Protein AF-0000000085931796 (afdb_homodimer)

Solvent-accessible surface area (backbone atoms only — not comparable to full-atom values): 33065 Å² total; per-residue (Å²): 128,52,74,65,43,51,51,44,51,51,28,40,28,51,52,42,44,51,40,48,48,52,68,66,26,70,36,28,51,48,9,45,51,51,50,52,49,49,51,28,53,72,66,70,36,63,66,49,47,52,50,50,50,48,50,52,50,44,46,50,50,43,43,64,73,45,66,41,57,50,80,78,68,68,61,60,70,70,69,60,70,73,48,66,36,81,63,65,88,82,57,36,38,36,36,35,32,49,49,60,87,80,75,63,76,76,60,75,51,56,35,75,62,86,80,50,45,40,35,32,32,41,83,59,90,69,92,53,98,65,46,38,80,40,79,69,51,67,82,38,57,72,60,77,36,60,70,54,29,48,50,43,55,71,45,38,54,60,75,78,41,70,88,34,45,30,39,33,42,35,42,40,49,46,30,38,46,34,82,60,63,33,56,58,38,26,8,67,71,23,78,38,18,28,19,30,20,32,31,59,58,51,35,27,56,70,60,48,50,51,49,28,46,68,71,65,44,58,34,54,68,32,41,50,52,41,53,51,50,40,47,74,73,59,59,68,79,66,61,38,39,56,30,84,54,43,37,32,36,31,59,78,32,65,59,24,54,51,53,29,50,51,35,49,52,46,36,61,69,41,56,18,77,51,62,66,55,39,43,50,53,49,36,47,76,70,74,42,55,64,83,33,37,6,68,69,46,57,37,65,79,69,33,41,43,42,42,67,54,84,130,128,53,74,64,42,51,51,46,51,51,28,39,27,52,52,41,44,52,40,49,49,51,66,66,28,69,35,29,51,48,9,45,50,53,50,51,49,49,51,28,52,73,63,69,36,64,66,50,48,52,50,51,50,48,50,50,50,45,47,51,49,44,44,63,73,46,65,40,56,50,80,79,66,67,61,58,70,69,67,62,69,75,47,66,37,80,63,66,88,82,58,37,38,38,37,36,33,50,48,58,85,80,75,65,77,76,59,74,52,54,36,75,60,85,82,50,45,41,35,32,31,41,83,58,91,69,90,54,98,64,47,38,79,41,79,69,52,67,82,39,58,72,61,77,38,60,69,55,30,47,50,43,56,72,44,37,54,62,76,79,42,70,88,33,45,31,39,32,44,35,42,41,49,46,29,39,47,34,83,60,63,33,55,56,40,25,8,68,72,23,77,39,19,28,19,30,20,33,32,57,59,52,35,27,57,70,60,48,50,52,50,29,45,67,70,66,45,58,35,53,68,32,40,50,52,42,52,51,50,41,48,73,74,58,60,68,78,65,62,38,39,54,30,83,55,42,35,34,36,32,59,81,32,66,58,24,53,50,53,28,49,50,34,48,52,46,36,60,70,40,55,19,77,50,63,64,57,39,44,50,54,48,36,45,76,69,74,42,54,62,82,32,36,6,68,68,46,57,37,65,78,66,33,42,44,42,42,67,54,83,131

Organism: NCBI:txid2903556

Secondary structure (DSSP, 8-state):
--HHHHHHHHHHHHHHHHHHHHHTSHHHHHHHHHHHHHHHHHTT-HHHHHHHHHHHHHHHHHHHHS----TTTS--GGGGGGG-----TT--EEEEEEE-SS---PPPPSS--TTEEEEEEESS----SSPEEEPPPHHHHTT--HHHHHHHHHH-HHHH-TT-SEEEEE-TTEEE-S--HHHHTHHHHSSSSEEEEEPSS-S-HHHHHHHHHHHT-S-HHHHHHHHHHHHHTTPPTT---EEEEEEEEETT-HHHHHHHHHHHHHHHHH-SS-HHHHHHHHHHHTT--GGGSEEEES-GGG-TTEEE---/--HHHHHHHHHHHHHHHHHHHHHTSHHHHHHHHHHHHHHHHHTT-HHHHHHHHHHHHHHHHHHHH-----TTTS--GGGGGGG-----TT--EEEEEEE-SS---PPPPSS--TTEEEEEEESS----SSPEEEPPPHHHHTT--HHHHHHHHHH-HHHH-TT-SEEEEE-TTEEE-S--HHHHTHHHHSSSSEEEEEPSS-S-HHHHHHHHHHHT-S-HHHHHHHHHHHHHTTPPTT---EEEEEEEEETT-HHHHHHHHHHHHHHHHH-SS-HHHHHHHHHHHTT--GGGSEEEES-GGG-TTEEE---

InterPro domains:
  IPR006852 Alkaline ceramidase TOD1/Probable hexosyltransferase MUCI70 [PTHR12956] (89-286)
  IPR029044 Nucleotide-diphospho-sugar transferases [G3DSA:3.90.550.10] (105-308)
  IPR029044 Nucleotide-diphospho-sugar transferases [SSF53448] (135-291)
  IPR048354 TOD1/MUCI70, glycosyltransferase-like domain [PF04765] (89-287)

Foldseek 3Di:
DDPVVVVVQVVLLVVLLVVLCVCVDPVNVVVVVVVQVVVCVVVVPVVSVVLVVLLVVLVVVLCVVQVFDDLPRFLDPVVVPPLQDADDPPFAEEEEEEDEPPPFDADAAQDDDPRYAYEYEYPDDDDDPRYDYDYQDPVLVVVVDSLLSRLCCLLPVCVVCVPGQKYKYAYRQKHFRGDCRRQQCLLVVFQQQKAFAFEQTDQFLVSVLVSCVSNVHFDNVLSVVLVVVLVVVPPDGSQTWTDSNMMMGRSVDPSSNVLSVQLSVQCVVSNRSDSRSSNSSSCVVVPHGPRRHRYRYHHPCSRSRMHGDDD/DDPVQVVVQVVLLVVLLVVLCVCVDPVNVVVVVVVQVVVCVVVVPVVSVVLVVLLVVLVVVLCVVQVFDPLPRFLDPVVVPPLQDADDPPFAEEEEEEDEPPPFDADAAQDDDPRYAYEYEYPDDDDDPRYDYDYQDPVLVVVVDRLLSRLVCLLPVCVVCVPGQKYKYAYRQKHFRGDCNSNQCLLVVFQQQKAFAFDQGDQFLVSVLVSCVSNVHFDNVLSVVLVVVLVVVPPDGSLTWTDSNMMMGRSVDPSSNVLSVQLSVSCVVSRRSDSRNSNSSSCVVVPHGPRRHRYRYHHPSSRSRMHRDDD

pLDDT: mean 87.12, std 14.77, range [39.59, 98.75]

Structure (mmCIF, N/CA/C/O backbone):
data_AF-0000000085931796-model_v1
#
loop_
_entity.id
_entity.type
_entity.pdbx_description
1 polymer 'TOD1/MUCI70 glycosyltransferase-like domain-containing protein'
#
loop_
_atom_site.group_PDB
_atom_site.id
_atom_site.type_symbol
_atom_site.label_atom_id
_atom_site.label_alt_id
_atom_site.label_comp_id
_atom_site.label_asym_id
_atom_site.label_entity_id
_atom_site.label_seq_id
_atom_site.pdbx_PDB_ins_code
_atom_site.Cartn_x
_atom_site.Cartn_y
_atom_site.Cartn_z
_atom_site.occupancy
_atom_site.B_iso_or_equiv
_atom_site.auth_seq_id
_atom_site.auth_comp_id
_atom_site.auth_asym_id
_atom_site.auth_atom_id
_atom_site.pdbx_PDB_model_num
ATOM 1 N N . MET A 1 1 ? 23.25 -7.242 1.853 1 72.5 1 MET A N 1
ATOM 2 C CA . MET A 1 1 ? 22.281 -6.168 2.057 1 72.5 1 MET A CA 1
ATOM 3 C C . MET A 1 1 ? 22.641 -5.336 3.283 1 72.5 1 MET A C 1
ATOM 5 O O . MET A 1 1 ? 23.031 -5.883 4.316 1 72.5 1 MET A O 1
ATOM 9 N N . THR A 1 2 ? 22.672 -4.004 3.1 1 83.12 2 THR A N 1
ATOM 10 C CA . THR A 1 2 ? 22.922 -3.104 4.219 1 83.12 2 THR A CA 1
ATOM 11 C C . THR A 1 2 ? 21.734 -3.119 5.195 1 83.12 2 THR A C 1
ATOM 13 O O . THR A 1 2 ? 20.672 -3.648 4.879 1 83.12 2 THR A O 1
ATOM 16 N N . GLU A 1 3 ? 22.016 -2.738 6.391 1 82.5 3 GLU A N 1
ATOM 17 C CA . GLU A 1 3 ? 20.953 -2.648 7.387 1 82.5 3 GLU A CA 1
ATOM 18 C C . GLU A 1 3 ? 19.781 -1.815 6.871 1 82.5 3 GLU A C 1
ATOM 20 O O . GLU A 1 3 ? 18.625 -2.178 7.07 1 82.5 3 GLU A O 1
ATOM 25 N N . LEU A 1 4 ? 20.094 -0.804 6.172 1 86.94 4 LEU A N 1
ATOM 26 C CA . LEU A 1 4 ? 19.047 0.066 5.641 1 86.94 4 LEU A CA 1
ATOM 27 C C . LEU A 1 4 ? 18.25 -0.642 4.547 1 86.94 4 LEU A C 1
ATOM 29 O O . LEU A 1 4 ? 17.031 -0.487 4.457 1 86.94 4 LEU A O 1
ATOM 33 N N . GLU A 1 5 ? 18.984 -1.347 3.738 1 86.62 5 GLU A N 1
ATOM 34 C CA . GLU A 1 5 ? 18.297 -2.109 2.695 1 86.62 5 GLU A CA 1
ATOM 35 C C . GLU A 1 5 ? 17.312 -3.111 3.293 1 86.62 5 GLU A C 1
ATOM 37 O O . GLU A 1 5 ? 16.203 -3.266 2.793 1 86.62 5 GLU A O 1
ATOM 42 N N . TYR A 1 6 ? 17.719 -3.709 4.305 1 85.31 6 TYR A N 1
ATOM 43 C CA . TYR A 1 6 ? 16.875 -4.668 4.992 1 85.31 6 TYR A CA 1
ATOM 44 C C . TYR A 1 6 ? 15.641 -3.982 5.578 1 85.31 6 TYR A C 1
ATOM 46 O O . TYR A 1 6 ? 14.516 -4.469 5.422 1 85.31 6 TYR A O 1
ATOM 54 N N . GLU A 1 7 ? 15.82 -2.883 6.172 1 86.88 7 GLU A N 1
ATOM 55 C CA . GLU A 1 7 ? 14.727 -2.129 6.766 1 86.88 7 GLU A CA 1
ATOM 56 C C . GLU A 1 7 ? 13.734 -1.663 5.703 1 86.88 7 GLU A C 1
ATOM 58 O O . GLU A 1 7 ? 12.516 -1.719 5.91 1 86.88 7 GLU A O 1
ATOM 63 N N . LEU A 1 8 ? 14.273 -1.247 4.648 1 90.81 8 LEU A N 1
ATOM 64 C CA . LEU A 1 8 ? 13.43 -0.764 3.561 1 90.81 8 LEU A CA 1
ATOM 65 C C . LEU A 1 8 ? 12.609 -1.9 2.961 1 90.81 8 LEU A C 1
ATOM 67 O O . LEU A 1 8 ? 11.438 -1.718 2.633 1 90.81 8 LEU A O 1
ATOM 71 N N . MET A 1 9 ? 13.211 -3.014 2.854 1 90.19 9 MET A N 1
ATOM 72 C CA . MET A 1 9 ? 12.492 -4.18 2.35 1 90.19 9 MET A CA 1
ATOM 73 C C . MET A 1 9 ? 11.352 -4.566 3.291 1 90.19 9 MET A C 1
ATOM 75 O O . MET A 1 9 ? 10.25 -4.867 2.844 1 90.19 9 MET A O 1
ATOM 79 N N . LYS A 1 10 ? 11.625 -4.555 4.469 1 89.88 10 LYS A N 1
ATOM 80 C CA . LYS A 1 10 ? 10.602 -4.84 5.469 1 89.88 10 LYS A CA 1
ATOM 81 C C . LYS A 1 10 ? 9.469 -3.824 5.398 1 89.88 10 LYS A C 1
ATOM 83 O O . LYS A 1 10 ? 8.297 -4.188 5.492 1 89.88 10 LYS A O 1
ATOM 88 N N . SER A 1 11 ? 9.812 -2.613 5.23 1 92 11 SER A N 1
ATOM 89 C CA . SER A 1 11 ? 8.82 -1.547 5.117 1 92 11 SER A CA 1
ATOM 90 C C . SER A 1 11 ? 7.934 -1.745 3.893 1 92 11 SER A C 1
ATOM 92 O O . SER A 1 11 ? 6.723 -1.53 3.959 1 92 11 SER A O 1
ATOM 94 N N . LEU A 1 12 ? 8.555 -2.113 2.852 1 93.81 12 LEU A N 1
ATOM 95 C CA . LEU A 1 12 ? 7.82 -2.373 1.619 1 93.81 12 LEU A CA 1
ATOM 96 C C . LEU A 1 12 ? 6.801 -3.488 1.82 1 93.81 12 LEU A C 1
ATOM 98 O O . LEU A 1 12 ? 5.641 -3.355 1.425 1 93.81 12 LEU A O 1
ATOM 102 N N . GLU A 1 13 ? 7.207 -4.512 2.457 1 93.44 13 GLU A N 1
ATOM 103 C CA . GLU A 1 13 ? 6.34 -5.66 2.705 1 93.44 13 GLU A CA 1
ATOM 104 C C . GLU A 1 13 ? 5.223 -5.305 3.684 1 93.44 13 GLU A C 1
ATOM 106 O O . GLU A 1 13 ? 4.078 -5.723 3.506 1 93.44 13 GLU A O 1
ATOM 111 N N . GLU A 1 14 ? 5.535 -4.543 4.66 1 92.31 14 GLU A N 1
ATOM 112 C CA . GLU A 1 14 ? 4.527 -4.094 5.613 1 92.31 14 GLU A CA 1
ATOM 113 C C . GLU A 1 14 ? 3.479 -3.217 4.934 1 92.31 14 GLU A C 1
ATOM 115 O O . GLU A 1 14 ? 2.279 -3.375 5.172 1 92.31 14 GLU A O 1
ATOM 120 N N . LEU A 1 15 ? 3.949 -2.33 4.16 1 94.44 15 LEU A N 1
ATOM 121 C CA . LEU A 1 15 ? 3.025 -1.463 3.434 1 94.44 15 LEU A CA 1
ATOM 122 C C . LEU A 1 15 ? 2.148 -2.275 2.488 1 94.44 15 LEU A C 1
ATOM 124 O O . LEU A 1 15 ? 0.96 -1.982 2.332 1 94.44 15 LEU A O 1
ATOM 128 N N . ASN A 1 16 ? 2.705 -3.246 1.832 1 93.94 16 ASN A N 1
ATOM 129 C CA . ASN A 1 16 ? 1.921 -4.102 0.948 1 93.94 16 ASN A CA 1
ATOM 130 C C . ASN A 1 16 ? 0.829 -4.844 1.711 1 93.94 16 ASN A C 1
ATOM 132 O O . ASN A 1 16 ? -0.287 -5 1.212 1 93.94 16 ASN A O 1
ATOM 136 N N . LEU A 1 17 ? 1.176 -5.32 2.859 1 92.38 17 LEU A N 1
ATOM 137 C CA . LEU A 1 17 ? 0.172 -6 3.672 1 92.38 17 LEU A CA 1
ATOM 138 C C . LEU A 1 17 ? -0.97 -5.055 4.027 1 92.38 17 LEU A C 1
ATOM 140 O O . LEU A 1 17 ? -2.137 -5.453 4.016 1 92.38 17 LEU A O 1
ATOM 144 N N . LYS A 1 18 ? -0.642 -3.82 4.32 1 91.44 18 LYS A N 1
ATOM 145 C CA . LYS A 1 18 ? -1.674 -2.816 4.562 1 91.44 18 LYS A CA 1
ATOM 146 C C . LYS A 1 18 ? -2.547 -2.617 3.328 1 91.44 18 LYS A C 1
ATOM 148 O O . LYS A 1 18 ? -3.768 -2.479 3.439 1 91.44 18 LYS A O 1
ATOM 153 N N . TYR A 1 19 ? -1.884 -2.562 2.213 1 93.62 19 TYR A N 1
ATOM 154 C CA . TYR A 1 19 ? -2.596 -2.432 0.947 1 93.62 19 TYR A CA 1
ATOM 155 C C . TYR A 1 19 ? -3.572 -3.588 0.748 1 93.62 19 TYR A C 1
ATOM 157 O O . TYR A 1 19 ? -4.734 -3.373 0.403 1 93.62 19 TYR A O 1
ATOM 165 N N . ILE A 1 20 ? -3.041 -4.766 0.989 1 92 20 ILE A N 1
ATOM 166 C CA . ILE A 1 20 ? -3.842 -5.973 0.813 1 92 20 ILE A CA 1
ATOM 167 C C . ILE A 1 20 ? -5.039 -5.941 1.762 1 92 20 ILE A C 1
ATOM 169 O O . ILE A 1 20 ? -6.16 -6.262 1.366 1 92 20 ILE A O 1
ATOM 173 N N . ASP A 1 21 ? -4.82 -5.531 2.961 1 90 21 ASP A N 1
ATOM 174 C CA . ASP A 1 21 ? -5.902 -5.426 3.938 1 90 21 ASP A CA 1
ATOM 175 C C . ASP A 1 21 ? -6.953 -4.418 3.486 1 90 21 ASP A C 1
ATOM 177 O O . ASP A 1 21 ? -8.156 -4.66 3.629 1 90 21 ASP A O 1
ATOM 181 N N . LEU A 1 22 ? -6.492 -3.354 2.963 1 90.94 22 LEU A N 1
ATOM 182 C CA . LEU A 1 22 ? -7.41 -2.336 2.461 1 90.94 22 LEU A CA 1
ATOM 183 C C . LEU A 1 22 ? -8.234 -2.875 1.295 1 90.94 22 LEU A C 1
ATOM 185 O O . LEU A 1 22 ? -9.445 -2.678 1.244 1 90.94 22 LEU A O 1
ATOM 189 N N . GLN A 1 23 ? -7.598 -3.518 0.408 1 89.75 23 GLN A N 1
ATOM 190 C CA . GLN A 1 23 ? -8.25 -4.094 -0.764 1 89.75 23 GLN A CA 1
ATOM 191 C C . GLN A 1 23 ? -9.344 -5.074 -0.358 1 89.75 23 GLN A C 1
ATOM 193 O O . GLN A 1 23 ? -10.336 -5.23 -1.072 1 89.75 23 GLN A O 1
ATOM 198 N N . ASN A 1 24 ? -9.133 -5.68 0.768 1 87.5 24 ASN A N 1
ATOM 199 C CA . ASN A 1 24 ? -10.07 -6.707 1.212 1 87.5 24 ASN A CA 1
ATOM 200 C C . ASN A 1 24 ? -10.953 -6.203 2.348 1 87.5 24 ASN A C 1
ATOM 202 O O . ASN A 1 24 ? -11.648 -6.988 2.998 1 87.5 24 ASN A O 1
ATOM 206 N N . SER A 1 25 ? -10.922 -4.926 2.611 1 89.31 25 SER A N 1
ATOM 207 C CA . SER A 1 25 ? -11.719 -4.348 3.691 1 89.31 25 SER A CA 1
ATOM 208 C C . SER A 1 25 ? -13.211 -4.469 3.406 1 89.31 25 SER A C 1
ATOM 210 O O . SER A 1 25 ? -13.617 -4.672 2.258 1 89.31 25 SER A O 1
ATOM 212 N N . LYS A 1 26 ? -13.992 -4.363 4.41 1 89.19 26 LYS A N 1
ATOM 213 C CA . LYS A 1 26 ? -15.445 -4.414 4.285 1 89.19 26 LYS A CA 1
ATOM 214 C C . LYS A 1 26 ? -15.953 -3.287 3.391 1 89.19 26 LYS A C 1
ATOM 216 O O . LYS A 1 26 ? -16.828 -3.508 2.543 1 89.19 26 LYS A O 1
ATOM 221 N N . GLU A 1 27 ? -15.438 -2.127 3.508 1 90.06 27 GLU A N 1
ATOM 222 C CA . GLU A 1 27 ? -15.828 -0.974 2.705 1 90.06 27 GLU A CA 1
ATOM 223 C C . GLU A 1 27 ? -15.625 -1.241 1.216 1 90.06 27 GLU A C 1
ATOM 225 O O . GLU A 1 27 ? -16.516 -0.974 0.404 1 90.06 27 GLU A O 1
ATOM 230 N N . MET A 1 28 ? -14.5 -1.767 0.93 1 89.94 28 MET A N 1
ATOM 231 C CA . MET A 1 28 ? -14.164 -2.045 -0.465 1 89.94 28 MET A CA 1
ATOM 232 C C . MET A 1 28 ? -15.117 -3.088 -1.05 1 89.94 28 MET A C 1
ATOM 234 O O . MET A 1 28 ? -15.609 -2.924 -2.164 1 89.94 28 MET A O 1
ATOM 238 N N . ARG A 1 29 ? -15.328 -4.105 -0.309 1 87.31 29 ARG A N 1
ATOM 239 C CA . ARG A 1 29 ? -16.203 -5.18 -0.768 1 87.31 29 ARG A CA 1
ATOM 240 C C . ARG A 1 29 ? -17.609 -4.656 -1.029 1 87.31 29 ARG A C 1
ATOM 242 O O . ARG A 1 29 ? -18.203 -4.949 -2.07 1 87.31 29 ARG A O 1
ATOM 249 N N . VAL A 1 30 ? -18.094 -3.885 -0.11 1 88.75 30 VAL A N 1
ATOM 250 C CA . VAL A 1 30 ? -19.438 -3.311 -0.245 1 88.75 30 VAL A CA 1
ATOM 251 C C . VAL A 1 30 ? -19.469 -2.367 -1.446 1 88.75 30 VAL A C 1
ATOM 253 O O . VAL A 1 30 ? -20.406 -2.418 -2.252 1 88.75 30 VAL A O 1
ATOM 256 N N . GLY A 1 31 ? -18.484 -1.62 -1.531 1 90.12 31 GLY A N 1
ATOM 257 C CA . GLY A 1 31 ? -18.422 -0.697 -2.654 1 90.12 31 GLY A CA 1
ATOM 258 C C . GLY A 1 31 ? -18.406 -1.396 -4 1 90.12 31 GLY A C 1
ATOM 259 O O . GLY A 1 31 ? -19.125 -1.001 -4.918 1 90.12 31 GLY A O 1
ATOM 260 N N . ARG A 1 32 ? -17.625 -2.408 -4.102 1 87.06 32 ARG A N 1
ATOM 261 C CA . ARG A 1 32 ? -17.531 -3.17 -5.34 1 87.06 32 ARG A CA 1
ATOM 262 C C . ARG A 1 32 ? -18.875 -3.811 -5.68 1 87.06 32 ARG A C 1
ATOM 264 O O . ARG A 1 32 ? -19.297 -3.807 -6.836 1 87.06 32 ARG A O 1
ATOM 271 N N . ASN A 1 33 ? -19.484 -4.344 -4.691 1 85.06 33 ASN A N 1
ATOM 272 C CA . ASN A 1 33 ? -20.781 -4.977 -4.883 1 85.06 33 ASN A CA 1
ATOM 273 C C . ASN A 1 33 ? -21.828 -3.982 -5.383 1 85.06 33 ASN A C 1
ATOM 275 O O . ASN A 1 33 ? -22.562 -4.262 -6.336 1 85.06 33 ASN A O 1
ATOM 279 N N . VAL A 1 34 ? -21.891 -2.881 -4.781 1 86.56 34 VAL A N 1
ATOM 280 C CA . VAL A 1 34 ? -22.875 -1.854 -5.137 1 86.56 34 VAL A CA 1
ATOM 281 C C . VAL A 1 34 ? -22.625 -1.375 -6.566 1 86.56 34 VAL A C 1
ATOM 283 O O . VAL A 1 34 ? -23.547 -1.251 -7.359 1 86.56 34 VAL A O 1
ATOM 286 N N . LEU A 1 35 ? -21.422 -1.18 -6.801 1 87.19 35 LEU A N 1
ATOM 287 C CA . LEU A 1 35 ? -21.109 -0.678 -8.133 1 87.19 35 LEU A CA 1
ATOM 288 C C . LEU A 1 35 ? -21.375 -1.739 -9.195 1 87.19 35 LEU A C 1
ATOM 290 O O . LEU A 1 35 ? -21.797 -1.418 -10.305 1 87.19 35 LEU A O 1
ATOM 294 N N . SER A 1 36 ? -21.047 -2.967 -8.883 1 81.12 36 SER A N 1
ATOM 295 C CA . SER A 1 36 ? -21.344 -4.059 -9.805 1 81.12 36 SER A CA 1
ATOM 296 C C . SER A 1 36 ? -22.828 -4.16 -10.094 1 81.12 36 SER A C 1
ATOM 298 O O . SER A 1 36 ? -23.234 -4.355 -11.242 1 81.12 36 SER A O 1
ATOM 300 N N . ILE A 1 37 ? -23.609 -4.008 -9.102 1 78.94 37 ILE A N 1
ATOM 301 C CA . ILE A 1 37 ? -25.062 -4.055 -9.242 1 78.94 37 ILE A CA 1
ATOM 302 C C . ILE A 1 37 ? -25.547 -2.859 -10.062 1 78.94 37 ILE A C 1
ATOM 304 O O . ILE A 1 37 ? -26.375 -3.012 -10.969 1 78.94 37 ILE A O 1
ATOM 308 N N . LYS A 1 38 ? -25.047 -1.716 -9.727 1 80.75 38 LYS A N 1
ATOM 309 C CA . LYS A 1 38 ? -25.406 -0.511 -10.469 1 80.75 38 LYS A CA 1
ATOM 310 C C . LYS A 1 38 ? -25.094 -0.663 -11.953 1 80.75 38 LYS A C 1
ATOM 312 O O . LYS A 1 38 ? -25.891 -0.27 -12.805 1 80.75 38 LYS A O 1
ATOM 317 N N . ASN A 1 39 ? -23.953 -1.187 -12.148 1 78.94 39 ASN A N 1
ATOM 318 C CA . ASN A 1 39 ? -23.547 -1.391 -13.539 1 78.94 39 ASN A CA 1
ATOM 319 C C . ASN A 1 39 ? -24.438 -2.412 -14.234 1 78.94 39 ASN A C 1
ATOM 321 O O . ASN A 1 39 ? -24.75 -2.264 -15.414 1 78.94 39 ASN A O 1
ATOM 325 N N . ALA A 1 40 ? -24.781 -3.432 -13.539 1 72.06 40 ALA A N 1
ATOM 326 C CA . ALA A 1 40 ? -25.672 -4.449 -14.086 1 72.06 40 ALA A CA 1
ATOM 327 C C . ALA A 1 40 ? -27.047 -3.859 -14.391 1 72.06 40 ALA A C 1
ATOM 329 O O . ALA A 1 40 ? -27.656 -4.188 -15.414 1 72.06 40 ALA A O 1
ATOM 330 N N . ILE A 1 41 ? -27.453 -2.959 -13.57 1 73.06 41 ILE A N 1
ATOM 331 C CA . ILE A 1 41 ? -28.75 -2.309 -13.758 1 73.06 41 ILE A CA 1
ATOM 332 C C . ILE A 1 41 ? -28.688 -1.356 -14.945 1 73.06 41 ILE A C 1
ATOM 334 O O . ILE A 1 41 ? -29.578 -1.345 -15.797 1 73.06 41 ILE A O 1
ATOM 338 N N . LYS A 1 42 ? -27.781 -0.512 -14.891 1 70.69 42 LYS A N 1
ATOM 339 C CA . LYS A 1 42 ? -27.609 0.47 -15.953 1 70.69 42 LYS A CA 1
ATOM 340 C C . LYS A 1 42 ? -27.562 -0.206 -17.328 1 70.69 42 LYS A C 1
ATOM 342 O O . LYS A 1 42 ? -28.094 0.325 -18.297 1 70.69 42 LYS A O 1
ATOM 347 N N . LYS A 1 43 ? -26.969 -1.226 -17.375 1 63.41 43 LYS A N 1
ATOM 348 C CA . LYS A 1 43 ? -26.844 -1.912 -18.656 1 63.41 43 LYS A CA 1
ATOM 349 C C . LYS A 1 43 ? -28.078 -2.746 -18.953 1 63.41 43 LYS A C 1
ATOM 351 O O . LYS A 1 43 ? -28.141 -3.457 -19.969 1 63.41 43 LYS A O 1
ATOM 356 N N . ALA A 1 44 ? -29.203 -2.428 -18.312 1 60.06 44 ALA A N 1
ATOM 357 C CA . ALA A 1 44 ? -30.547 -2.93 -18.578 1 60.06 44 ALA A CA 1
ATOM 358 C C . ALA A 1 44 ? -30.578 -4.453 -18.562 1 60.06 44 ALA A C 1
ATOM 360 O O . ALA A 1 44 ? -31.5 -5.07 -19.078 1 60.06 44 ALA A O 1
ATOM 361 N N . HIS A 1 45 ? -29.297 -5.164 -18.203 1 55.81 45 HIS A N 1
ATOM 362 C CA . HIS A 1 45 ? -29.391 -6.605 -18.391 1 55.81 45 HIS A CA 1
ATOM 363 C C . HIS A 1 45 ? -29.734 -7.309 -17.078 1 55.81 45 HIS A C 1
ATOM 365 O O . HIS A 1 45 ? -28.844 -7.656 -16.297 1 55.81 45 HIS A O 1
ATOM 371 N N . LEU A 1 46 ? -30.906 -7.277 -16.766 1 55.34 46 LEU A N 1
ATOM 372 C CA . LEU A 1 46 ? -31.531 -7.926 -15.625 1 55.34 46 LEU A CA 1
ATOM 373 C C . LEU A 1 46 ? -30.922 -9.305 -15.383 1 55.34 46 LEU A C 1
ATOM 375 O O . LEU A 1 46 ? -30.797 -9.742 -14.242 1 55.34 46 LEU A O 1
ATOM 379 N N . SER A 1 47 ? -30.578 -9.859 -16.484 1 57.78 47 SER A N 1
ATOM 380 C CA . SER A 1 47 ? -30.016 -11.203 -16.406 1 57.78 47 SER A CA 1
ATOM 381 C C . SER A 1 47 ? -28.688 -11.195 -15.656 1 57.78 47 SER A C 1
ATOM 383 O O . SER A 1 47 ? -28.375 -12.141 -14.93 1 57.78 47 SER A O 1
ATOM 385 N N . ASP A 1 48 ? -28.031 -10.117 -15.664 1 60.47 48 ASP A N 1
ATOM 386 C CA . ASP A 1 48 ? -26.734 -10.008 -15.016 1 60.47 48 ASP A CA 1
ATOM 387 C C . ASP A 1 48 ? -26.875 -9.914 -13.5 1 60.47 48 ASP A C 1
ATOM 389 O O . ASP A 1 48 ? -26.062 -10.453 -12.75 1 60.47 48 ASP A O 1
ATOM 393 N N . ILE A 1 49 ? -28.031 -9.375 -13.18 1 63.19 49 ILE A N 1
ATOM 394 C CA . ILE A 1 49 ? -28.312 -9.273 -11.75 1 63.19 49 ILE A CA 1
ATOM 395 C C . ILE A 1 49 ? -28.594 -10.656 -11.18 1 63.19 49 ILE A C 1
ATOM 397 O O . ILE A 1 49 ? -28.109 -11 -10.094 1 63.19 49 ILE A O 1
ATOM 401 N N . SER A 1 50 ? -29.312 -11.383 -11.969 1 60.88 50 SER A N 1
ATOM 402 C CA . SER A 1 50 ? -29.625 -12.742 -11.539 1 60.88 50 SER A CA 1
ATOM 403 C C . SER A 1 50 ? -28.359 -13.586 -11.406 1 60.88 50 SER A C 1
ATOM 405 O O . SER A 1 50 ? -28.234 -14.383 -10.469 1 60.88 50 SER A O 1
ATOM 407 N N . LEU A 1 51 ? -27.516 -13.328 -12.266 1 61.75 51 LEU A N 1
ATOM 408 C CA . LEU A 1 51 ? -26.266 -14.078 -12.258 1 61.75 51 LEU A CA 1
ATOM 409 C C . LEU A 1 51 ? -25.406 -13.695 -11.055 1 61.75 51 LEU A C 1
ATOM 411 O O . LEU A 1 51 ? -24.797 -14.555 -10.414 1 61.75 51 LEU A O 1
ATOM 415 N N . ILE A 1 52 ? -25.484 -12.453 -10.758 1 63.72 52 ILE A N 1
ATOM 416 C CA . ILE A 1 52 ? -24.719 -11.969 -9.602 1 63.72 52 ILE A CA 1
ATOM 417 C C . ILE A 1 52 ? -25.312 -12.555 -8.32 1 63.72 52 ILE A C 1
ATOM 419 O O . ILE A 1 52 ? -24.578 -13.031 -7.453 1 63.72 52 ILE A O 1
ATOM 423 N N . LEU A 1 53 ? -26.547 -12.539 -8.352 1 66.19 53 LEU A N 1
ATOM 424 C CA . LEU A 1 53 ? -27.219 -13.055 -7.168 1 66.19 53 LEU A CA 1
ATOM 425 C C . LEU A 1 53 ? -27.016 -14.562 -7.039 1 66.19 53 LEU A C 1
ATOM 427 O O . LEU A 1 53 ? -26.844 -15.078 -5.934 1 66.19 53 LEU A O 1
ATOM 431 N N . LYS A 1 54 ? -27 -15.18 -8.133 1 60.25 54 LYS A N 1
ATOM 432 C CA . LYS A 1 54 ? -26.781 -16.625 -8.133 1 60.25 54 LYS A CA 1
ATOM 433 C C . LYS A 1 54 ? -25.375 -16.953 -7.637 1 60.25 54 LYS A C 1
ATOM 435 O O . LYS A 1 54 ? -25.203 -17.891 -6.855 1 60.25 54 LYS A O 1
ATOM 440 N N . LYS A 1 55 ? -24.5 -16.141 -8.062 1 63.31 55 LYS A N 1
ATOM 441 C CA . LYS A 1 55 ? -23.109 -16.375 -7.629 1 63.31 55 LYS A CA 1
ATOM 442 C C . LYS A 1 55 ? -22.969 -16.125 -6.133 1 63.31 55 LYS A C 1
ATOM 444 O O . LYS A 1 55 ? -22.266 -16.875 -5.441 1 63.31 55 LYS A O 1
ATOM 449 N N . ARG A 1 56 ? -23.656 -15.148 -5.719 1 64 56 ARG A N 1
ATOM 450 C CA . ARG A 1 56 ? -23.578 -14.828 -4.297 1 64 56 ARG A CA 1
ATOM 451 C C . ARG A 1 56 ? -24.219 -15.93 -3.453 1 64 56 ARG A C 1
ATOM 453 O O . ARG A 1 56 ? -23.703 -16.281 -2.393 1 64 56 ARG A O 1
ATOM 460 N N . ARG A 1 57 ? -25.25 -16.469 -3.928 1 60.75 57 ARG A N 1
ATOM 461 C CA . ARG A 1 57 ? -25.906 -17.578 -3.23 1 60.75 57 ARG A CA 1
ATOM 462 C C . ARG A 1 57 ? -25.016 -18.812 -3.23 1 60.75 57 ARG A C 1
ATOM 464 O O . ARG A 1 57 ? -24.922 -19.516 -2.221 1 60.75 57 ARG A O 1
ATOM 471 N N . GLY A 1 58 ? -24.484 -19.031 -4.375 1 58.34 58 GLY A N 1
ATOM 472 C CA . GLY A 1 58 ? -23.547 -20.156 -4.465 1 58.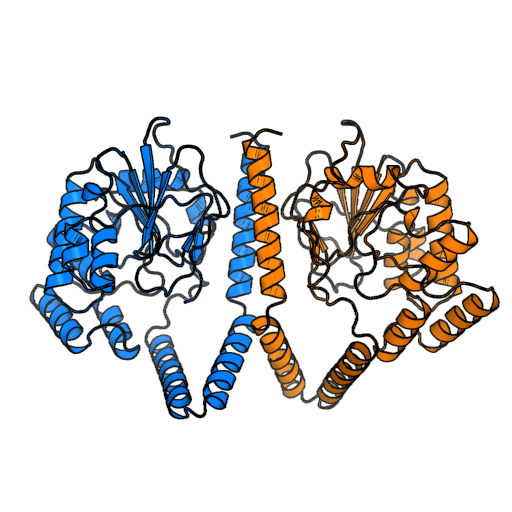34 58 GLY A CA 1
ATOM 473 C C . GLY A 1 58 ? -22.391 -20.031 -3.504 1 58.34 58 GLY A C 1
ATOM 474 O O . GLY A 1 58 ? -22.016 -21.016 -2.857 1 58.34 58 GLY A O 1
ATOM 475 N N . GLN A 1 59 ? -21.922 -18.797 -3.379 1 62.28 59 GLN A N 1
ATOM 476 C CA . GLN A 1 59 ? -20.812 -18.562 -2.461 1 62.28 59 GLN A CA 1
ATOM 477 C C . GLN A 1 59 ? -21.234 -18.812 -1.015 1 62.28 59 GLN A C 1
ATOM 479 O O . GLN A 1 59 ? -20.484 -19.422 -0.243 1 62.28 59 GLN A O 1
ATOM 484 N N . LYS A 1 60 ? -22.359 -18.359 -0.738 1 62.38 60 LYS A N 1
ATOM 485 C CA . LYS A 1 60 ? -22.859 -18.562 0.619 1 62.38 60 LYS A CA 1
ATOM 486 C C . LYS A 1 60 ? -23 -20.062 0.926 1 62.38 60 LYS A C 1
ATOM 488 O O . LYS A 1 60 ? -22.703 -20.5 2.041 1 62.38 60 LYS A O 1
ATOM 493 N N . ILE A 1 61 ? -23.422 -20.797 -0.018 1 57.34 61 ILE A N 1
ATOM 494 C CA . ILE A 1 61 ? -23.609 -22.234 0.149 1 57.34 61 ILE A CA 1
ATOM 495 C C . ILE A 1 61 ? -22.25 -22.906 0.38 1 57.34 61 ILE A C 1
ATOM 497 O O . ILE A 1 61 ? -22.125 -23.766 1.263 1 57.34 61 ILE A O 1
ATOM 501 N N . ILE A 1 62 ? -21.406 -22.469 -0.377 1 59.94 62 ILE A N 1
ATOM 502 C CA . ILE A 1 62 ? -20.078 -23.078 -0.276 1 59.94 62 ILE A CA 1
ATOM 503 C C . ILE A 1 62 ? -19.438 -22.672 1.05 1 59.94 62 ILE A C 1
ATOM 505 O O . ILE A 1 62 ? -18.812 -23.5 1.716 1 59.94 62 ILE A O 1
ATOM 509 N N . ASP A 1 63 ? -19.609 -21.375 1.274 1 62.75 63 ASP A N 1
ATOM 510 C CA . ASP A 1 63 ? -19.031 -20.906 2.535 1 62.75 63 ASP A CA 1
ATOM 511 C C . ASP A 1 63 ? -19.641 -21.656 3.721 1 62.75 63 ASP A C 1
ATOM 513 O O . ASP A 1 63 ? -18.938 -21.938 4.699 1 62.75 63 ASP A O 1
ATOM 517 N N . ALA A 1 64 ? -20.828 -21.938 3.529 1 61.88 64 ALA A N 1
ATOM 518 C CA . ALA A 1 64 ? -21.531 -22.656 4.586 1 61.88 64 ALA A CA 1
ATOM 519 C C . ALA A 1 64 ? -21.078 -24.125 4.633 1 61.88 64 ALA A C 1
ATOM 521 O O . ALA A 1 64 ? -20.922 -24.703 5.711 1 61.88 64 ALA A O 1
ATOM 522 N N . LYS A 1 65 ? -21.047 -24.672 3.52 1 59.56 65 LYS A N 1
ATOM 523 C CA . LYS A 1 65 ? -20.703 -26.078 3.424 1 59.56 65 LYS A CA 1
ATOM 524 C C . LYS A 1 65 ? -19.234 -26.312 3.793 1 59.56 65 LYS A C 1
ATOM 526 O O . LYS A 1 65 ? -18.891 -27.344 4.383 1 59.56 65 LYS A O 1
ATOM 531 N N . TYR A 1 66 ? -18.5 -25.406 3.299 1 55.25 66 TYR A N 1
ATOM 532 C CA . TYR A 1 66 ? -17.078 -25.547 3.557 1 55.25 66 TYR A CA 1
ATOM 533 C C . TYR A 1 66 ? -16.531 -24.328 4.301 1 55.25 66 TYR A C 1
ATOM 535 O O . TYR A 1 66 ? -15.969 -23.422 3.688 1 55.25 66 TYR A O 1
ATOM 543 N N . PRO A 1 67 ? -17.047 -24.188 5.477 1 54.12 67 PRO A N 1
ATOM 544 C CA . PRO A 1 67 ? -16.578 -23 6.199 1 54.12 67 PRO A CA 1
ATOM 545 C C . PRO A 1 67 ? -15.062 -22.844 6.168 1 54.12 67 PRO A C 1
ATOM 547 O O . PRO A 1 67 ? -14.336 -23.719 6.633 1 54.12 67 PRO A O 1
ATOM 550 N N . GLY A 1 68 ? -14.602 -23.094 5.082 1 51 68 GLY A N 1
ATOM 551 C CA . GLY A 1 68 ? -13.164 -23.047 4.855 1 51 68 GLY A CA 1
ATOM 552 C C . GLY A 1 68 ? -12.445 -22.109 5.805 1 51 68 GLY A C 1
ATOM 553 O O . GLY A 1 68 ? -13.078 -21.469 6.652 1 51 68 GLY A O 1
ATOM 554 N N . LYS A 1 69 ? -11.031 -22.266 5.926 1 49.81 69 LYS A N 1
ATOM 555 C CA . LYS A 1 69 ? -10.164 -21.328 6.648 1 49.81 69 LYS A CA 1
ATOM 556 C C . LYS A 1 69 ? -10.312 -19.906 6.117 1 49.81 69 LYS A C 1
ATOM 558 O O . LYS A 1 69 ? -10.328 -19.703 4.902 1 49.81 69 LYS A O 1
ATOM 563 N N . LYS A 1 70 ? -10.992 -19.266 6.797 1 44.16 70 LYS A N 1
ATOM 564 C CA . LYS A 1 70 ? -11.141 -17.891 6.328 1 44.16 70 LYS A CA 1
ATOM 565 C C . LYS A 1 70 ? -9.805 -17.344 5.844 1 44.16 70 LYS A C 1
ATOM 567 O O . LYS A 1 70 ? -8.758 -17.594 6.445 1 44.16 70 LYS A O 1
ATOM 572 N N . PRO A 1 71 ? -9.805 -16.938 4.613 1 41.75 71 PRO A N 1
ATOM 573 C CA . PRO A 1 71 ? -8.555 -16.375 4.105 1 41.75 71 PRO A CA 1
ATOM 574 C C . PRO A 1 71 ? -7.742 -15.664 5.188 1 41.75 71 PRO A C 1
ATOM 576 O O . PRO A 1 71 ? -6.512 -15.68 5.152 1 41.75 71 PRO A O 1
ATOM 579 N N . GLY A 1 72 ? -8.336 -14.961 6.004 1 41.56 72 GLY A N 1
ATOM 580 C CA . GLY A 1 72 ? -7.699 -14.133 7.02 1 41.56 72 GLY A CA 1
ATOM 581 C C . GLY A 1 72 ? -6.992 -14.945 8.086 1 41.56 72 GLY A C 1
ATOM 582 O O . GLY A 1 72 ? -6.262 -14.391 8.914 1 41.56 72 GLY A O 1
ATOM 583 N N . ASP A 1 73 ? -7.441 -16.125 8.32 1 44.5 73 ASP A N 1
ATOM 584 C CA . ASP A 1 73 ? -7.004 -16.875 9.492 1 44.5 73 ASP A CA 1
ATOM 585 C C . ASP A 1 73 ? -5.555 -17.328 9.344 1 44.5 73 ASP A C 1
ATOM 587 O O . ASP A 1 73 ? -4.832 -17.453 10.336 1 44.5 73 ASP A O 1
ATOM 591 N N . ASN A 1 74 ? -5.227 -17.875 8.367 1 43.81 74 ASN A N 1
ATOM 592 C CA . ASN A 1 74 ? -3.939 -18.562 8.281 1 43.81 74 ASN A CA 1
ATOM 593 C C . ASN A 1 74 ? -2.797 -17.578 8.039 1 43.81 74 ASN A C 1
ATOM 595 O O . ASN A 1 74 ? -1.682 -17.984 7.711 1 43.81 74 ASN A O 1
ATOM 599 N N . LEU A 1 75 ? -2.996 -16.469 7.918 1 42.47 75 LEU A N 1
ATOM 600 C CA . LEU A 1 75 ? -1.957 -15.539 7.488 1 42.47 75 LEU A CA 1
ATOM 601 C C . LEU A 1 75 ? -0.889 -15.383 8.562 1 42.47 75 LEU A C 1
ATOM 603 O O . LEU A 1 75 ? -0.935 -14.445 9.359 1 42.47 75 LEU A O 1
ATOM 607 N N . ARG A 1 76 ? -0.573 -16.406 9.328 1 39.59 76 ARG A N 1
ATOM 608 C CA . ARG A 1 76 ? 0.428 -15.945 10.289 1 39.59 76 ARG A CA 1
ATOM 609 C C . ARG A 1 76 ? 1.721 -15.547 9.586 1 39.59 76 ARG A C 1
ATOM 611 O O . ARG A 1 76 ? 2.139 -16.203 8.633 1 39.59 76 ARG A O 1
ATOM 618 N N . ILE A 1 77 ? 2.236 -14.414 9.742 1 44.88 77 ILE A N 1
ATOM 619 C CA . ILE A 1 77 ? 3.51 -13.773 9.43 1 44.88 77 ILE A CA 1
ATOM 620 C C . ILE A 1 77 ? 4.648 -14.766 9.633 1 44.88 77 ILE A C 1
ATOM 622 O O . ILE A 1 77 ? 5.727 -14.609 9.055 1 44.88 77 ILE A O 1
ATOM 626 N N . GLU A 1 78 ? 4.508 -15.672 10.508 1 42.44 78 GLU A N 1
ATOM 627 C CA . GLU A 1 78 ? 5.574 -16.531 11.016 1 42.44 78 GLU A CA 1
ATOM 628 C C . GLU A 1 78 ? 6.297 -17.25 9.875 1 42.44 78 GLU A C 1
ATOM 630 O O . GLU A 1 78 ? 7.48 -17.562 9.992 1 42.44 78 GLU A O 1
ATOM 635 N N . ASP A 1 79 ? 5.645 -17.75 8.898 1 46.84 79 ASP A N 1
ATOM 636 C CA . ASP A 1 79 ? 6.328 -18.609 7.934 1 46.84 79 ASP A CA 1
ATOM 637 C C . ASP A 1 79 ? 7.32 -17.797 7.094 1 46.84 79 ASP A C 1
ATOM 639 O O . ASP A 1 79 ? 7.98 -18.344 6.207 1 46.84 79 ASP A O 1
ATOM 643 N N . ARG A 1 80 ? 7.316 -16.516 7.246 1 47.91 80 ARG A N 1
ATOM 644 C CA . ARG A 1 80 ? 8.203 -15.586 6.547 1 47.91 80 ARG A CA 1
ATOM 645 C C . ARG A 1 80 ? 9.664 -15.953 6.777 1 47.91 80 ARG A C 1
ATOM 647 O O . ARG A 1 80 ? 10.484 -15.859 5.859 1 47.91 80 ARG A O 1
ATOM 654 N N . GLU A 1 81 ? 10.047 -16.047 8.008 1 50.41 81 GLU A N 1
ATOM 655 C CA . GLU A 1 81 ? 11.477 -16.109 8.312 1 50.41 81 GLU A CA 1
ATOM 656 C C . GLU A 1 81 ? 12.062 -17.469 7.922 1 50.41 81 GLU A C 1
ATOM 658 O O . GLU A 1 81 ? 13.266 -17.578 7.68 1 50.41 81 GLU A O 1
ATOM 663 N N . ASN A 1 82 ? 11.227 -18.359 7.84 1 49.16 82 ASN A N 1
ATOM 664 C CA . ASN A 1 82 ? 11.812 -19.688 7.73 1 49.16 82 ASN A CA 1
ATOM 665 C C . ASN A 1 82 ? 12.289 -19.969 6.309 1 49.16 82 ASN A C 1
ATOM 667 O O . ASN A 1 82 ? 13 -20.953 6.07 1 49.16 82 ASN A O 1
ATOM 671 N N . ASN A 1 83 ? 11.867 -19.172 5.426 1 53.88 83 ASN A N 1
ATOM 672 C CA . ASN A 1 83 ? 12.188 -19.625 4.074 1 53.88 83 ASN A CA 1
ATOM 673 C C . ASN A 1 83 ? 13.305 -18.781 3.457 1 53.88 83 ASN A C 1
ATOM 675 O O . ASN A 1 83 ? 13.422 -18.703 2.234 1 53.88 83 ASN A O 1
ATOM 679 N N . ILE A 1 84 ? 14.039 -18.141 4.367 1 60.66 84 ILE A N 1
ATOM 680 C CA . ILE A 1 84 ? 15.094 -17.312 3.785 1 60.66 84 ILE A CA 1
ATOM 681 C C . ILE A 1 84 ? 16.281 -18.188 3.396 1 60.66 84 ILE A C 1
ATOM 683 O O . ILE A 1 84 ? 16.781 -18.969 4.215 1 60.66 84 ILE A O 1
ATOM 687 N N . CYS A 1 85 ? 16.312 -18.562 2.104 1 66.38 85 CYS A N 1
ATOM 688 C CA . CYS A 1 85 ? 17.469 -19.297 1.591 1 66.38 85 CYS A CA 1
ATOM 689 C C . CYS A 1 85 ? 18.188 -18.484 0.512 1 66.38 85 CYS A C 1
ATOM 691 O O . CYS A 1 85 ? 17.672 -17.469 0.044 1 66.38 85 CYS A O 1
ATOM 693 N N . HIS A 1 86 ? 19.484 -18.719 0.46 1 73.81 86 HIS A N 1
ATOM 694 C CA . HIS A 1 86 ? 20.281 -18.016 -0.541 1 73.81 86 HIS A CA 1
ATOM 695 C C . HIS A 1 86 ? 20.719 -18.969 -1.655 1 73.81 86 HIS A C 1
ATOM 697 O O . HIS A 1 86 ? 21.109 -20.109 -1.391 1 73.81 86 HIS A O 1
ATOM 703 N N . ILE A 1 87 ? 20.359 -18.516 -2.881 1 74.56 87 ILE A N 1
ATOM 704 C CA . ILE A 1 87 ? 20.875 -19.25 -4.031 1 74.56 87 ILE A CA 1
ATOM 705 C C . ILE A 1 87 ? 22.266 -18.703 -4.402 1 74.56 87 ILE A C 1
ATOM 707 O O . ILE A 1 87 ? 22.688 -17.672 -3.877 1 74.56 87 ILE A O 1
ATOM 711 N N . ARG A 1 88 ? 22.844 -19.484 -5.32 1 77.69 88 ARG A N 1
ATOM 712 C CA . ARG A 1 88 ? 24.141 -19.031 -5.801 1 77.69 88 ARG A CA 1
ATOM 713 C C . ARG A 1 88 ? 24.047 -17.641 -6.41 1 77.69 88 ARG A C 1
ATOM 715 O O . ARG A 1 88 ? 23.062 -17.312 -7.086 1 77.69 88 ARG A O 1
ATOM 722 N N . SER A 1 89 ? 25.031 -16.922 -6.207 1 79.88 89 SER A N 1
ATOM 723 C CA . SER A 1 89 ? 25.047 -15.539 -6.676 1 79.88 89 SER A CA 1
ATOM 724 C C . SER A 1 89 ? 25.078 -15.477 -8.195 1 79.88 89 SER A C 1
ATOM 726 O O . SER A 1 89 ? 24.625 -14.492 -8.789 1 79.88 89 SER A O 1
ATOM 728 N N . ASP A 1 90 ? 25.547 -16.562 -8.828 1 87.88 90 ASP A N 1
ATOM 729 C CA . ASP A 1 90 ? 25.688 -16.531 -10.281 1 87.88 90 ASP A CA 1
ATOM 730 C C . ASP A 1 90 ? 24.5 -17.25 -10.953 1 87.88 90 ASP A C 1
ATOM 732 O O . ASP A 1 90 ? 24.5 -17.438 -12.172 1 87.88 90 ASP A O 1
ATOM 736 N N . ALA A 1 91 ? 23.562 -17.625 -10.133 1 93.62 91 ALA A N 1
ATOM 737 C CA . ALA A 1 91 ? 22.391 -18.312 -10.703 1 93.62 91 ALA A CA 1
ATOM 738 C C . ALA A 1 91 ? 21.578 -17.359 -11.578 1 93.62 91 ALA A C 1
ATOM 740 O O . ALA A 1 91 ? 21.359 -16.203 -11.219 1 93.62 91 ALA A O 1
ATOM 741 N N . ARG A 1 92 ? 21.234 -17.844 -12.758 1 96.56 92 ARG A N 1
ATOM 742 C CA . ARG A 1 92 ? 20.391 -17.062 -13.656 1 96.56 92 ARG A CA 1
ATOM 743 C C . ARG A 1 92 ? 18.906 -17.344 -13.391 1 96.56 92 ARG A C 1
ATOM 745 O O . ARG A 1 92 ? 18.469 -18.5 -13.406 1 96.56 92 ARG A O 1
ATOM 752 N N . VAL A 1 93 ? 18.172 -16.266 -13.133 1 97.75 93 VAL A N 1
ATOM 753 C CA . VAL A 1 93 ? 16.766 -16.406 -12.75 1 97.75 93 VAL A CA 1
ATOM 754 C C . VAL A 1 93 ? 15.883 -15.672 -13.758 1 97.75 93 VAL A C 1
ATOM 756 O O . VAL A 1 93 ? 16.125 -14.5 -14.062 1 97.75 93 VAL A O 1
ATOM 759 N N . ALA A 1 94 ? 14.891 -16.344 -14.328 1 98.5 94 ALA A N 1
ATOM 760 C CA . ALA A 1 94 ? 13.883 -15.75 -15.195 1 98.5 94 ALA A CA 1
ATOM 761 C C . ALA A 1 94 ? 12.531 -15.648 -14.492 1 98.5 94 ALA A C 1
ATOM 763 O O . ALA A 1 94 ? 12.023 -16.641 -13.969 1 98.5 94 ALA A O 1
ATOM 764 N N . VAL A 1 95 ? 12 -14.469 -14.391 1 98.62 95 VAL A N 1
ATOM 765 C CA . VAL A 1 95 ? 10.633 -14.258 -13.945 1 98.62 95 VAL A CA 1
ATOM 766 C C . VAL A 1 95 ? 9.727 -14.023 -15.156 1 98.62 95 VAL A C 1
ATOM 768 O O . VAL A 1 95 ? 10.062 -13.242 -16.047 1 98.62 95 VAL A O 1
ATOM 771 N N . TYR A 1 96 ? 8.578 -14.727 -15.195 1 98.38 96 TYR A N 1
ATOM 772 C CA . TYR A 1 96 ? 7.812 -14.555 -16.422 1 98.38 96 TYR A CA 1
ATOM 773 C C . TYR A 1 96 ? 6.316 -14.688 -16.156 1 98.38 96 TYR A C 1
ATOM 775 O O . TYR A 1 96 ? 5.91 -15.242 -15.141 1 98.38 96 TYR A O 1
ATOM 783 N N . THR A 1 97 ? 5.582 -14.086 -17.016 1 96.94 97 THR A N 1
ATOM 784 C CA . THR A 1 97 ? 4.125 -14.133 -17 1 96.94 97 THR A CA 1
ATOM 785 C C . THR A 1 97 ? 3.58 -14.258 -18.422 1 96.94 97 THR A C 1
ATOM 787 O O . THR A 1 97 ? 4.34 -14.219 -19.391 1 96.94 97 THR A O 1
ATOM 790 N N . CYS A 1 98 ? 2.332 -14.594 -18.453 1 94.88 98 CYS A N 1
ATOM 791 C CA . CYS A 1 98 ? 1.651 -14.742 -19.734 1 94.88 98 CYS A CA 1
ATOM 792 C C . CYS A 1 98 ? 0.336 -13.969 -19.75 1 94.88 98 CYS A C 1
ATOM 794 O O . CYS A 1 98 ? -0.515 -14.18 -18.875 1 94.88 98 CYS A O 1
ATOM 796 N N . ILE A 1 99 ? 0.255 -13.07 -20.672 1 90.94 99 ILE A N 1
ATOM 797 C CA . ILE A 1 99 ? -0.97 -12.289 -20.828 1 90.94 99 ILE A CA 1
ATOM 798 C C . ILE A 1 99 ? -1.489 -12.43 -22.266 1 90.94 99 ILE A C 1
ATOM 800 O O . ILE A 1 99 ? -1.012 -11.75 -23.172 1 90.94 99 ILE A O 1
ATOM 804 N N . VAL A 1 100 ? -2.402 -13.25 -22.438 1 87.19 100 VAL A N 1
ATOM 805 C CA . VAL A 1 100 ? -2.984 -13.477 -23.766 1 87.19 100 VAL A CA 1
ATOM 806 C C . VAL A 1 100 ? -4.484 -13.188 -23.719 1 87.19 100 VAL A C 1
ATOM 808 O O . VAL A 1 100 ? -5.156 -13.492 -22.734 1 87.19 100 VAL A O 1
ATOM 811 N N . GLY A 1 101 ? -5.129 -12.492 -24.75 1 76.56 101 GLY A N 1
ATOM 812 C CA . GLY A 1 101 ? -6.559 -12.234 -24.844 1 76.56 101 GLY A CA 1
ATOM 813 C C . GLY A 1 101 ? -6.957 -10.867 -24.328 1 76.56 101 GLY A C 1
ATOM 814 O O . GLY A 1 101 ? -8.125 -10.484 -24.406 1 76.56 101 GLY A O 1
ATOM 815 N N . GLY A 1 102 ? -6.023 -9.945 -24.016 1 66.19 102 GLY A N 1
ATOM 816 C CA . GLY A 1 102 ? -6.27 -8.555 -23.672 1 66.19 102 GLY A CA 1
ATOM 817 C C . GLY A 1 102 ? -6.902 -8.383 -22.297 1 66.19 102 GLY A C 1
ATOM 818 O O . GLY A 1 102 ? -7.426 -7.312 -21.984 1 66.19 102 GLY A O 1
ATOM 819 N N . TYR A 1 103 ? -7.082 -9.406 -21.547 1 56.66 103 TYR A N 1
ATOM 820 C CA . TYR A 1 103 ? -7.867 -9.281 -20.328 1 56.66 103 TYR A CA 1
ATOM 821 C C . TYR A 1 103 ? -7.078 -8.57 -19.234 1 56.66 103 TYR A C 1
ATOM 823 O O . TYR A 1 103 ? -7.625 -7.727 -18.516 1 56.66 103 TYR A O 1
ATOM 831 N N . ASP A 1 104 ? -5.762 -8.852 -19.047 1 62.19 104 ASP A N 1
ATOM 832 C CA . ASP A 1 104 ? -5.07 -8.336 -17.859 1 62.19 104 ASP A CA 1
ATOM 833 C C . ASP A 1 104 ? -4.191 -7.141 -18.219 1 62.19 104 ASP A C 1
ATOM 835 O O . ASP A 1 104 ? -3.609 -7.094 -19.312 1 62.19 104 ASP A O 1
ATOM 839 N N . LYS A 1 105 ? -4.406 -6.125 -17.375 1 73.5 105 LYS A N 1
ATOM 840 C CA . LYS A 1 105 ? -3.4 -5.07 -17.422 1 73.5 105 LYS A CA 1
ATOM 841 C C . LYS A 1 105 ? -2.162 -5.449 -16.609 1 73.5 105 LYS A C 1
ATOM 843 O O . LYS A 1 105 ? -2.256 -5.715 -15.414 1 73.5 105 LYS A O 1
ATOM 848 N N . LEU A 1 106 ? -1.068 -5.711 -17.406 1 84.5 106 LEU A N 1
ATOM 849 C CA . LEU A 1 106 ? 0.186 -6.086 -16.766 1 84.5 106 LEU A CA 1
ATOM 850 C C . LEU A 1 106 ? 0.799 -4.898 -16.031 1 84.5 106 LEU A C 1
ATOM 852 O O . LEU A 1 106 ? 0.947 -3.818 -16.609 1 84.5 106 LEU A O 1
ATOM 856 N N . SER A 1 107 ? 0.964 -5.102 -14.789 1 87.06 107 SER A N 1
ATOM 857 C CA . SER A 1 107 ? 1.627 -4.074 -13.992 1 87.06 107 SER A CA 1
ATOM 858 C C . SER A 1 107 ? 3.119 -4.363 -13.852 1 87.06 107 SER A C 1
ATOM 860 O O . SER A 1 107 ? 3.521 -5.516 -13.68 1 87.06 107 SER A O 1
ATOM 862 N N . ASP A 1 108 ? 3.869 -3.342 -13.945 1 93.06 108 ASP A N 1
ATOM 863 C CA . ASP A 1 108 ? 5.281 -3.506 -13.625 1 93.06 108 ASP A CA 1
ATOM 864 C C . ASP A 1 108 ? 5.473 -3.855 -12.148 1 93.06 108 ASP A C 1
ATOM 866 O O . ASP A 1 108 ? 4.715 -3.393 -11.297 1 93.06 108 ASP A O 1
ATOM 870 N N . PRO A 1 109 ? 6.473 -4.707 -11.906 1 95.06 109 PRO A N 1
ATOM 871 C CA . PRO A 1 109 ? 6.812 -4.918 -10.5 1 95.06 109 PRO A CA 1
ATOM 872 C C . PRO A 1 109 ? 7.156 -3.617 -9.773 1 95.06 109 PRO A C 1
ATOM 874 O O . PRO A 1 109 ? 7.719 -2.701 -10.383 1 95.06 109 PRO A O 1
ATOM 877 N N . ILE A 1 110 ? 6.793 -3.553 -8.547 1 93.88 110 ILE A N 1
ATOM 878 C CA . ILE A 1 110 ? 7.16 -2.4 -7.73 1 93.88 110 ILE A CA 1
ATOM 879 C C . ILE A 1 110 ? 8.648 -2.449 -7.406 1 93.88 110 ILE A C 1
ATOM 881 O O . ILE A 1 110 ? 9.328 -1.419 -7.414 1 93.88 110 ILE A O 1
ATOM 885 N N . PHE A 1 111 ? 9.133 -3.691 -7.145 1 93.38 111 PHE A N 1
ATOM 886 C CA . PHE A 1 111 ? 10.555 -3.973 -6.961 1 93.38 111 PHE A CA 1
ATOM 887 C C . PHE A 1 111 ? 11 -5.109 -7.871 1 93.38 111 PHE A C 1
ATOM 889 O O . PHE A 1 111 ? 10.398 -6.184 -7.875 1 93.38 111 PHE A O 1
ATOM 896 N N . ALA A 1 112 ? 12.016 -4.832 -8.672 1 93.56 112 ALA A N 1
ATOM 897 C CA . ALA A 1 112 ? 12.625 -5.852 -9.531 1 93.56 112 ALA A CA 1
ATOM 898 C C . ALA A 1 112 ? 14.031 -6.203 -9.055 1 93.56 112 ALA A C 1
ATOM 900 O O . ALA A 1 112 ? 14.898 -5.336 -8.977 1 93.56 112 ALA A O 1
ATOM 901 N N . ASN A 1 113 ? 14.188 -7.484 -8.742 1 91.12 113 ASN A N 1
ATOM 902 C CA . ASN A 1 113 ? 15.5 -7.922 -8.289 1 91.12 113 ASN A CA 1
ATOM 903 C C . ASN A 1 113 ? 16.562 -7.68 -9.344 1 91.12 113 ASN A C 1
ATOM 905 O O . ASN A 1 113 ? 16.375 -8.023 -10.516 1 91.12 113 ASN A O 1
ATOM 909 N N . ASP A 1 114 ? 17.688 -7.148 -8.828 1 88.31 114 ASP A N 1
ATOM 910 C CA . ASP A 1 114 ? 18.828 -6.969 -9.734 1 88.31 114 ASP A CA 1
ATOM 911 C C . ASP A 1 114 ? 19.359 -8.312 -10.227 1 88.31 114 ASP A C 1
ATOM 913 O O . ASP A 1 114 ? 19.484 -9.266 -9.453 1 88.31 114 ASP A O 1
ATOM 917 N N . GLY A 1 115 ? 19.562 -8.406 -11.523 1 90.81 115 GLY A N 1
ATOM 918 C CA . GLY A 1 115 ? 20.125 -9.625 -12.094 1 90.81 115 GLY A CA 1
ATOM 919 C C . GLY A 1 115 ? 19.062 -10.594 -12.57 1 90.81 115 GLY A C 1
ATOM 920 O O . GLY A 1 115 ? 19.391 -11.617 -13.188 1 90.81 115 GLY A O 1
ATOM 921 N N . TYR A 1 116 ? 17.844 -10.367 -12.219 1 95.88 116 TYR A N 1
ATOM 922 C CA . TYR A 1 116 ? 16.766 -11.219 -12.719 1 95.88 116 TYR A CA 1
ATOM 923 C C . TYR A 1 116 ? 16.219 -10.688 -14.031 1 95.88 116 TYR A C 1
ATOM 925 O O . TYR A 1 116 ? 16.172 -9.469 -14.25 1 95.88 116 TYR A O 1
ATOM 933 N N . ASP A 1 117 ? 15.891 -11.531 -14.914 1 97.62 117 ASP A N 1
ATOM 934 C CA . ASP A 1 117 ? 15.258 -11.141 -16.172 1 97.62 117 ASP A CA 1
ATOM 935 C C . ASP A 1 117 ? 13.742 -11.359 -16.109 1 97.62 117 ASP A C 1
ATOM 937 O O . ASP A 1 117 ? 13.281 -12.453 -15.797 1 97.62 117 ASP A O 1
ATOM 941 N N . PHE A 1 118 ? 13.031 -10.312 -16.406 1 98.31 118 PHE A N 1
ATOM 942 C CA . PHE A 1 118 ? 11.578 -10.359 -16.406 1 98.31 118 PHE A CA 1
ATOM 943 C C . PHE A 1 118 ? 11.039 -10.453 -17.828 1 98.31 118 PHE A C 1
ATOM 945 O O . PHE A 1 118 ? 11.344 -9.602 -18.672 1 98.31 118 PHE A O 1
ATOM 952 N N . PHE A 1 119 ? 10.164 -11.469 -18.078 1 98.12 119 PHE A N 1
ATOM 953 C CA . PHE A 1 119 ? 9.641 -11.688 -19.422 1 98.12 119 PHE A CA 1
ATOM 954 C C . PHE A 1 119 ? 8.117 -11.727 -19.422 1 98.12 119 PHE A C 1
ATOM 956 O O . PHE A 1 119 ? 7.508 -12.203 -18.469 1 98.12 119 PHE A O 1
ATOM 963 N N . VAL A 1 120 ? 7.551 -11.211 -20.484 1 97 120 VAL A N 1
ATOM 964 C CA . VAL A 1 120 ? 6.113 -11.352 -20.688 1 97 120 VAL A CA 1
ATOM 965 C C . VAL A 1 120 ? 5.848 -12 -22.047 1 97 120 VAL A C 1
ATOM 967 O O . VAL A 1 120 ? 6.434 -11.602 -23.062 1 97 120 VAL A O 1
ATOM 970 N N . PHE A 1 121 ? 5.098 -13.039 -22.016 1 96.62 121 PHE A N 1
ATOM 971 C CA . PHE A 1 121 ? 4.539 -13.633 -23.219 1 96.62 121 PHE A CA 1
ATOM 972 C C . PHE A 1 121 ? 3.141 -13.094 -23.5 1 96.62 121 PHE A C 1
ATOM 974 O O . PHE A 1 121 ? 2.242 -13.234 -22.672 1 96.62 121 PHE A O 1
ATOM 981 N N . SER A 1 122 ? 3 -12.43 -24.578 1 93.31 122 SER A N 1
ATOM 982 C CA . SER A 1 122 ? 1.72 -11.797 -24.875 1 93.31 122 SER A CA 1
ATOM 983 C C . SER A 1 122 ? 1.441 -11.789 -26.375 1 93.31 122 SER A C 1
ATOM 985 O O . SER A 1 122 ? 2.357 -11.969 -27.172 1 93.31 122 SER A O 1
ATOM 987 N N . ASP A 1 123 ? 0.141 -11.695 -26.734 1 88.94 123 ASP A N 1
ATOM 988 C CA . ASP A 1 123 ? -0.253 -11.594 -28.141 1 88.94 123 ASP A CA 1
ATOM 989 C C . ASP A 1 123 ? -0.014 -10.188 -28.672 1 88.94 123 ASP A C 1
ATOM 991 O O . ASP A 1 123 ? 0.065 -9.984 -29.891 1 88.94 123 ASP A O 1
ATOM 995 N N . LYS A 1 124 ? 0.052 -9.234 -27.797 1 88 124 LYS A N 1
ATOM 996 C CA . LYS A 1 124 ? 0.347 -7.848 -28.141 1 88 124 LYS A CA 1
ATOM 997 C C . LYS A 1 124 ? 1.572 -7.34 -27.391 1 88 124 LYS A C 1
ATOM 999 O O . LYS A 1 124 ? 1.87 -7.809 -26.297 1 88 124 LYS A O 1
ATOM 1004 N N . LYS A 1 125 ? 2.188 -6.434 -28 1 88.69 125 LYS A N 1
ATOM 1005 C CA . LYS A 1 125 ? 3.355 -5.855 -27.344 1 88.69 125 LYS A CA 1
ATOM 1006 C C . LYS A 1 125 ? 2.957 -5.098 -26.078 1 88.69 125 LYS A C 1
ATOM 1008 O O . LYS A 1 125 ? 2.021 -4.297 -26.109 1 88.69 125 LYS A O 1
ATOM 1013 N N . VAL A 1 126 ? 3.668 -5.438 -25.062 1 89.19 126 VAL A N 1
ATOM 1014 C CA . VAL A 1 126 ? 3.424 -4.773 -23.781 1 89.19 126 VAL A CA 1
ATOM 1015 C C . VAL A 1 126 ? 4.449 -3.664 -23.578 1 89.19 126 VAL A C 1
ATOM 1017 O O . VAL A 1 126 ? 5.648 -3.869 -23.781 1 89.19 126 VAL A O 1
ATOM 1020 N N . LYS A 1 127 ? 3.982 -2.475 -23.188 1 89.88 127 LYS A N 1
ATOM 1021 C CA . LYS A 1 127 ? 4.879 -1.376 -22.844 1 89.88 127 LYS A CA 1
ATOM 1022 C C . LYS A 1 127 ? 5.285 -1.443 -21.375 1 89.88 127 LYS A C 1
ATOM 1024 O O . LYS A 1 127 ? 4.441 -1.324 -20.484 1 89.88 127 LYS A O 1
ATOM 1029 N N . SER A 1 128 ? 6.512 -1.731 -21.234 1 92.62 128 SER A N 1
ATOM 1030 C CA . SER A 1 128 ? 7.047 -1.846 -19.875 1 92.62 128 SER A CA 1
ATOM 1031 C C . SER A 1 128 ? 8.539 -1.53 -19.844 1 92.62 128 SER A C 1
ATOM 1033 O O . SER A 1 128 ? 9.266 -1.827 -20.797 1 92.62 128 SER A O 1
ATOM 1035 N N . ASP A 1 129 ? 8.961 -0.938 -18.719 1 90.31 129 ASP A N 1
ATOM 1036 C CA . ASP A 1 129 ? 10.391 -0.678 -18.516 1 90.31 129 ASP A CA 1
ATOM 1037 C C . ASP A 1 129 ? 11.086 -1.892 -17.922 1 90.31 129 ASP A C 1
ATOM 1039 O O . ASP A 1 129 ? 12.32 -1.965 -17.906 1 90.31 129 ASP A O 1
ATOM 1043 N N . ILE A 1 130 ? 10.297 -2.863 -17.469 1 94.75 130 ILE A N 1
ATOM 1044 C CA . ILE A 1 130 ? 10.867 -3.988 -16.734 1 94.75 130 ILE A CA 1
ATOM 1045 C C . ILE A 1 130 ? 10.609 -5.285 -17.5 1 94.75 130 ILE A C 1
ATOM 1047 O O . ILE A 1 130 ? 11.531 -6.059 -17.75 1 94.75 130 ILE A O 1
ATOM 1051 N N . TRP A 1 131 ? 9.438 -5.461 -18 1 96.56 131 TRP A N 1
ATOM 1052 C CA . TRP A 1 131 ? 9.07 -6.68 -18.719 1 96.56 131 TRP A CA 1
ATOM 1053 C C . TRP A 1 131 ? 9.625 -6.668 -20.141 1 96.56 131 TRP A C 1
ATOM 1055 O O . TRP A 1 131 ? 9.414 -5.711 -20.875 1 96.56 131 TRP A O 1
ATOM 1065 N N . LYS A 1 132 ? 10.336 -7.645 -20.469 1 97.06 132 LYS A N 1
ATOM 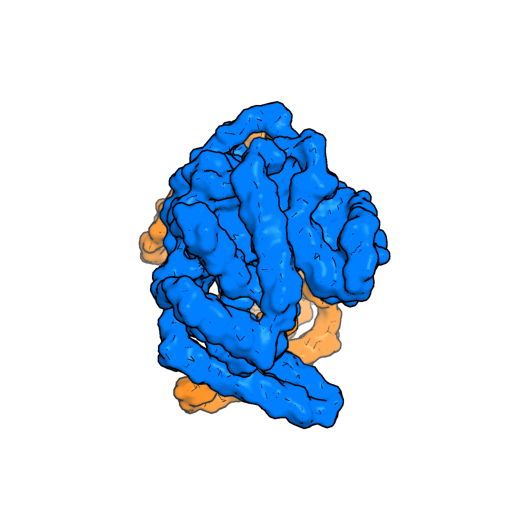1066 C CA . LYS A 1 132 ? 10.797 -7.844 -21.828 1 97.06 132 LYS A CA 1
ATOM 1067 C C . LYS A 1 132 ? 9.836 -8.734 -22.609 1 97.06 132 LYS A C 1
ATOM 1069 O O . LYS A 1 132 ? 9.508 -9.836 -22.172 1 97.06 132 LYS A O 1
ATOM 1074 N N . ASN A 1 133 ? 9.438 -8.234 -23.719 1 96 133 ASN A N 1
ATOM 1075 C CA . ASN A 1 133 ? 8.562 -9.039 -24.578 1 96 133 ASN A CA 1
ATOM 1076 C C . ASN A 1 133 ? 9.297 -10.242 -25.156 1 96 133 ASN A C 1
ATOM 1078 O O . ASN A 1 133 ? 10.406 -10.102 -25.688 1 96 133 ASN A O 1
ATOM 1082 N N . ARG A 1 134 ? 8.688 -11.312 -24.969 1 96.12 134 ARG A N 1
ATOM 1083 C CA . ARG A 1 134 ? 9.195 -12.547 -25.578 1 96.12 134 ARG A CA 1
ATOM 1084 C C . ARG A 1 134 ? 8.125 -13.227 -26.422 1 96.12 134 ARG A C 1
ATOM 1086 O O . ARG A 1 134 ? 6.953 -13.25 -26.031 1 96.12 134 ARG A O 1
ATOM 1093 N N . GLU A 1 135 ? 8.508 -13.789 -27.453 1 94.69 135 GLU A N 1
ATOM 1094 C CA . GLU A 1 135 ? 7.555 -14.43 -28.359 1 94.69 135 GLU A CA 1
ATOM 1095 C C . GLU A 1 135 ? 7.055 -15.75 -27.781 1 94.69 135 GLU A C 1
ATOM 1097 O O . GLU A 1 135 ? 7.828 -16.516 -27.203 1 94.69 135 GLU A O 1
ATOM 1102 N N . ILE A 1 136 ? 5.812 -16 -27.984 1 95.44 136 ILE A N 1
ATOM 1103 C CA . ILE A 1 136 ? 5.23 -17.281 -27.625 1 95.44 136 ILE A CA 1
ATOM 1104 C C . ILE A 1 136 ? 5.816 -18.375 -28.516 1 95.44 136 ILE A C 1
ATOM 1106 O O . ILE A 1 136 ? 5.844 -18.25 -29.734 1 95.44 136 ILE A O 1
ATOM 1110 N N . PRO A 1 137 ? 6.312 -19.422 -27.938 1 95.38 137 PRO A N 1
ATOM 1111 C CA . PRO A 1 137 ? 6.906 -20.484 -28.75 1 95.38 137 PRO A CA 1
ATOM 1112 C C . PRO A 1 137 ? 5.898 -21.141 -29.688 1 95.38 137 PRO A C 1
ATOM 1114 O O . PRO A 1 137 ? 4.703 -21.156 -29.391 1 95.38 137 PRO A O 1
ATOM 1117 N N . GLN A 1 138 ? 6.395 -21.75 -30.688 1 93.75 138 GLN A N 1
ATOM 1118 C CA . GLN A 1 138 ? 5.555 -22.359 -31.703 1 93.75 138 GLN A CA 1
ATOM 1119 C C . GLN A 1 138 ? 4.695 -23.484 -31.125 1 93.75 138 GLN A C 1
ATOM 1121 O O . GLN A 1 138 ? 3.543 -23.656 -31.516 1 93.75 138 GLN A O 1
ATOM 1126 N N . SER A 1 139 ? 5.23 -24.203 -30.25 1 93.38 139 SER A N 1
ATOM 1127 C CA . SER A 1 139 ? 4.52 -25.297 -29.609 1 93.38 139 SER A CA 1
ATOM 1128 C C . SER A 1 139 ? 3.254 -24.812 -28.906 1 93.38 139 SER A C 1
ATOM 1130 O O . SER A 1 139 ? 2.238 -25.516 -28.906 1 93.38 139 SER A O 1
ATOM 1132 N N . ALA A 1 140 ? 3.328 -23.641 -28.375 1 93.19 140 ALA A N 1
ATOM 1133 C CA . ALA A 1 140 ? 2.17 -23.047 -27.719 1 93.19 140 ALA A CA 1
ATOM 1134 C C . ALA A 1 140 ? 1.241 -22.375 -28.719 1 93.19 140 ALA A C 1
ATOM 1136 O O . ALA A 1 140 ? 0.017 -22.469 -28.609 1 93.19 140 ALA A O 1
ATOM 1137 N N . GLN A 1 141 ? 1.804 -21.75 -29.703 1 91.62 141 GLN A N 1
ATOM 1138 C CA . GLN A 1 141 ? 1.022 -21.031 -30.703 1 91.62 141 GLN A CA 1
ATOM 1139 C C . GLN A 1 141 ? 0.074 -21.969 -31.453 1 91.62 141 GLN A C 1
ATOM 1141 O O . GLN A 1 141 ? -1.039 -21.578 -31.812 1 91.62 141 GLN A O 1
ATOM 1146 N N . LYS A 1 142 ? 0.463 -23.156 -31.641 1 91.75 142 LYS A N 1
ATOM 1147 C CA . LYS A 1 142 ? -0.294 -24.141 -32.406 1 91.75 142 LYS A CA 1
ATOM 1148 C C . LYS A 1 142 ? -1.596 -24.5 -31.703 1 91.75 142 LYS A C 1
ATOM 1150 O O . LYS A 1 142 ? -2.533 -25 -32.344 1 91.75 142 LYS A O 1
ATOM 1155 N N . LEU A 1 143 ? -1.673 -24.328 -30.422 1 91.38 143 LEU A N 1
ATOM 1156 C CA . LEU A 1 143 ? -2.844 -24.688 -29.641 1 91.38 143 LEU A CA 1
ATOM 1157 C C . LEU A 1 143 ? -4.027 -23.781 -29.953 1 91.38 143 LEU A C 1
ATOM 1159 O O . LEU A 1 143 ? -5.18 -24.172 -29.781 1 91.38 143 LEU A O 1
ATOM 1163 N N . LYS A 1 144 ? -3.861 -22.531 -30.453 1 85.5 144 LYS A N 1
ATOM 1164 C CA . LYS A 1 144 ? -4.82 -21.547 -30.938 1 85.5 144 LYS A CA 1
ATOM 1165 C C . LYS A 1 144 ? -5.797 -21.141 -29.844 1 85.5 144 LYS A C 1
ATOM 1167 O O . LYS A 1 144 ? -6.613 -20.234 -30.031 1 85.5 144 LYS A O 1
ATOM 1172 N N . ASP A 1 145 ? -5.855 -21.859 -28.734 1 89.75 145 ASP A N 1
ATOM 1173 C CA . ASP A 1 145 ? -6.668 -21.516 -27.562 1 89.75 145 ASP A CA 1
ATOM 1174 C C . ASP A 1 145 ? -5.852 -20.734 -26.531 1 89.75 145 ASP A C 1
ATOM 1176 O O . ASP A 1 145 ? -4.828 -21.234 -26.047 1 89.75 145 ASP A O 1
ATOM 1180 N N . LYS A 1 146 ? -6.359 -19.578 -26.203 1 89.94 146 LYS A N 1
ATOM 1181 C CA . LYS A 1 146 ? -5.617 -18.672 -25.328 1 89.94 146 LYS A CA 1
ATOM 1182 C C . LYS A 1 146 ? -5.418 -19.297 -23.938 1 89.94 146 LYS A C 1
ATOM 1184 O O . LYS A 1 146 ? -4.371 -19.109 -23.312 1 89.94 146 LYS A O 1
ATOM 1189 N N . THR A 1 147 ? -6.41 -20 -23.469 1 89.44 147 THR A N 1
ATOM 1190 C CA . THR A 1 147 ? -6.305 -20.672 -22.188 1 89.44 147 THR A CA 1
ATOM 1191 C C . THR A 1 147 ? -5.227 -21.75 -22.234 1 89.44 147 THR A C 1
ATOM 1193 O O . THR A 1 147 ? -4.426 -21.875 -21.297 1 89.44 147 THR A O 1
ATOM 1196 N N . LEU A 1 148 ? -5.199 -22.469 -23.344 1 94 148 LEU A N 1
ATOM 1197 C CA . LEU A 1 148 ? -4.215 -23.531 -23.5 1 94 148 LEU A CA 1
ATOM 1198 C C . LEU A 1 148 ? -2.809 -22.969 -23.625 1 94 148 LEU A C 1
ATOM 1200 O O . LEU A 1 148 ? -1.855 -23.516 -23.078 1 94 148 LEU A O 1
ATOM 1204 N N . ILE A 1 149 ? -2.732 -21.875 -24.312 1 94.75 149 ILE A N 1
ATOM 1205 C CA . ILE A 1 149 ? -1.439 -21.219 -24.469 1 94.75 149 ILE A CA 1
ATOM 1206 C C . ILE A 1 149 ? -0.911 -20.797 -23.109 1 94.75 149 ILE A C 1
ATOM 1208 O O . ILE A 1 149 ? 0.25 -21.047 -22.766 1 94.75 149 ILE A O 1
ATOM 1212 N N . ASN A 1 150 ? -1.729 -20.156 -22.359 1 94.38 150 ASN A N 1
ATOM 1213 C CA . ASN A 1 150 ? -1.357 -19.719 -21.016 1 94.38 150 ASN A CA 1
ATOM 1214 C C . ASN A 1 150 ? -0.889 -20.891 -20.156 1 94.38 150 ASN A C 1
ATOM 1216 O O . ASN A 1 150 ? 0.173 -20.828 -19.531 1 94.38 150 ASN A O 1
ATOM 1220 N N . ARG A 1 151 ? -1.666 -22 -20.156 1 95.88 151 ARG A N 1
ATOM 1221 C CA . ARG A 1 151 ? -1.32 -23.172 -19.344 1 95.88 151 ARG A CA 1
ATOM 1222 C C . ARG A 1 151 ? -0.051 -23.844 -19.859 1 95.88 151 ARG A C 1
ATOM 1224 O O . ARG A 1 151 ? 0.751 -24.344 -19.078 1 95.88 151 ARG A O 1
ATOM 1231 N N . TYR A 1 152 ? 0.099 -23.828 -21.156 1 97.19 152 TYR A N 1
ATOM 1232 C CA . TYR A 1 152 ? 1.304 -24.406 -21.734 1 97.19 152 TYR A CA 1
ATOM 1233 C C . TYR A 1 152 ? 2.553 -23.703 -21.219 1 97.19 152 TYR A C 1
ATOM 1235 O O . TYR A 1 152 ? 3.504 -24.344 -20.781 1 97.19 152 TYR A O 1
ATOM 1243 N N . LEU A 1 153 ? 2.516 -22.438 -21.266 1 97.31 153 LEU A N 1
ATOM 1244 C CA . LEU A 1 153 ? 3.664 -21.641 -20.812 1 97.31 153 LEU A CA 1
ATOM 1245 C C . LEU A 1 153 ? 3.908 -21.828 -19.328 1 97.31 153 LEU A C 1
ATOM 1247 O O . LEU A 1 153 ? 5.059 -21.891 -18.891 1 97.31 153 LEU A O 1
ATOM 1251 N N . LYS A 1 154 ? 2.881 -21.922 -18.578 1 97.81 154 LYS A N 1
ATOM 1252 C CA . LYS A 1 154 ? 2.967 -22.156 -17.141 1 97.81 154 LYS A CA 1
ATOM 1253 C C . LYS A 1 154 ? 3.648 -23.484 -16.844 1 97.81 154 LYS A C 1
ATOM 1255 O O . LYS A 1 154 ? 4.426 -23.594 -15.891 1 97.81 154 LYS A O 1
ATOM 1260 N N . MET A 1 155 ? 3.436 -24.516 -17.672 1 98.31 155 MET A N 1
ATOM 1261 C CA . MET A 1 155 ? 3.848 -25.875 -17.344 1 98.31 155 MET A CA 1
ATOM 1262 C C . MET A 1 155 ? 5.102 -26.266 -18.109 1 98.31 155 MET A C 1
ATOM 1264 O O . MET A 1 155 ? 5.609 -27.375 -17.953 1 98.31 155 MET A O 1
ATOM 1268 N N . HIS A 1 156 ? 5.656 -25.312 -18.969 1 98 156 HIS A N 1
ATOM 1269 C CA . HIS A 1 156 ? 6.824 -25.672 -19.766 1 98 156 HIS A CA 1
ATOM 1270 C C . HIS A 1 156 ? 7.926 -24.625 -19.641 1 98 156 HIS A C 1
ATOM 1272 O O . HIS A 1 156 ? 8.461 -24.156 -20.641 1 98 156 HIS A O 1
ATOM 1278 N N . PRO A 1 157 ? 8.312 -24.328 -18.453 1 98.12 157 PRO A N 1
ATOM 1279 C CA . PRO A 1 157 ? 9.398 -23.359 -18.281 1 98.12 157 PRO A CA 1
ATOM 1280 C C . PRO A 1 157 ? 10.719 -23.844 -18.859 1 98.12 157 PRO A C 1
ATOM 1282 O O . PRO A 1 157 ? 11.547 -23.031 -19.281 1 98.12 157 PRO A O 1
ATOM 1285 N N . PHE A 1 158 ? 10.93 -25.203 -18.969 1 97.56 158 PHE A N 1
ATOM 1286 C CA . PHE A 1 158 ? 12.172 -25.812 -19.453 1 97.56 158 PHE A CA 1
ATOM 1287 C C . PHE A 1 158 ? 12.367 -25.516 -20.938 1 97.56 158 PHE A C 1
ATOM 1289 O O . PHE A 1 158 ? 13.5 -25.422 -21.422 1 97.56 158 PHE A O 1
ATOM 1296 N N . GLU A 1 159 ? 11.297 -25.391 -21.594 1 96.25 159 GLU A N 1
ATOM 1297 C CA . GLU A 1 159 ? 11.359 -25.109 -23.031 1 96.25 159 GLU A CA 1
ATOM 1298 C C . GLU A 1 159 ? 11.68 -23.641 -23.297 1 96.25 159 GLU A C 1
ATOM 1300 O O . GLU A 1 159 ? 12.469 -23.328 -24.188 1 96.25 159 GLU A O 1
ATOM 1305 N N . VAL A 1 160 ? 11.195 -22.766 -22.516 1 95.19 160 VAL A N 1
ATOM 1306 C CA . VAL A 1 160 ? 11.258 -21.359 -22.844 1 95.19 160 VAL A CA 1
ATOM 1307 C C . VAL A 1 160 ? 12.492 -20.734 -22.219 1 95.19 160 VAL A C 1
ATOM 1309 O O . VAL A 1 160 ? 12.977 -19.688 -22.672 1 95.19 160 VAL A O 1
ATOM 1312 N N . PHE A 1 161 ? 13.07 -21.422 -21.188 1 97.5 161 PHE A N 1
ATOM 1313 C CA . PHE A 1 161 ? 14.227 -20.844 -20.5 1 97.5 161 PHE A CA 1
ATOM 1314 C C . PHE A 1 161 ? 15.32 -21.875 -20.312 1 97.5 161 PHE A C 1
ATOM 1316 O O . PHE A 1 161 ? 15.828 -22.078 -19.203 1 97.5 161 PHE A O 1
ATOM 1323 N N . PRO A 1 162 ? 15.82 -22.453 -21.375 1 94.94 162 PRO A N 1
ATOM 1324 C CA . PRO A 1 162 ? 16.828 -23.5 -21.25 1 94.94 162 PRO A CA 1
ATOM 1325 C C . PRO A 1 162 ? 18.156 -22.969 -20.672 1 94.94 162 PRO A C 1
ATOM 1327 O O . PRO A 1 162 ? 18.922 -23.734 -20.109 1 94.94 162 PRO A O 1
ATOM 1330 N N . GLU A 1 163 ? 18.438 -21.672 -20.719 1 96.06 163 GLU A N 1
ATOM 1331 C CA . GLU A 1 163 ? 19.719 -21.094 -20.328 1 96.06 163 GLU A CA 1
ATOM 1332 C C . GLU A 1 163 ? 19.688 -20.625 -18.875 1 96.06 163 GLU A C 1
ATOM 1334 O O . GLU A 1 163 ? 20.688 -20.109 -18.359 1 96.06 163 GLU A O 1
ATOM 1339 N N . TYR A 1 164 ? 18.609 -20.734 -18.25 1 97.88 164 TYR A N 1
ATOM 1340 C CA . TYR A 1 164 ? 18.469 -20.234 -16.891 1 97.88 164 TYR A CA 1
ATOM 1341 C C . TYR A 1 164 ? 18.547 -21.359 -15.883 1 97.88 164 TYR A C 1
ATOM 1343 O O . TYR A 1 164 ? 18.406 -22.531 -16.234 1 97.88 164 TYR A O 1
ATOM 1351 N N . ASP A 1 165 ? 18.844 -21.047 -14.672 1 97.81 165 ASP A N 1
ATOM 1352 C CA . ASP A 1 165 ? 18.906 -22.016 -13.586 1 97.81 165 ASP A CA 1
ATOM 1353 C C . ASP A 1 165 ? 17.562 -22.156 -12.891 1 97.81 165 ASP A C 1
ATOM 1355 O O . ASP A 1 165 ? 17.156 -23.25 -12.508 1 97.81 165 ASP A O 1
ATOM 1359 N N . TYR A 1 166 ? 16.844 -21.047 -12.734 1 98.19 166 TYR A N 1
ATOM 1360 C CA . TYR A 1 166 ? 15.531 -21.016 -12.102 1 98.19 166 TYR A CA 1
ATOM 1361 C C . TYR A 1 166 ? 14.555 -20.188 -12.93 1 98.19 166 TYR A C 1
ATOM 1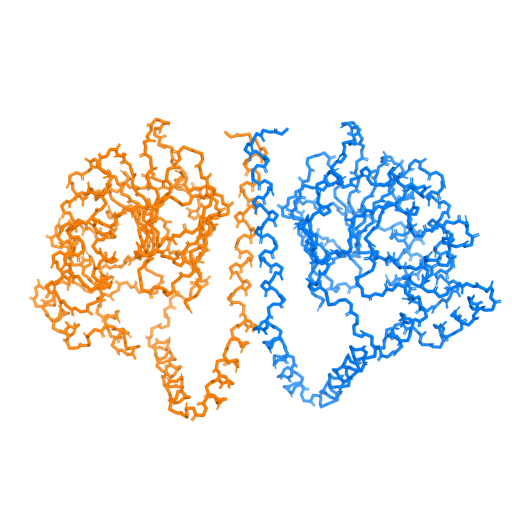363 O O . TYR A 1 166 ? 14.961 -19.266 -13.648 1 98.19 166 TYR A O 1
ATOM 1371 N N . ALA A 1 167 ? 13.32 -20.547 -12.883 1 98.69 167 ALA A N 1
ATOM 1372 C CA . ALA A 1 167 ? 12.234 -19.75 -13.453 1 98.69 167 ALA A CA 1
ATOM 1373 C C . ALA A 1 167 ? 11.133 -19.531 -12.422 1 98.69 167 ALA A C 1
ATOM 1375 O O . ALA A 1 167 ? 10.844 -20.406 -11.602 1 98.69 167 ALA A O 1
ATOM 1376 N N . ILE A 1 168 ? 10.586 -18.375 -12.398 1 98.56 168 ILE A N 1
ATOM 1377 C CA . ILE A 1 168 ? 9.453 -18.016 -11.547 1 98.56 168 ILE A CA 1
ATOM 1378 C C . ILE A 1 168 ? 8.273 -17.609 -12.414 1 98.56 168 ILE A C 1
ATOM 1380 O O . ILE A 1 168 ? 8.312 -16.547 -13.062 1 98.56 168 ILE A O 1
ATOM 1384 N N . TYR A 1 169 ? 7.27 -18.406 -12.406 1 98.62 169 TYR A N 1
ATOM 1385 C CA . TYR A 1 169 ? 6.023 -18.047 -13.07 1 98.62 169 TYR A CA 1
ATOM 1386 C C . TYR A 1 169 ? 5.113 -17.266 -12.141 1 98.62 169 TYR A C 1
ATOM 1388 O O . TYR A 1 169 ? 4.941 -17.625 -10.977 1 98.62 169 TYR A O 1
ATOM 1396 N N . ILE A 1 170 ? 4.574 -16.188 -12.648 1 97.31 170 ILE A N 1
ATOM 1397 C CA . ILE A 1 170 ? 3.545 -15.453 -11.914 1 97.31 170 ILE A CA 1
ATOM 1398 C C . ILE A 1 170 ? 2.346 -15.195 -12.82 1 97.31 170 ILE A C 1
ATOM 1400 O O . ILE A 1 170 ? 2.51 -14.828 -13.984 1 97.31 170 ILE A O 1
ATOM 1404 N N . ASP A 1 171 ? 1.123 -15.391 -12.328 1 94.88 171 ASP A N 1
ATOM 1405 C CA . ASP A 1 171 ? -0.08 -15.078 -13.094 1 94.88 171 ASP A CA 1
ATOM 1406 C C . ASP A 1 171 ? -0.092 -13.617 -13.523 1 94.88 171 ASP A C 1
ATOM 1408 O O . ASP A 1 171 ? 0.552 -12.773 -12.898 1 94.88 171 ASP A O 1
ATOM 1412 N N . GLY A 1 172 ? -0.839 -13.367 -14.555 1 92.31 172 GLY A N 1
ATOM 1413 C CA . GLY A 1 172 ? -0.88 -12.023 -15.109 1 92.31 172 GLY A CA 1
ATOM 1414 C C . GLY A 1 172 ? -1.434 -10.992 -14.148 1 92.31 172 GLY A C 1
ATOM 1415 O O . GLY A 1 172 ? -1.131 -9.805 -14.258 1 92.31 172 GLY A O 1
ATOM 1416 N N . ASN A 1 173 ? -2.164 -11.414 -13.18 1 91.69 173 ASN A N 1
ATOM 1417 C CA . ASN A 1 173 ? -2.781 -10.492 -12.242 1 91.69 173 ASN A CA 1
ATOM 1418 C C . ASN A 1 173 ? -1.963 -10.359 -10.961 1 91.69 173 ASN A C 1
ATOM 1420 O O . ASN A 1 173 ? -2.461 -9.867 -9.945 1 91.69 173 ASN A O 1
ATOM 1424 N N . VAL A 1 174 ? -0.764 -10.875 -10.977 1 94.56 174 VAL A N 1
ATOM 1425 C CA . VAL A 1 174 ? 0.11 -10.805 -9.805 1 94.56 174 VAL A CA 1
ATOM 1426 C C . VAL A 1 174 ? 1.187 -9.742 -10.031 1 94.56 174 VAL A C 1
ATOM 1428 O O . VAL A 1 174 ? 1.778 -9.672 -11.109 1 94.56 174 VAL A O 1
ATOM 1431 N N . CYS A 1 175 ? 1.426 -8.938 -9.062 1 95.38 175 CYS A N 1
ATOM 1432 C CA . CYS A 1 175 ? 2.488 -7.938 -9.078 1 95.38 175 CYS A CA 1
ATOM 1433 C C . CYS A 1 175 ? 3.551 -8.25 -8.031 1 95.38 175 CYS A C 1
ATOM 1435 O O . CYS A 1 175 ? 3.229 -8.492 -6.871 1 95.38 175 CYS A O 1
ATOM 1437 N N . VAL A 1 176 ? 4.789 -8.266 -8.453 1 96.19 176 VAL A N 1
ATOM 1438 C CA . VAL A 1 176 ? 5.887 -8.438 -7.508 1 96.19 176 VAL A CA 1
ATOM 1439 C C . VAL A 1 176 ? 6.129 -7.125 -6.758 1 96.19 176 VAL A C 1
ATOM 1441 O O . VAL A 1 176 ? 6.305 -6.074 -7.375 1 96.19 176 VAL A O 1
ATOM 1444 N N . ILE A 1 177 ? 6.207 -7.238 -5.48 1 95.62 177 ILE A N 1
ATOM 1445 C CA . ILE A 1 177 ? 6.25 -6.031 -4.664 1 95.62 177 ILE A CA 1
ATOM 1446 C C . ILE A 1 177 ? 7.629 -5.895 -4.016 1 95.62 177 ILE A C 1
ATOM 1448 O O . ILE A 1 177 ? 8.125 -4.781 -3.838 1 95.62 177 ILE A O 1
ATOM 1452 N N . SER A 1 178 ? 8.203 -7.012 -3.584 1 93.38 178 SER A N 1
ATOM 1453 C CA . SER A 1 178 ? 9.445 -6.973 -2.818 1 93.38 178 SER A CA 1
ATOM 1454 C C . SER A 1 178 ? 10.422 -8.047 -3.295 1 93.38 178 SER A C 1
ATOM 1456 O O . SER A 1 178 ? 10.211 -8.656 -4.344 1 93.38 178 SER A O 1
ATOM 1458 N N . ASP A 1 179 ? 11.531 -8.172 -2.576 1 91.5 179 ASP A N 1
ATOM 1459 C CA . ASP A 1 179 ? 12.609 -9.094 -2.916 1 91.5 179 ASP A CA 1
ATOM 1460 C C . ASP A 1 179 ? 12.125 -10.539 -2.879 1 91.5 179 ASP A C 1
ATOM 1462 O O . ASP A 1 179 ? 11.766 -11.055 -1.817 1 91.5 179 ASP A O 1
ATOM 1466 N N . ILE A 1 180 ? 12.188 -11.188 -4.066 1 93.25 180 ILE A N 1
ATOM 1467 C CA . ILE A 1 180 ? 11.688 -12.562 -4.125 1 93.25 180 ILE A CA 1
ATOM 1468 C C . ILE A 1 180 ? 12.852 -13.539 -4.098 1 93.25 180 ILE A C 1
ATOM 1470 O O . ILE A 1 180 ? 12.656 -14.758 -4.109 1 93.25 180 ILE A O 1
ATOM 1474 N N . SER A 1 181 ? 14.102 -13.07 -3.961 1 91.81 181 SER A N 1
ATOM 1475 C CA . SER A 1 181 ? 15.289 -13.914 -3.994 1 91.81 181 SER A CA 1
ATOM 1476 C C . SER A 1 181 ? 15.266 -14.953 -2.877 1 91.81 181 SER A C 1
ATOM 1478 O O . SER A 1 181 ? 15.664 -16.094 -3.078 1 91.81 181 SER A O 1
ATOM 1480 N N . PRO A 1 182 ? 14.727 -14.578 -1.716 1 89.62 182 PRO A N 1
ATOM 1481 C CA . PRO A 1 182 ? 14.75 -15.562 -0.634 1 89.62 182 PRO A CA 1
ATOM 1482 C C . PRO A 1 182 ? 13.812 -16.75 -0.885 1 89.62 182 PRO A C 1
ATOM 1484 O O . PRO A 1 182 ? 13.891 -17.766 -0.191 1 89.62 182 PRO A O 1
ATOM 1487 N N . LEU A 1 183 ? 12.93 -16.672 -1.846 1 92.62 183 LEU A N 1
ATOM 1488 C CA . LEU A 1 183 ? 11.938 -17.719 -2.09 1 92.62 183 LEU A CA 1
ATOM 1489 C C . LEU A 1 183 ? 12.492 -18.781 -3.025 1 92.62 183 LEU A C 1
ATOM 1491 O O . LEU A 1 183 ? 11.977 -19.906 -3.082 1 92.62 183 LEU A O 1
ATOM 1495 N N . ILE A 1 184 ? 13.508 -18.484 -3.764 1 94.25 184 ILE A N 1
ATOM 1496 C CA . ILE A 1 184 ? 13.906 -19.266 -4.926 1 94.25 184 ILE A CA 1
ATOM 1497 C C . ILE A 1 184 ? 14.398 -20.641 -4.473 1 94.25 184 ILE A C 1
ATOM 1499 O O . ILE A 1 184 ? 14.078 -21.656 -5.09 1 94.25 184 ILE A O 1
ATOM 1503 N N . CYS A 1 185 ? 15.055 -20.703 -3.385 1 91.62 185 CYS A N 1
ATOM 1504 C CA . CYS A 1 185 ? 15.672 -21.938 -2.938 1 91.62 185 CYS A CA 1
ATOM 1505 C C . CYS A 1 185 ? 14.609 -22.938 -2.477 1 91.62 185 CYS A C 1
ATOM 1507 O O . CYS A 1 185 ? 14.906 -24.125 -2.293 1 91.62 185 CYS A O 1
ATOM 1509 N N . ALA A 1 186 ? 13.406 -22.484 -2.281 1 93.69 186 ALA A N 1
ATOM 1510 C CA . ALA A 1 186 ? 12.32 -23.391 -1.909 1 93.69 186 ALA A CA 1
ATOM 1511 C C . ALA A 1 186 ? 12.164 -24.5 -2.93 1 93.69 186 ALA A C 1
ATOM 1513 O O . ALA A 1 186 ? 11.781 -25.625 -2.578 1 93.69 186 ALA A O 1
ATOM 1514 N N . ALA A 1 187 ? 12.477 -24.234 -4.176 1 95.75 187 ALA A N 1
ATOM 1515 C CA . ALA A 1 187 ? 12.375 -25.234 -5.23 1 95.75 187 ALA A CA 1
ATOM 1516 C C . ALA A 1 187 ? 13.375 -26.375 -5 1 95.75 187 ALA A C 1
ATOM 1518 O O . ALA A 1 187 ? 13.172 -27.5 -5.477 1 95.75 187 ALA A O 1
ATOM 1519 N N . ASP A 1 188 ? 14.398 -26.062 -4.234 1 94.12 188 ASP A N 1
ATOM 1520 C CA . ASP A 1 188 ? 15.445 -27.047 -3.979 1 94.12 188 ASP A CA 1
ATOM 1521 C C . ASP A 1 188 ? 15.203 -27.781 -2.666 1 94.12 188 ASP A C 1
ATOM 1523 O O . ASP A 1 188 ? 15.82 -28.812 -2.404 1 94.12 188 ASP A O 1
ATOM 1527 N N . LYS A 1 189 ? 14.398 -27.234 -1.871 1 92.12 189 LYS A N 1
ATOM 1528 C CA . LYS A 1 189 ? 14.188 -27.797 -0.545 1 92.12 189 LYS A CA 1
ATOM 1529 C C . LYS A 1 189 ? 13.203 -28.969 -0.6 1 92.12 189 LYS A C 1
ATOM 1531 O O . LYS A 1 189 ? 13.242 -29.859 0.247 1 92.12 189 LYS A O 1
ATOM 1536 N N . GLY A 1 190 ? 12.359 -28.938 -1.6 1 92.75 190 GLY A N 1
ATOM 1537 C CA . GLY A 1 190 ? 11.477 -30.078 -1.809 1 92.75 190 GLY A CA 1
ATOM 1538 C C . GLY A 1 190 ? 12.117 -31.203 -2.611 1 92.75 190 GLY A C 1
ATOM 1539 O O . GLY A 1 190 ? 13.312 -31.141 -2.92 1 92.75 190 GLY A O 1
ATOM 1540 N N . LYS A 1 191 ? 11.297 -32.188 -2.908 1 97.12 191 LYS A N 1
ATOM 1541 C CA . LYS A 1 191 ? 11.773 -33.344 -3.658 1 97.12 191 LYS A CA 1
ATOM 1542 C C . LYS A 1 191 ? 11.398 -33.219 -5.133 1 97.12 191 LYS A C 1
ATOM 1544 O O . LYS A 1 191 ? 11.922 -33.969 -5.965 1 97.12 191 LYS A O 1
ATOM 1549 N N . THR A 1 192 ? 10.586 -32.281 -5.426 1 98.38 192 THR A N 1
ATOM 1550 C CA . THR A 1 192 ? 9.953 -32.281 -6.742 1 98.38 192 THR A CA 1
ATOM 1551 C C . THR A 1 192 ? 10.664 -31.297 -7.684 1 98.38 192 THR A C 1
ATOM 1553 O O . THR A 1 192 ? 10.461 -31.344 -8.898 1 98.38 192 THR A O 1
ATOM 1556 N N . GLY A 1 193 ? 11.422 -30.406 -7.121 1 98.25 193 GLY A N 1
ATOM 1557 C CA . GLY A 1 193 ? 12.148 -29.453 -7.949 1 98.25 193 GLY A CA 1
ATOM 1558 C C . GLY A 1 193 ? 11.344 -28.203 -8.266 1 98.25 193 GLY A C 1
ATOM 1559 O O . GLY A 1 193 ? 11.742 -27.406 -9.109 1 98.25 193 GLY A O 1
ATOM 1560 N N . PHE A 1 194 ? 10.164 -28.031 -7.715 1 98.5 194 PHE A N 1
ATOM 1561 C CA . PHE A 1 194 ? 9.383 -26.812 -7.832 1 98.5 194 PHE A CA 1
ATOM 1562 C C . PHE A 1 194 ? 8.719 -26.469 -6.504 1 98.5 194 PHE A C 1
ATOM 1564 O O . PHE A 1 194 ? 8.711 -27.281 -5.578 1 98.5 194 PHE A O 1
ATOM 1571 N N . ALA A 1 195 ? 8.336 -25.219 -6.383 1 97.56 195 ALA A N 1
ATOM 1572 C CA . ALA A 1 195 ? 7.707 -24.734 -5.164 1 97.56 195 ALA A CA 1
ATOM 1573 C C . ALA A 1 195 ? 6.426 -23.969 -5.48 1 97.56 195 ALA A C 1
ATOM 1575 O O . ALA A 1 195 ? 6.344 -23.281 -6.508 1 97.56 195 ALA A O 1
ATOM 1576 N N . MET A 1 196 ? 5.445 -24.109 -4.617 1 97.25 196 MET A N 1
ATOM 1577 C CA . MET A 1 196 ? 4.145 -23.469 -4.762 1 97.25 196 MET A CA 1
ATOM 1578 C C . MET A 1 196 ? 3.562 -23.109 -3.396 1 97.25 196 MET A C 1
ATOM 1580 O O . MET A 1 196 ? 4.02 -23.609 -2.369 1 97.25 196 MET A O 1
ATOM 1584 N N . HIS A 1 197 ? 2.623 -22.203 -3.428 1 94.56 197 HIS A N 1
ATOM 1585 C CA . HIS A 1 197 ? 1.791 -22 -2.25 1 94.56 197 HIS A CA 1
ATOM 1586 C C . HIS A 1 197 ? 0.772 -23.125 -2.088 1 94.56 197 HIS A C 1
ATOM 1588 O O . HIS A 1 197 ? 0.369 -23.75 -3.07 1 94.56 197 HIS A O 1
ATOM 1594 N N . GLN A 1 198 ? 0.397 -23.359 -0.88 1 92.44 198 GLN A N 1
ATOM 1595 C CA . GLN A 1 198 ? -0.749 -24.234 -0.635 1 92.44 198 GLN A CA 1
ATOM 1596 C C . GLN A 1 198 ? -2.059 -23.531 -0.98 1 92.44 198 GLN A C 1
ATOM 1598 O O . GLN A 1 198 ? -2.139 -22.297 -0.938 1 92.44 198 GLN A O 1
ATOM 1603 N N . HIS A 1 199 ? -2.994 -24.328 -1.396 1 91.69 199 HIS A N 1
ATOM 1604 C CA . HIS A 1 199 ? -4.312 -23.75 -1.631 1 91.69 199 HIS A CA 1
ATOM 1605 C C . HIS A 1 199 ? -4.891 -23.172 -0.35 1 91.69 199 HIS A C 1
ATOM 1607 O O . HIS A 1 199 ? -4.828 -23.797 0.711 1 91.69 199 HIS A O 1
ATOM 1613 N N . VAL A 1 200 ? -5.469 -22.078 -0.448 1 84.62 200 VAL A N 1
ATOM 1614 C CA . VAL A 1 200 ? -5.836 -21.281 0.721 1 84.62 200 VAL A CA 1
ATOM 1615 C C . VAL A 1 200 ? -7.086 -21.875 1.369 1 84.62 200 VAL A C 1
ATOM 1617 O O . VAL A 1 200 ? -7.215 -21.875 2.596 1 84.62 200 VAL A O 1
ATOM 1620 N N . LEU A 1 201 ? -7.941 -22.469 0.594 1 82.06 201 LEU A N 1
ATOM 1621 C CA . LEU A 1 201 ? -9.273 -22.766 1.111 1 82.06 201 LEU A CA 1
ATOM 1622 C C . LEU A 1 201 ? -9.469 -24.281 1.256 1 82.06 201 LEU A C 1
ATOM 1624 O O . LEU A 1 201 ? -10.125 -24.734 2.195 1 82.06 201 LEU A O 1
ATOM 1628 N N . ARG A 1 202 ? -8.891 -25 0.308 1 86.75 202 ARG A N 1
ATOM 1629 C CA . ARG A 1 202 ? -9.242 -26.422 0.247 1 86.75 202 ARG A CA 1
ATOM 1630 C C . ARG A 1 202 ? -7.988 -27.297 0.188 1 86.75 202 ARG A C 1
ATOM 1632 O O . ARG A 1 202 ? -6.934 -26.844 -0.264 1 86.75 202 ARG A O 1
ATOM 1639 N N . ASP A 1 203 ? -8.25 -28.547 0.631 1 92.19 203 ASP A N 1
ATOM 1640 C CA . ASP A 1 203 ? -7.164 -29.516 0.569 1 92.19 203 ASP A CA 1
ATOM 1641 C C . ASP A 1 203 ? -7.625 -30.812 -0.083 1 92.19 203 ASP A C 1
ATOM 1643 O O . ASP A 1 203 ? -6.984 -31.859 0.076 1 92.19 203 ASP A O 1
ATOM 1647 N N . CYS A 1 204 ? -8.758 -30.703 -0.795 1 94.38 204 CYS A N 1
ATOM 1648 C CA . CYS A 1 204 ? -9.359 -31.875 -1.411 1 94.38 204 CYS A CA 1
ATOM 1649 C C . CYS A 1 204 ? -9.859 -31.562 -2.816 1 94.38 204 CYS A C 1
ATOM 1651 O O . CYS A 1 204 ? -10.711 -30.688 -2.998 1 94.38 204 CYS A O 1
ATOM 1653 N N . ILE A 1 205 ? -9.391 -32.344 -3.775 1 95.94 205 ILE A N 1
ATOM 1654 C CA . ILE A 1 205 ? -9.734 -32.031 -5.164 1 95.94 205 ILE A CA 1
ATOM 1655 C C . ILE A 1 205 ? -11.219 -32.312 -5.395 1 95.94 205 ILE A C 1
ATOM 1657 O O . ILE A 1 205 ? -11.836 -31.703 -6.273 1 95.94 205 ILE A O 1
ATOM 1661 N N . TYR A 1 206 ? -11.805 -33.25 -4.672 1 94.81 206 TYR A N 1
ATOM 1662 C CA . TYR A 1 206 ? -13.219 -33.562 -4.836 1 94.81 206 TYR A CA 1
ATOM 1663 C C . TYR A 1 206 ? -14.086 -32.375 -4.391 1 94.81 206 TYR A C 1
ATOM 1665 O O . TYR A 1 206 ? -15.047 -32.031 -5.078 1 94.81 206 TYR A O 1
ATOM 1673 N N . GLU A 1 207 ? -13.711 -31.812 -3.303 1 90.69 207 GLU A N 1
ATOM 1674 C CA . GLU A 1 207 ? -14.391 -30.609 -2.846 1 90.69 207 GLU A CA 1
ATOM 1675 C C . GLU A 1 207 ? -14.18 -29.438 -3.814 1 90.69 207 GLU A C 1
ATOM 1677 O O . GLU A 1 207 ? -15.102 -28.672 -4.082 1 90.69 207 GLU A O 1
ATOM 1682 N N . GLU A 1 208 ? -12.977 -29.359 -4.293 1 92.12 208 GLU A N 1
ATOM 1683 C CA . GLU A 1 208 ? -12.648 -28.297 -5.246 1 92.12 208 GLU A CA 1
ATOM 1684 C C . GLU A 1 208 ? -13.477 -28.438 -6.523 1 92.12 208 GLU A C 1
ATOM 1686 O O . GLU A 1 208 ? -13.961 -27.453 -7.062 1 92.12 208 GLU A O 1
ATOM 1691 N N . ALA A 1 209 ? -13.586 -29.609 -6.969 1 93.12 209 ALA A N 1
ATOM 1692 C CA . ALA A 1 209 ? -14.375 -29.844 -8.172 1 93.12 209 ALA A CA 1
ATOM 1693 C C . ALA A 1 209 ? -15.828 -29.422 -7.973 1 93.12 209 ALA A C 1
ATOM 1695 O O . ALA A 1 209 ? -16.422 -28.781 -8.844 1 93.12 209 ALA A O 1
ATOM 1696 N N . GLU A 1 210 ? -16.359 -29.75 -6.863 1 88.44 210 GLU A N 1
ATOM 1697 C CA . GLU A 1 210 ? -17.719 -29.344 -6.543 1 88.44 210 GLU A CA 1
ATOM 1698 C C . GLU A 1 210 ? -17.859 -27.828 -6.531 1 88.44 210 GLU A C 1
ATOM 1700 O O . GLU A 1 210 ? -18.828 -27.281 -7.074 1 88.44 210 GLU A O 1
ATOM 1705 N N . ALA A 1 211 ? -16.938 -27.25 -5.926 1 85.19 211 ALA A N 1
ATOM 1706 C CA . ALA A 1 211 ? -16.938 -25.797 -5.867 1 85.19 211 ALA A CA 1
ATOM 1707 C C . ALA A 1 211 ? -16.859 -25.188 -7.266 1 85.19 211 ALA A C 1
ATOM 1709 O O . ALA A 1 211 ? -17.578 -24.234 -7.582 1 85.19 211 ALA A O 1
ATOM 1710 N N . CYS A 1 212 ? -15.961 -25.734 -8.078 1 88.56 212 CYS A N 1
ATOM 1711 C CA . CYS A 1 212 ? -15.797 -25.234 -9.438 1 88.56 212 CYS A CA 1
ATOM 1712 C C . CYS A 1 212 ? -17.109 -25.359 -10.219 1 88.56 212 CYS A C 1
ATOM 1714 O O . CYS A 1 212 ? -17.5 -24.422 -10.914 1 88.56 212 CYS A O 1
ATOM 1716 N N . ILE A 1 213 ? -17.703 -26.453 -10.094 1 85.75 213 ILE A N 1
ATOM 1717 C CA . ILE A 1 213 ? -18.969 -26.688 -10.781 1 85.75 213 ILE A CA 1
ATOM 1718 C C . ILE A 1 213 ? -20.016 -25.688 -10.297 1 85.75 213 ILE A C 1
ATOM 1720 O O . ILE A 1 213 ? -20.719 -25.078 -11.102 1 85.75 213 ILE A O 1
ATOM 1724 N N . LEU A 1 214 ? -20.047 -25.484 -9.062 1 80.06 214 LEU A N 1
ATOM 1725 C CA . LEU A 1 214 ? -21.016 -24.578 -8.461 1 80.06 214 LEU A CA 1
ATOM 1726 C C . LEU A 1 214 ? -20.766 -23.141 -8.914 1 80.06 214 LEU A C 1
ATOM 1728 O O . LEU A 1 214 ? -21.703 -22.375 -9.125 1 80.06 214 LEU A O 1
ATOM 1732 N N . TYR A 1 215 ? -19.469 -22.781 -9.094 1 79.5 215 TYR A N 1
ATOM 1733 C CA . TYR A 1 215 ? -19.109 -21.422 -9.469 1 79.5 215 TYR A CA 1
ATOM 1734 C C . TYR A 1 215 ? -19.094 -21.25 -10.984 1 79.5 215 TYR A C 1
ATOM 1736 O O . TYR A 1 215 ? -18.859 -20.156 -11.5 1 79.5 215 TYR A O 1
ATOM 1744 N N . GLY A 1 216 ? -19.297 -22.281 -11.641 1 82.94 216 GLY A N 1
ATOM 1745 C CA . GLY A 1 216 ? -19.328 -22.234 -13.094 1 82.94 216 GLY A CA 1
ATOM 1746 C C . GLY A 1 216 ? -17.953 -22.109 -13.719 1 82.94 216 GLY A C 1
ATOM 1747 O O . GLY A 1 216 ? -17.781 -21.438 -14.734 1 82.94 216 GLY A O 1
ATOM 1748 N N . LYS A 1 217 ? -17.047 -22.703 -13 1 86.38 217 LYS A N 1
ATOM 1749 C CA . LYS A 1 217 ? -15.68 -22.672 -13.5 1 86.38 217 LYS A CA 1
ATOM 1750 C C . LYS A 1 217 ? -15.297 -23.984 -14.172 1 86.38 217 LYS A C 1
ATOM 1752 O O . LYS A 1 217 ? -15.531 -25.062 -13.617 1 86.38 217 LYS A O 1
ATOM 1757 N N . GLY A 1 218 ? -14.75 -23.844 -15.336 1 90 218 GLY A N 1
ATOM 1758 C CA . GLY A 1 218 ? -14.344 -25.016 -16.078 1 90 218 GLY A CA 1
ATOM 1759 C C . GLY A 1 218 ? -15.508 -25.719 -16.766 1 90 218 GLY A C 1
ATOM 1760 O O . GLY A 1 218 ? -16.547 -25.109 -17.016 1 90 218 GLY A O 1
ATOM 1761 N N . ASN A 1 219 ? -15.172 -26.969 -17.219 1 93.44 219 ASN A N 1
ATOM 1762 C CA . ASN A 1 219 ? -16.172 -27.812 -17.844 1 93.44 219 ASN A CA 1
ATOM 1763 C C . ASN A 1 219 ? -16.766 -28.812 -16.859 1 93.44 219 ASN A C 1
ATOM 1765 O O . ASN A 1 219 ? -16.094 -29.797 -16.484 1 93.44 219 ASN A O 1
ATOM 1769 N N . PRO A 1 220 ? -18 -28.578 -16.469 1 93.81 220 PRO A N 1
ATOM 1770 C CA . PRO A 1 220 ? -18.562 -29.406 -15.398 1 93.81 220 PRO A CA 1
ATOM 1771 C C . PRO A 1 220 ? -18.609 -30.875 -15.75 1 93.81 220 PRO A C 1
ATOM 1773 O O . PRO A 1 220 ? -18.359 -31.734 -14.898 1 93.81 220 PRO A O 1
ATOM 1776 N N . LYS A 1 221 ? -18.984 -31.188 -16.938 1 96.38 221 LYS A N 1
ATOM 1777 C CA . LYS A 1 221 ? -19.062 -32.562 -17.359 1 96.38 221 LYS A CA 1
ATOM 1778 C C . LYS A 1 221 ? -17.688 -33.25 -17.312 1 96.38 221 LYS A C 1
ATOM 1780 O O . LYS A 1 221 ? -17.531 -34.344 -16.75 1 96.38 221 LYS A O 1
ATOM 1785 N N . LYS A 1 222 ? -16.766 -32.562 -17.859 1 97.06 222 LYS A N 1
ATOM 1786 C CA . LYS A 1 222 ? -15.406 -33.094 -17.906 1 97.06 222 LYS A CA 1
ATOM 1787 C C . LYS A 1 222 ? -14.789 -33.156 -16.516 1 97.06 222 LYS A C 1
ATOM 1789 O O . LYS A 1 222 ? -14 -34.062 -16.219 1 97.06 222 LYS A O 1
ATOM 1794 N N . LEU A 1 223 ? -15.156 -32.188 -15.727 1 96.81 223 LEU A N 1
ATOM 1795 C CA . LEU A 1 223 ? -14.711 -32.219 -14.344 1 96.81 223 LEU A CA 1
ATOM 1796 C C . LEU A 1 223 ? -15.258 -33.469 -13.625 1 96.81 223 LEU A C 1
ATOM 1798 O O . LEU A 1 223 ? -14.531 -34.125 -12.875 1 96.81 223 LEU A O 1
ATOM 1802 N N . GLY A 1 224 ? -16.453 -33.719 -13.867 1 96.62 224 GLY A N 1
ATOM 1803 C CA . GLY A 1 224 ? -17.062 -34.938 -13.297 1 96.62 224 GLY A CA 1
ATOM 1804 C C . GLY A 1 224 ? -16.375 -36.219 -13.742 1 96.62 224 GLY A C 1
ATOM 1805 O O . GLY A 1 224 ? -16.078 -37.062 -12.914 1 96.62 224 GLY A O 1
ATOM 1806 N N . GLU A 1 225 ? -16.125 -36.281 -14.953 1 97.75 225 GLU A N 1
ATOM 1807 C CA . GLU A 1 225 ? -15.43 -37.438 -15.5 1 97.75 225 GLU A CA 1
ATOM 1808 C C . GLU A 1 225 ? -14.031 -37.594 -14.906 1 97.75 225 GLU A C 1
ATOM 1810 O O . GLU A 1 225 ? -13.594 -38.688 -14.578 1 97.75 225 GLU A O 1
ATOM 1815 N N . GLN A 1 226 ? -13.391 -36.469 -14.781 1 97.88 226 GLN A N 1
ATOM 1816 C CA . GLN A 1 226 ? -12.031 -36.438 -14.242 1 97.88 226 GLN A CA 1
ATOM 1817 C C . GLN A 1 226 ? -11.992 -36.938 -12.805 1 97.88 226 GLN A C 1
ATOM 1819 O O . GLN A 1 226 ? -11.211 -37.844 -12.492 1 97.88 226 GLN A O 1
ATOM 1824 N N . ILE A 1 227 ? -12.828 -36.469 -11.992 1 97.5 227 ILE A N 1
ATOM 1825 C CA . ILE A 1 227 ? -12.797 -36.812 -10.578 1 97.5 227 ILE A CA 1
ATOM 1826 C C . ILE A 1 227 ? -13.25 -38.25 -10.406 1 97.5 227 ILE A C 1
ATOM 1828 O O . ILE A 1 227 ? -12.758 -38.969 -9.523 1 97.5 227 ILE A O 1
ATOM 1832 N N . ASN A 1 228 ? -14.203 -38.688 -11.219 1 97.69 228 ASN A N 1
ATOM 1833 C CA . ASN A 1 228 ? -14.633 -40.094 -11.164 1 97.69 228 ASN A CA 1
ATOM 1834 C C . ASN A 1 228 ? -13.5 -41.031 -11.523 1 97.69 228 ASN A C 1
ATOM 1836 O O . ASN A 1 228 ? -13.32 -42.062 -10.867 1 97.69 228 ASN A O 1
ATOM 1840 N N . ARG A 1 229 ? -12.836 -40.656 -12.5 1 98.31 229 ARG A N 1
ATOM 1841 C CA . ARG A 1 229 ? -11.68 -41.469 -12.891 1 98.31 229 ARG A CA 1
ATOM 1842 C C . ARG A 1 229 ? -10.664 -41.531 -11.758 1 98.31 229 ARG A C 1
ATOM 1844 O O . ARG A 1 229 ? -10.164 -42.625 -11.438 1 98.31 229 ARG A O 1
ATOM 1851 N N . TYR A 1 230 ? -10.359 -40.375 -11.195 1 98.5 230 TYR A N 1
ATOM 1852 C CA . TYR A 1 230 ? -9.398 -40.344 -10.102 1 98.5 230 TYR A CA 1
ATOM 1853 C C . TYR A 1 230 ? -9.859 -41.188 -8.938 1 98.5 230 TYR A C 1
ATOM 1855 O O . TYR A 1 230 ? -9.062 -41.938 -8.344 1 98.5 230 TYR A O 1
ATOM 1863 N N . LYS A 1 231 ? -11.062 -41.156 -8.656 1 97.81 231 LYS A N 1
ATOM 1864 C CA . LYS A 1 231 ? -11.633 -41.938 -7.578 1 97.81 231 LYS A CA 1
ATOM 1865 C C . LYS A 1 231 ? -11.508 -43.438 -7.875 1 97.81 231 LYS A C 1
ATOM 1867 O O . LYS A 1 231 ? -11.125 -44.219 -6.996 1 97.81 231 LYS A O 1
ATOM 1872 N N . GLN A 1 232 ? -11.812 -43.812 -9.031 1 98.12 232 GLN A N 1
ATOM 1873 C CA . GLN A 1 232 ? -11.742 -45.188 -9.445 1 98.12 232 GLN A CA 1
ATOM 1874 C C . GLN A 1 232 ? -10.312 -45.719 -9.352 1 98.12 232 GLN A C 1
ATOM 1876 O O . GLN A 1 232 ? -10.102 -46.906 -9.031 1 98.12 232 GLN A O 1
ATOM 1881 N N . GLU A 1 233 ? -9.406 -44.812 -9.555 1 98.12 233 GLU A N 1
ATOM 1882 C CA . GLU A 1 233 ? -8.008 -45.219 -9.5 1 98.12 233 GLU A CA 1
ATOM 1883 C C . GLU A 1 233 ? -7.492 -45.219 -8.062 1 98.12 233 GLU A C 1
ATOM 1885 O O . GLU A 1 233 ? -6.363 -45.625 -7.801 1 98.12 233 GLU A O 1
ATOM 1890 N N . GLY A 1 234 ? -8.297 -44.688 -7.164 1 98 234 GLY A N 1
ATOM 1891 C CA . GLY A 1 234 ? -7.969 -44.812 -5.75 1 98 234 GLY A CA 1
ATOM 1892 C C . GLY A 1 234 ? -7.344 -43.562 -5.18 1 98 234 GLY A C 1
ATOM 1893 O O . GLY A 1 234 ? -6.773 -43.562 -4.086 1 98 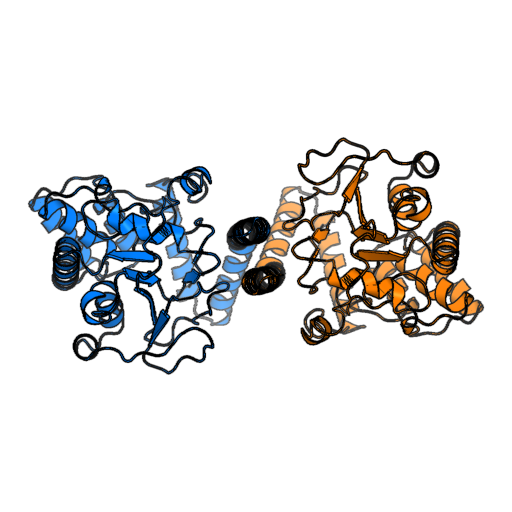234 GLY A O 1
ATOM 1894 N N . PHE A 1 235 ? -7.395 -42.438 -5.91 1 98.19 235 PHE A N 1
ATOM 1895 C CA . PHE A 1 235 ? -6.844 -41.219 -5.367 1 98.19 235 PHE A CA 1
ATOM 1896 C C . PHE A 1 235 ? -7.547 -40.812 -4.07 1 98.19 235 PHE A C 1
ATOM 1898 O O . PHE A 1 235 ? -8.781 -40.781 -4.02 1 98.19 235 PHE A O 1
ATOM 1905 N N . PRO A 1 236 ? -6.855 -40.531 -3.031 1 97.94 236 PRO A N 1
ATOM 1906 C CA . PRO A 1 236 ? -7.484 -40.344 -1.722 1 97.94 236 PRO A CA 1
ATOM 1907 C C . PRO A 1 236 ? -8.078 -38.938 -1.554 1 97.94 236 PRO A C 1
ATOM 1909 O O . PRO A 1 236 ? -7.695 -38 -2.268 1 97.94 236 PRO A O 1
ATOM 1912 N N . GLU A 1 237 ? -8.977 -38.812 -0.644 1 96.25 237 GLU A N 1
ATOM 1913 C CA . GLU A 1 237 ? -9.484 -37.5 -0.208 1 96.25 237 GLU A CA 1
ATOM 1914 C C . GLU A 1 237 ? -8.469 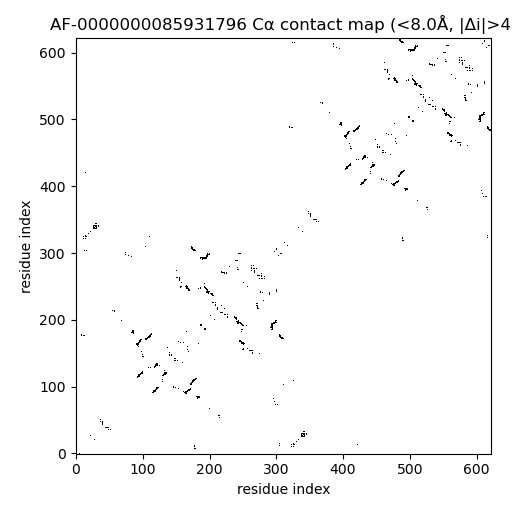-36.781 0.67 1 96.25 237 GLU A C 1
ATOM 1916 O O . GLU A 1 237 ? -7.605 -37.406 1.28 1 96.25 237 GLU A O 1
ATOM 1921 N N . LYS A 1 238 ? -8.531 -35.469 0.658 1 95.25 238 LYS A N 1
ATOM 1922 C CA . LYS A 1 238 ? -7.746 -34.625 1.539 1 95.25 238 LYS A CA 1
ATOM 1923 C C . LYS A 1 238 ? -6.25 -34.875 1.353 1 95.25 238 LYS A C 1
ATOM 1925 O O . LYS A 1 238 ? -5.5 -34.938 2.328 1 95.25 238 LYS A O 1
ATOM 1930 N N . TYR A 1 239 ? -5.887 -35.094 0.122 1 96.75 239 TYR A N 1
ATOM 1931 C CA . TYR A 1 239 ? -4.484 -35.281 -0.229 1 96.75 239 TYR A CA 1
ATOM 1932 C C . TYR A 1 239 ? -3.711 -33.969 -0.145 1 96.75 239 TYR A C 1
ATOM 1934 O O . TYR A 1 239 ? -2.492 -33.969 0.039 1 96.75 239 TYR A O 1
ATOM 1942 N N . GLY A 1 240 ? -4.324 -32.906 -0.238 1 95.88 240 GLY A N 1
ATOM 1943 C CA . GLY A 1 240 ? -3.736 -31.578 -0.331 1 95.88 240 GLY A CA 1
ATOM 1944 C C . GLY A 1 240 ? -3.887 -30.953 -1.705 1 95.88 240 GLY A C 1
ATOM 1945 O O . GLY A 1 240 ? -4.18 -31.641 -2.68 1 95.88 240 GLY A O 1
ATOM 1946 N N . MET A 1 241 ? -3.787 -29.594 -1.672 1 95.88 241 MET A N 1
ATOM 1947 C CA . MET A 1 241 ? -3.881 -28.844 -2.928 1 95.88 241 MET A CA 1
ATOM 1948 C C . MET A 1 241 ? -2.867 -27.703 -2.963 1 95.88 241 MET A C 1
ATOM 1950 O O . MET A 1 241 ? -2.426 -27.234 -1.917 1 95.88 241 MET A O 1
ATOM 1954 N N . LEU A 1 242 ? -2.523 -27.375 -4.137 1 96.25 242 LEU A N 1
ATOM 1955 C CA . LEU A 1 242 ? -1.571 -26.281 -4.355 1 96.25 242 LEU A CA 1
ATOM 1956 C C . LEU A 1 242 ? -2.209 -25.156 -5.152 1 96.25 242 LEU A C 1
ATOM 1958 O O . LEU A 1 242 ? -3.244 -25.344 -5.793 1 96.25 242 LEU A O 1
ATOM 1962 N N . GLU A 1 243 ? -1.604 -23.984 -4.953 1 94.62 243 GLU A N 1
ATOM 1963 C CA . GLU A 1 243 ? -1.993 -22.797 -5.707 1 94.62 243 GLU A CA 1
ATOM 1964 C C . GLU A 1 243 ? -0.937 -22.438 -6.746 1 94.62 243 GLU A C 1
ATOM 1966 O O . GLU A 1 243 ? 0.217 -22.172 -6.398 1 94.62 243 GLU A O 1
ATOM 1971 N N . ALA A 1 244 ? -1.334 -22.391 -7.945 1 96.38 244 ALA A N 1
ATOM 1972 C CA . ALA A 1 244 ? -0.359 -22.234 -9.023 1 96.38 244 ALA A CA 1
ATOM 1973 C C . ALA A 1 244 ? -0.292 -20.797 -9.508 1 96.38 244 ALA A C 1
ATOM 1975 O O . ALA A 1 244 ? -0.068 -20.531 -10.695 1 96.38 244 ALA A O 1
ATOM 1976 N N . THR A 1 245 ? -0.574 -19.828 -8.648 1 95.88 245 THR A N 1
ATOM 1977 C CA . THR A 1 245 ? -0.512 -18.406 -8.953 1 95.88 245 THR A CA 1
ATOM 1978 C C . THR A 1 245 ? 0.936 -17.953 -9.117 1 95.88 245 THR A C 1
ATOM 1980 O O . THR A 1 245 ? 1.234 -17.109 -9.961 1 95.88 245 THR A O 1
ATOM 1983 N N . VAL A 1 246 ? 1.75 -18.5 -8.281 1 97.56 246 VAL A N 1
ATOM 1984 C CA . VAL A 1 246 ? 3.197 -18.312 -8.32 1 97.56 246 VAL A CA 1
ATOM 1985 C C . VAL A 1 246 ? 3.896 -19.672 -8.227 1 97.56 246 VAL A C 1
ATOM 1987 O O . VAL A 1 246 ? 3.633 -20.453 -7.305 1 97.56 246 VAL A O 1
ATOM 1990 N N . ILE A 1 247 ? 4.77 -19.953 -9.18 1 98.69 247 ILE A N 1
ATOM 1991 C CA . ILE A 1 247 ? 5.504 -21.219 -9.18 1 98.69 247 ILE A CA 1
ATOM 1992 C C . ILE A 1 247 ? 6.996 -20.938 -9.375 1 98.69 247 ILE A C 1
ATOM 1994 O O . ILE A 1 247 ? 7.379 -20.141 -10.227 1 98.69 247 ILE A O 1
ATOM 1998 N N . ILE A 1 248 ? 7.797 -21.562 -8.602 1 98.38 248 ILE A N 1
ATOM 1999 C CA . ILE A 1 248 ? 9.242 -21.484 -8.766 1 98.38 248 ILE A CA 1
ATOM 2000 C C . ILE A 1 248 ? 9.781 -22.844 -9.219 1 98.38 248 ILE A C 1
ATOM 2002 O O . ILE A 1 248 ? 9.461 -23.875 -8.633 1 98.38 248 ILE A O 1
ATOM 2006 N N . PHE A 1 249 ? 10.648 -22.797 -10.258 1 98.69 249 PHE A N 1
ATOM 2007 C CA . PHE A 1 249 ? 11.172 -24.016 -10.852 1 98.69 249 PHE A CA 1
ATOM 2008 C C . PHE A 1 249 ? 12.695 -24.047 -10.758 1 98.69 249 PHE A C 1
ATOM 2010 O O . PHE A 1 249 ? 13.367 -23.062 -11.07 1 98.69 249 PHE A O 1
ATOM 2017 N N . ASN A 1 250 ? 13.188 -25.188 -10.297 1 98.19 250 ASN A N 1
ATOM 2018 C CA . ASN A 1 250 ? 14.578 -25.531 -10.586 1 98.19 250 ASN A CA 1
ATOM 2019 C C . ASN A 1 250 ? 14.719 -26.156 -11.969 1 98.19 250 ASN A C 1
ATOM 2021 O O . ASN A 1 250 ? 14.352 -27.312 -12.172 1 98.19 250 ASN A O 1
ATOM 2025 N N . LEU A 1 251 ? 15.312 -25.453 -12.891 1 98.25 251 LEU A N 1
ATOM 2026 C CA . LEU A 1 251 ? 15.305 -25.844 -14.297 1 98.25 251 LEU A CA 1
ATOM 2027 C C . LEU A 1 251 ? 16.359 -26.906 -14.57 1 98.25 251 LEU A C 1
ATOM 2029 O O . LEU A 1 251 ? 16.438 -27.438 -15.68 1 98.25 251 LEU A O 1
ATOM 2033 N N . LYS A 1 252 ? 17.078 -27.281 -13.602 1 96.56 252 LYS A N 1
ATOM 2034 C CA . LYS A 1 252 ? 18.062 -28.344 -13.727 1 96.56 252 LYS A CA 1
ATOM 2035 C C . LYS A 1 252 ? 17.516 -29.656 -13.188 1 96.56 252 LYS A C 1
ATOM 2037 O O . LYS A 1 252 ? 18.172 -30.703 -13.312 1 96.56 252 LYS A O 1
ATOM 2042 N N . SER A 1 253 ? 16.344 -29.625 -12.648 1 97.69 253 SER A N 1
ATOM 2043 C CA . SER A 1 253 ? 15.742 -30.812 -12.062 1 97.69 253 SER A CA 1
ATOM 2044 C C . SER A 1 253 ? 15.016 -31.641 -13.109 1 97.69 253 SER A C 1
ATOM 2046 O O . SER A 1 253 ? 13.992 -31.203 -13.656 1 97.69 253 SER A O 1
ATOM 2048 N N . GLN A 1 254 ? 15.461 -32.844 -13.305 1 97.38 254 GLN A N 1
ATOM 2049 C CA . GLN A 1 254 ? 14.797 -33.75 -14.234 1 97.38 254 GLN A CA 1
ATOM 2050 C C . GLN A 1 254 ? 13.438 -34.188 -13.703 1 97.38 254 GLN A C 1
ATOM 2052 O O . GLN A 1 254 ? 12.492 -34.375 -14.469 1 97.38 254 GLN A O 1
ATOM 2057 N N . GLU A 1 255 ? 13.406 -34.281 -12.422 1 98.06 255 GLU A N 1
ATOM 2058 C CA . GLU A 1 255 ? 12.141 -34.625 -11.781 1 98.06 255 GLU A CA 1
ATOM 2059 C C . GLU A 1 255 ? 11.086 -33.562 -12.023 1 98.06 255 GLU A C 1
ATOM 2061 O O . GLU A 1 255 ? 9.93 -33.875 -12.344 1 98.06 255 GLU A O 1
ATOM 2066 N N . CYS A 1 256 ? 11.5 -32.344 -11.906 1 98.5 256 CYS A N 1
ATOM 2067 C CA . CYS A 1 256 ? 10.602 -31.234 -12.172 1 98.5 256 CYS A CA 1
ATOM 2068 C C . CYS A 1 256 ? 10.094 -31.281 -13.609 1 98.5 256 CYS A C 1
ATOM 2070 O O . CYS A 1 256 ? 8.891 -31.172 -13.844 1 98.5 256 CYS A O 1
ATOM 2072 N N . LYS A 1 257 ? 10.977 -31.484 -14.5 1 98.44 257 LYS A N 1
ATOM 2073 C CA . LYS A 1 257 ? 10.625 -31.547 -15.914 1 98.44 257 LYS A CA 1
ATOM 2074 C C . LYS A 1 257 ? 9.602 -32.656 -16.172 1 98.44 257 LYS A C 1
ATOM 2076 O O . LYS A 1 257 ? 8.609 -32.406 -16.875 1 98.44 257 LYS A O 1
ATOM 2081 N N . LYS A 1 258 ? 9.836 -33.75 -15.617 1 98.62 258 LYS A N 1
ATOM 2082 C CA . LYS A 1 258 ? 8.938 -34.875 -15.773 1 98.62 258 LYS A CA 1
ATOM 2083 C C . LYS A 1 258 ? 7.551 -34.562 -15.219 1 98.62 258 LYS A C 1
ATOM 2085 O O . LYS A 1 258 ? 6.543 -34.781 -15.898 1 98.62 258 LYS A O 1
ATOM 2090 N N . LEU A 1 259 ? 7.508 -34.062 -14.047 1 98.75 259 LEU A N 1
ATOM 2091 C CA . LEU A 1 259 ? 6.238 -33.812 -13.375 1 98.75 259 LEU A CA 1
ATOM 2092 C C . LEU A 1 259 ? 5.449 -32.719 -14.109 1 98.75 259 LEU A C 1
ATOM 2094 O O . LEU A 1 259 ? 4.227 -32.812 -14.234 1 98.75 259 LEU A O 1
ATOM 2098 N N . MET A 1 260 ? 6.16 -31.719 -14.617 1 98.69 260 MET A N 1
ATOM 2099 C CA . MET A 1 260 ? 5.48 -30.656 -15.359 1 98.69 260 MET A CA 1
ATOM 2100 C C . MET A 1 260 ? 4.918 -31.203 -16.672 1 98.69 260 MET A C 1
ATOM 2102 O O . MET A 1 260 ? 3.809 -30.844 -17.078 1 98.69 260 MET A O 1
ATOM 2106 N N . SER A 1 261 ? 5.637 -32.031 -17.312 1 98.25 261 SER A N 1
ATOM 2107 C CA . SER A 1 261 ? 5.164 -32.656 -18.547 1 98.25 261 SER A CA 1
ATOM 2108 C C . SER A 1 261 ? 3.926 -33.5 -18.297 1 98.25 261 SER A C 1
ATOM 2110 O O . SER A 1 261 ? 2.959 -33.438 -19.062 1 98.25 261 SER A O 1
ATOM 2112 N N . GLU A 1 262 ? 3.926 -34.25 -17.266 1 98.69 262 GLU A N 1
ATOM 2113 C CA . GLU A 1 262 ? 2.789 -35.094 -16.922 1 98.69 262 GLU A CA 1
ATOM 2114 C C . GLU A 1 262 ? 1.588 -34.25 -16.484 1 98.69 262 GLU A C 1
ATOM 2116 O O . GLU A 1 262 ? 0.442 -34.625 -16.781 1 98.69 262 GLU A O 1
ATOM 2121 N N . TRP A 1 263 ? 1.866 -33.188 -15.797 1 98.69 263 TRP A N 1
ATOM 2122 C CA . TRP A 1 263 ? 0.809 -32.25 -15.422 1 98.69 263 TRP A CA 1
ATOM 2123 C C . TRP A 1 263 ? 0.098 -31.703 -16.656 1 98.69 263 TRP A C 1
ATOM 2125 O O . TRP A 1 263 ? -1.133 -31.719 -16.719 1 98.69 263 TRP A O 1
ATOM 2135 N N . TRP A 1 264 ? 0.885 -31.328 -17.672 1 98.31 264 TRP A N 1
ATOM 2136 C CA . TRP A 1 264 ? 0.343 -30.812 -18.922 1 98.31 264 TRP A CA 1
ATOM 2137 C C . TRP A 1 264 ? -0.495 -31.875 -19.625 1 98.31 264 TRP A C 1
ATOM 2139 O O . TRP A 1 264 ? -1.63 -31.609 -20.031 1 98.31 264 TRP A O 1
ATOM 2149 N N . LYS A 1 265 ? 0.02 -33.062 -19.719 1 98.12 265 LYS A N 1
ATOM 2150 C CA . LYS A 1 265 ? -0.679 -34.156 -20.391 1 98.12 265 LYS A CA 1
ATOM 2151 C C . LYS A 1 265 ? -2.014 -34.438 -19.719 1 98.12 265 LYS A C 1
ATOM 2153 O O . LYS A 1 265 ? -3.035 -34.594 -20.391 1 98.12 265 LYS A O 1
ATOM 2158 N N . GLU A 1 266 ? -1.98 -34.5 -18.422 1 98.31 266 GLU A N 1
ATOM 2159 C CA . GLU A 1 266 ? -3.211 -34.781 -17.688 1 98.31 266 GLU A CA 1
ATOM 2160 C C . GLU A 1 266 ? -4.211 -33.625 -17.828 1 98.31 266 GLU A C 1
ATOM 2162 O O . GLU A 1 266 ? -5.422 -33.875 -17.891 1 98.31 266 GLU A O 1
ATOM 2167 N N . PHE A 1 267 ? -3.711 -32.438 -17.844 1 97.5 267 PHE A N 1
ATOM 2168 C CA . PHE A 1 267 ? -4.562 -31.281 -18.031 1 97.5 267 PHE A CA 1
ATOM 2169 C C . PHE A 1 267 ? -5.293 -31.359 -19.375 1 97.5 267 PHE A C 1
ATOM 2171 O O . PHE A 1 267 ? -6.504 -31.141 -19.438 1 97.5 267 PHE A O 1
ATOM 2178 N N . LEU A 1 268 ? -4.582 -31.719 -20.391 1 96.31 268 LEU A N 1
ATOM 2179 C CA . LEU A 1 268 ? -5.18 -31.875 -21.703 1 96.31 268 LEU A CA 1
ATOM 2180 C C . LEU A 1 268 ? -6.18 -33.031 -21.719 1 96.31 268 LEU A C 1
ATOM 2182 O O . LEU A 1 268 ? -7.289 -32.875 -22.234 1 96.31 268 LEU A O 1
ATOM 2186 N N . ASN A 1 269 ? -5.73 -34.094 -21.141 1 96.56 269 ASN A N 1
ATOM 2187 C CA . ASN A 1 269 ? -6.543 -35.281 -21.141 1 96.56 269 ASN A CA 1
ATOM 2188 C C . ASN A 1 269 ? -7.875 -35.094 -20.422 1 96.56 269 ASN A C 1
ATOM 2190 O O . ASN A 1 269 ? -8.906 -35.594 -20.859 1 96.56 269 ASN A O 1
ATOM 2194 N N . SER A 1 270 ? -7.828 -34.406 -19.328 1 95.88 270 SER A N 1
ATOM 2195 C CA . SER A 1 270 ? -9.039 -34.188 -18.531 1 95.88 270 SER A CA 1
ATOM 2196 C C . SER A 1 270 ? -10.016 -33.281 -19.25 1 95.88 270 SER A C 1
ATOM 2198 O O . SER A 1 270 ? -11.227 -33.406 -19.109 1 95.88 270 SER A O 1
ATOM 2200 N N . ASP A 1 271 ? -9.469 -32.281 -19.922 1 94.81 271 ASP A N 1
ATOM 2201 C CA . ASP A 1 271 ? -10.242 -31.281 -20.641 1 94.81 271 ASP A CA 1
ATOM 2202 C C . ASP A 1 271 ? -11.195 -30.547 -19.719 1 94.81 271 ASP A C 1
ATOM 2204 O O . ASP A 1 271 ? -12.242 -30.047 -20.141 1 94.81 271 ASP A O 1
ATOM 2208 N N . SER A 1 272 ? -10.969 -30.562 -18.438 1 94.69 272 SER A N 1
ATOM 2209 C CA . SER A 1 272 ? -11.797 -29.906 -17.438 1 94.69 272 SER A CA 1
ATOM 2210 C C . SER A 1 272 ? -11.531 -28.391 -17.406 1 94.69 272 SER A C 1
ATOM 2212 O O . SER A 1 272 ? -12.312 -27.641 -16.844 1 94.69 272 SER A O 1
ATOM 2214 N N . LYS A 1 273 ? -10.367 -28.031 -17.906 1 92.12 273 LYS A N 1
ATOM 2215 C CA . LYS A 1 273 ? -9.898 -26.641 -17.953 1 92.12 273 LYS A CA 1
ATOM 2216 C C . LYS A 1 273 ? -9.484 -26.156 -16.562 1 92.12 273 LYS A C 1
ATOM 2218 O O . LYS A 1 273 ? -9.406 -24.953 -16.328 1 92.12 273 LYS A O 1
ATOM 2223 N N . ARG A 1 274 ? -9.273 -27.078 -15.648 1 93.44 274 ARG A N 1
ATOM 2224 C CA . ARG A 1 274 ? -8.82 -26.75 -14.305 1 93.44 274 ARG A CA 1
ATOM 2225 C C . ARG A 1 274 ? -7.508 -27.453 -13.977 1 93.44 274 ARG A C 1
ATOM 2227 O O . ARG A 1 274 ? -7.5 -28.656 -13.672 1 93.44 274 ARG A O 1
ATOM 2234 N N . ASP A 1 275 ? -6.469 -26.703 -14 1 93.62 275 ASP A N 1
ATOM 2235 C CA . ASP A 1 275 ? -5.152 -27.297 -13.805 1 93.62 275 ASP A CA 1
ATOM 2236 C C . ASP A 1 275 ? -4.914 -27.656 -12.344 1 93.62 275 ASP A C 1
ATOM 2238 O O . ASP A 1 275 ? -4.164 -28.594 -12.039 1 93.62 275 ASP A O 1
ATOM 2242 N N . GLN A 1 276 ? -5.57 -27.016 -11.375 1 94.44 276 GLN A N 1
ATOM 2243 C CA . GLN A 1 276 ? -5.34 -27.219 -9.945 1 94.44 276 GLN A CA 1
ATOM 2244 C C . GLN A 1 276 ? -5.848 -28.594 -9.5 1 94.44 276 GLN A C 1
ATOM 2246 O O . GLN A 1 276 ? -5.445 -29.094 -8.453 1 94.44 276 GLN A O 1
ATOM 2251 N N . ILE A 1 277 ? -6.68 -29.203 -10.25 1 95.88 277 ILE A N 1
ATOM 2252 C CA . ILE A 1 277 ? -7.234 -30.5 -9.906 1 95.88 277 ILE A CA 1
ATOM 2253 C C . ILE A 1 277 ? -6.273 -31.609 -10.359 1 95.88 277 ILE A C 1
ATOM 2255 O O . ILE A 1 277 ? -6.109 -32.625 -9.672 1 95.88 277 ILE A O 1
ATOM 2259 N N . ALA A 1 278 ? -5.605 -31.422 -11.43 1 97.75 278 ALA A N 1
ATOM 2260 C CA . ALA A 1 278 ? -4.77 -32.438 -12.055 1 97.75 278 ALA A CA 1
ATOM 2261 C C . ALA A 1 278 ? -3.449 -32.594 -11.297 1 97.75 278 ALA A C 1
ATOM 2263 O O . ALA A 1 278 ? -2.91 -33.719 -11.211 1 97.75 278 ALA A O 1
ATOM 2264 N N . LEU A 1 279 ? -2.93 -31.547 -10.703 1 98.25 279 LEU A N 1
ATOM 2265 C CA . LEU A 1 279 ? -1.566 -31.562 -10.18 1 98.25 279 LEU A CA 1
ATOM 2266 C C . LEU A 1 279 ? -1.446 -32.5 -8.992 1 98.25 279 LEU A C 1
ATOM 2268 O O . LEU A 1 279 ? -0.549 -33.344 -8.953 1 98.25 279 LEU A O 1
ATOM 2272 N N . PRO A 1 280 ? -2.346 -32.438 -8.008 1 98.38 280 PRO A N 1
ATOM 2273 C CA . PRO A 1 280 ? -2.232 -33.406 -6.898 1 98.38 280 PRO A CA 1
ATOM 2274 C C . PRO A 1 280 ? -2.281 -34.844 -7.363 1 98.38 280 PRO A C 1
ATOM 2276 O O . PRO A 1 280 ? -1.562 -35.688 -6.832 1 98.38 280 PRO A O 1
ATOM 2279 N N . TYR A 1 281 ? -3.109 -35.125 -8.328 1 98.5 281 TYR A N 1
ATOM 2280 C CA . TYR A 1 281 ? -3.225 -36.5 -8.875 1 98.5 281 TYR A CA 1
ATOM 2281 C C . TYR A 1 281 ? -1.903 -36.938 -9.484 1 98.5 281 TYR A C 1
ATOM 2283 O O . TYR A 1 281 ? -1.473 -38.094 -9.258 1 98.5 281 TYR A O 1
ATOM 2291 N N . ILE A 1 282 ? -1.261 -36.062 -10.219 1 98.69 282 ILE A N 1
ATOM 2292 C CA . ILE A 1 282 ? 0.015 -36.375 -10.852 1 98.69 282 ILE A CA 1
ATOM 2293 C C . ILE A 1 282 ? 1.073 -36.625 -9.781 1 98.69 282 ILE A C 1
ATOM 2295 O O . ILE A 1 282 ? 1.896 -37.531 -9.906 1 98.69 282 ILE A O 1
ATOM 2299 N N . LEU A 1 283 ? 1.067 -35.812 -8.719 1 98.69 283 LEU A N 1
ATOM 2300 C CA . LEU A 1 283 ? 1.991 -36 -7.609 1 98.69 283 LEU A CA 1
ATOM 2301 C C . LEU A 1 283 ? 1.778 -37.375 -6.98 1 98.69 283 LEU A C 1
ATOM 2303 O O . LEU A 1 283 ? 2.738 -38.125 -6.77 1 98.69 283 LEU A O 1
ATOM 2307 N N . TRP A 1 284 ? 0.583 -37.75 -6.773 1 98.69 284 TRP A N 1
ATOM 2308 C CA . TRP A 1 284 ? 0.221 -39.031 -6.172 1 98.69 284 TRP A CA 1
ATOM 2309 C C . TRP A 1 284 ? 0.658 -40.188 -7.055 1 98.69 284 TRP A C 1
ATOM 2311 O O . TRP A 1 284 ? 1.257 -41.156 -6.574 1 98.69 284 TRP A O 1
ATOM 2321 N N . LYS A 1 285 ? 0.37 -40.062 -8.328 1 98.38 285 LYS A N 1
ATOM 2322 C CA . LYS A 1 285 ? 0.738 -41.125 -9.273 1 98.38 285 LYS A CA 1
ATOM 2323 C C . LYS A 1 285 ? 2.246 -41.375 -9.273 1 98.38 285 LYS A C 1
ATOM 2325 O O . LYS A 1 285 ? 2.707 -42.469 -9.516 1 98.38 285 LYS A O 1
ATOM 2330 N N . ASN A 1 286 ? 2.977 -40.312 -9 1 98.5 286 ASN A N 1
ATOM 2331 C CA . ASN A 1 286 ? 4.434 -40.406 -9 1 98.5 286 ASN A CA 1
ATOM 2332 C C . ASN A 1 286 ? 4.977 -40.625 -7.59 1 98.5 286 ASN A C 1
ATOM 2334 O O . ASN A 1 286 ? 6.18 -40.469 -7.355 1 98.5 286 ASN A O 1
ATOM 2338 N N . LYS A 1 287 ? 4.098 -40.875 -6.621 1 98.19 287 LYS A N 1
ATOM 2339 C CA . LYS A 1 287 ? 4.426 -41.25 -5.25 1 98.19 287 LYS A CA 1
ATOM 2340 C C . LYS A 1 287 ? 5.023 -40.062 -4.48 1 98.19 287 LYS A C 1
ATOM 2342 O O . LYS A 1 287 ? 5.953 -40.25 -3.688 1 98.19 287 LYS A O 1
ATOM 2347 N N . TYR A 1 288 ? 4.605 -38.875 -4.816 1 98.5 288 TYR A N 1
ATOM 2348 C CA . TYR A 1 288 ? 4.945 -37.688 -4.039 1 98.5 288 TYR A CA 1
ATOM 2349 C C . TYR A 1 288 ? 3.766 -37.219 -3.189 1 98.5 288 TYR A C 1
ATOM 2351 O O . TYR A 1 288 ? 2.609 -37.438 -3.555 1 98.5 288 TYR A O 1
ATOM 2359 N N . GLN A 1 289 ? 4.094 -36.625 -2.104 1 97.69 289 GLN A N 1
ATOM 2360 C CA . GLN A 1 289 ? 3.119 -35.906 -1.271 1 97.69 289 GLN A CA 1
ATOM 2361 C C . GLN A 1 289 ? 3.154 -34.406 -1.526 1 97.69 289 GLN A C 1
ATOM 2363 O O . GLN A 1 289 ? 4.117 -33.906 -2.096 1 97.69 289 GLN A O 1
ATOM 2368 N N . ILE A 1 290 ? 2.104 -33.812 -1.065 1 97.19 290 ILE A N 1
ATOM 2369 C CA . ILE A 1 290 ? 2.066 -32.344 -1.201 1 97.19 290 ILE A CA 1
ATOM 2370 C C . ILE A 1 290 ? 3.248 -31.734 -0.459 1 97.19 290 ILE A C 1
ATOM 2372 O O . ILE A 1 290 ? 3.834 -30.75 -0.923 1 97.19 290 ILE A O 1
ATOM 2376 N N . SER A 1 291 ? 3.652 -32.375 0.614 1 95.38 291 SER A N 1
ATOM 2377 C CA . SER A 1 291 ? 4.742 -31.875 1.447 1 95.38 291 SER A CA 1
ATOM 2378 C C . SER A 1 291 ? 6.09 -32.031 0.754 1 95.38 291 SER A C 1
ATOM 2380 O O . SER A 1 291 ? 7.094 -31.469 1.193 1 95.38 291 SER A O 1
ATOM 2382 N N . ASP A 1 292 ? 6.117 -32.812 -0.325 1 97.88 292 ASP A N 1
ATOM 2383 C CA . ASP A 1 292 ? 7.352 -33 -1.086 1 97.88 292 ASP A CA 1
ATOM 2384 C C . ASP A 1 292 ? 7.594 -31.812 -2.029 1 97.88 292 ASP A C 1
ATOM 2386 O O . ASP A 1 292 ? 8.688 -31.656 -2.574 1 97.88 292 ASP A O 1
ATOM 2390 N N . VAL A 1 293 ? 6.594 -30.984 -2.248 1 97.81 293 VAL A N 1
ATOM 2391 C CA . VAL A 1 293 ? 6.707 -29.766 -3.053 1 97.81 293 VAL A CA 1
ATOM 2392 C C . VAL A 1 293 ? 7.301 -28.641 -2.207 1 97.81 293 VAL A C 1
ATOM 2394 O O . VAL A 1 293 ? 6.988 -28.516 -1.021 1 97.81 293 VAL A O 1
ATOM 2397 N N . GLY A 1 294 ? 8.242 -27.891 -2.861 1 96 294 GLY A N 1
ATOM 2398 C CA . GLY A 1 294 ? 8.742 -26.734 -2.15 1 96 294 GLY A CA 1
ATOM 2399 C C . GLY A 1 294 ? 7.637 -25.828 -1.641 1 96 294 GLY A C 1
ATOM 2400 O O . GLY A 1 294 ? 6.633 -25.609 -2.324 1 96 294 GLY A O 1
ATOM 2401 N N . TYR A 1 295 ? 7.895 -25.219 -0.521 1 94 295 TYR A N 1
ATOM 2402 C CA . TYR A 1 295 ? 6.859 -24.5 0.219 1 94 295 TYR A CA 1
ATOM 2403 C C . TYR A 1 295 ? 7.055 -23 0.118 1 94 295 TYR A C 1
ATOM 2405 O O . TYR A 1 295 ? 8.078 -22.469 0.558 1 94 295 TYR A O 1
ATOM 2413 N N . LEU A 1 296 ? 6.039 -22.297 -0.446 1 93.81 296 LEU A N 1
ATOM 2414 C CA . LEU A 1 296 ? 6.133 -20.844 -0.578 1 93.81 296 LEU A CA 1
ATOM 2415 C C . LEU A 1 296 ? 5.254 -20.141 0.455 1 93.81 296 LEU A C 1
ATOM 2417 O O . LEU A 1 296 ? 5.363 -18.938 0.654 1 93.81 296 LEU A O 1
ATOM 2421 N N . GLY A 1 297 ? 4.352 -20.875 1.081 1 89.81 297 GLY A N 1
ATOM 2422 C CA . GLY A 1 297 ? 3.42 -20.312 2.045 1 89.81 297 GLY A CA 1
ATOM 2423 C C . GLY A 1 297 ? 2.025 -20.906 1.938 1 89.81 297 GLY A C 1
ATOM 2424 O O . GLY A 1 297 ? 1.741 -21.672 1.021 1 89.81 297 GLY A O 1
ATOM 2425 N N . ASN A 1 298 ? 1.171 -20.469 2.791 1 88.31 298 ASN A N 1
ATOM 2426 C CA . ASN A 1 298 ? -0.163 -21.062 2.871 1 88.31 298 ASN A CA 1
ATOM 2427 C C . ASN A 1 298 ? -1.204 -20.172 2.191 1 88.31 298 ASN A C 1
ATOM 2429 O O . ASN A 1 298 ? -2.352 -20.594 2.008 1 88.31 298 ASN A O 1
ATOM 2433 N N . ASN A 1 299 ? -0.753 -19.016 1.855 1 89.31 299 ASN A N 1
ATOM 2434 C CA . ASN A 1 299 ? -1.703 -18.062 1.294 1 89.31 299 ASN A CA 1
ATOM 2435 C C . ASN A 1 299 ? -1.012 -17.062 0.378 1 89.31 299 ASN A C 1
ATOM 2437 O O . ASN A 1 299 ? -0.431 -16.078 0.85 1 89.31 299 ASN A O 1
ATOM 2441 N N . VAL A 1 300 ? -1.146 -17.266 -0.879 1 91.81 300 VAL A N 1
ATOM 2442 C CA . VAL A 1 300 ? -0.494 -16.375 -1.84 1 91.81 300 VAL A CA 1
ATOM 2443 C C . VAL A 1 300 ? -1.102 -14.977 -1.749 1 91.81 300 VAL A C 1
ATOM 2445 O O . VAL A 1 300 ? -0.417 -13.977 -1.99 1 91.81 300 VAL A O 1
ATOM 2448 N N . TYR A 1 301 ? -2.309 -14.828 -1.277 1 89.94 301 TYR A N 1
ATOM 2449 C CA . TYR A 1 301 ? -3.027 -13.555 -1.235 1 89.94 301 TYR A CA 1
ATOM 2450 C C . TYR A 1 301 ? -2.584 -12.719 -0.042 1 89.94 301 TYR A C 1
ATOM 2452 O O . TYR A 1 301 ? -2.92 -11.539 0.051 1 89.94 301 TYR A O 1
ATOM 2460 N N . LYS A 1 302 ? -1.828 -13.305 0.836 1 88.69 302 LYS A N 1
ATOM 2461 C CA . LYS A 1 302 ? -1.312 -12.594 2.002 1 88.69 302 LYS A CA 1
ATOM 2462 C C . LYS A 1 302 ? 0.211 -12.664 2.061 1 88.69 302 LYS A C 1
ATOM 2464 O O . LYS A 1 302 ? 0.809 -12.43 3.113 1 88.69 302 LYS A O 1
ATOM 2469 N N . ASN A 1 303 ? 0.784 -13.234 0.969 1 91 303 ASN A N 1
ATOM 2470 C CA . ASN A 1 303 ? 2.236 -13.156 0.855 1 91 303 ASN A CA 1
ATOM 2471 C C . ASN A 1 303 ? 2.709 -11.727 0.632 1 91 303 ASN A C 1
ATOM 2473 O O . ASN A 1 303 ? 2.33 -11.086 -0.353 1 91 303 ASN A O 1
ATOM 2477 N N . PRO A 1 304 ? 3.479 -11.148 1.51 1 92.44 304 PRO A N 1
ATOM 2478 C CA . PRO A 1 304 ? 3.822 -9.727 1.428 1 92.44 304 PRO A CA 1
ATOM 2479 C C . PRO A 1 304 ? 4.68 -9.391 0.21 1 92.44 304 PRO A C 1
ATOM 2481 O O . PRO A 1 304 ? 4.871 -8.219 -0.117 1 92.44 304 PRO A O 1
ATOM 2484 N N . LYS A 1 305 ? 5.234 -10.414 -0.446 1 94 305 LYS A N 1
ATOM 2485 C CA . LYS A 1 305 ? 6.137 -10.18 -1.568 1 94 305 LYS A CA 1
ATOM 2486 C C . LYS A 1 305 ? 5.363 -10.023 -2.875 1 94 305 LYS A C 1
ATOM 2488 O O . LYS A 1 305 ? 5.934 -9.641 -3.898 1 94 305 LYS A O 1
ATOM 2493 N N . PHE A 1 306 ? 4.027 -10.32 -2.77 1 94.62 306 PHE A N 1
ATOM 2494 C CA . PHE A 1 306 ? 3.197 -10.289 -3.969 1 94.62 306 PHE A CA 1
ATOM 2495 C C . PHE A 1 306 ? 1.887 -9.555 -3.701 1 94.62 306 PHE A C 1
ATOM 2497 O O . PHE A 1 306 ? 1.478 -9.406 -2.547 1 94.62 306 PHE A O 1
ATOM 2504 N N . GLN A 1 307 ? 1.384 -9.016 -4.754 1 93.88 307 GLN A N 1
ATOM 2505 C CA . GLN A 1 307 ? 0.025 -8.484 -4.762 1 93.88 307 GLN A CA 1
ATOM 2506 C C . GLN A 1 307 ? -0.821 -9.148 -5.844 1 93.88 307 GLN A C 1
ATOM 2508 O O . GLN A 1 307 ? -0.484 -9.078 -7.027 1 93.88 307 GLN A O 1
ATOM 2513 N N . VAL A 1 308 ? -1.833 -9.812 -5.41 1 91.5 308 VAL A N 1
ATOM 2514 C CA . VAL A 1 308 ? -2.74 -10.445 -6.359 1 91.5 308 VAL A CA 1
ATOM 2515 C C . VAL A 1 308 ? -3.936 -9.531 -6.621 1 91.5 308 VAL A C 1
ATOM 2517 O O . VAL A 1 308 ? -4.695 -9.219 -5.703 1 91.5 308 VAL A O 1
ATOM 2520 N N . GLU A 1 309 ? -4.047 -9.078 -7.754 1 82.62 309 GLU A N 1
ATOM 2521 C CA . GLU A 1 309 ? -5.125 -8.156 -8.117 1 82.62 309 GLU A CA 1
ATOM 2522 C C . GLU A 1 309 ? -6.375 -8.922 -8.539 1 82.62 309 GLU A C 1
ATOM 2524 O O . GLU A 1 309 ? -6.285 -10.008 -9.117 1 82.62 309 GLU A O 1
ATOM 2529 N N . SER A 1 310 ? -7.461 -8.312 -8.078 1 67.06 310 SER A N 1
ATOM 2530 C CA . SER A 1 310 ? -8.711 -8.953 -8.469 1 67.06 310 SER A CA 1
ATOM 2531 C C . SER A 1 310 ? -8.984 -8.773 -9.961 1 67.06 310 SER A C 1
ATOM 2533 O O . SER A 1 310 ? -8.625 -7.75 -10.539 1 67.06 310 SER A O 1
ATOM 2535 N N . HIS A 1 311 ? -9.445 -9.797 -10.633 1 56.06 311 HIS A N 1
ATOM 2536 C CA . HIS A 1 311 ? -9.852 -9.742 -12.031 1 56.06 311 HIS A CA 1
ATOM 2537 C C . HIS A 1 311 ? -11.086 -8.867 -12.219 1 56.06 311 HIS A C 1
ATOM 2539 O O . HIS A 1 311 ? -11.898 -8.734 -11.305 1 56.06 311 HIS A O 1
ATOM 2545 N N . MET B 1 1 ? 23.5 6.84 0.189 1 72.62 1 MET B N 1
ATOM 2546 C CA . MET B 1 1 ? 22.531 5.789 -0.111 1 72.62 1 MET B CA 1
ATOM 2547 C C . MET B 1 1 ? 23 4.945 -1.295 1 72.62 1 MET B C 1
ATOM 2549 O O . MET B 1 1 ? 23.516 5.48 -2.277 1 72.62 1 MET B O 1
ATOM 2553 N N . THR B 1 2 ? 22.969 3.621 -1.1 1 83.19 2 THR B N 1
ATOM 2554 C CA . THR B 1 2 ? 23.297 2.713 -2.189 1 83.19 2 THR B CA 1
ATOM 2555 C C . THR B 1 2 ? 22.234 2.758 -3.281 1 83.19 2 THR B C 1
ATOM 2557 O O . THR B 1 2 ? 21.156 3.316 -3.08 1 83.19 2 THR B O 1
ATOM 2560 N N . GLU B 1 3 ? 22.625 2.367 -4.445 1 82.56 3 GLU B N 1
ATOM 2561 C CA . GLU B 1 3 ? 21.672 2.301 -5.543 1 82.56 3 GLU B CA 1
ATOM 2562 C C . GLU B 1 3 ? 20.438 1.496 -5.152 1 82.56 3 GLU B C 1
ATOM 2564 O O . GLU B 1 3 ? 19.312 1.885 -5.473 1 82.56 3 GLU B O 1
ATOM 2569 N N . LEU B 1 4 ? 20.641 0.483 -4.414 1 87.06 4 LEU B N 1
ATOM 2570 C CA . LEU B 1 4 ? 19.531 -0.36 -3.994 1 87.06 4 LEU B CA 1
ATOM 2571 C C . LEU B 1 4 ? 18.641 0.368 -2.988 1 87.06 4 LEU B C 1
ATOM 2573 O O . LEU B 1 4 ? 17.422 0.245 -3.029 1 87.06 4 LEU B O 1
ATOM 2577 N N . GLU B 1 5 ? 19.297 1.057 -2.111 1 86.5 5 GLU B N 1
ATOM 2578 C CA . GLU B 1 5 ? 18.547 1.839 -1.143 1 86.5 5 GLU B CA 1
ATOM 2579 C C . GLU B 1 5 ? 17.656 2.863 -1.839 1 86.5 5 GLU B C 1
ATOM 2581 O O . GLU B 1 5 ? 16.484 3.047 -1.457 1 86.5 5 GLU B O 1
ATOM 2586 N N . TYR B 1 6 ? 18.172 3.447 -2.807 1 85.5 6 TYR B N 1
ATOM 2587 C CA . TYR B 1 6 ? 17.422 4.426 -3.578 1 85.5 6 TYR B CA 1
ATOM 2588 C C . TYR B 1 6 ? 16.25 3.77 -4.285 1 85.5 6 TYR B C 1
ATOM 2590 O O . TYR B 1 6 ? 15.125 4.285 -4.25 1 85.5 6 TYR B O 1
ATOM 2598 N N . GLU B 1 7 ? 16.453 2.662 -4.867 1 87.19 7 GLU B N 1
ATOM 2599 C CA . GLU B 1 7 ? 15.406 1.937 -5.57 1 87.19 7 GLU B CA 1
ATOM 2600 C C . GLU B 1 7 ? 14.297 1.499 -4.617 1 87.19 7 GLU B C 1
ATOM 2602 O O . GLU B 1 7 ? 13.117 1.59 -4.945 1 87.19 7 GLU B O 1
ATOM 2607 N N . LEU B 1 8 ? 14.711 1.062 -3.512 1 91 8 LEU B N 1
ATOM 2608 C CA . LEU B 1 8 ? 13.75 0.605 -2.514 1 91 8 LEU B CA 1
ATOM 2609 C C . LEU B 1 8 ? 12.906 1.766 -2.002 1 91 8 LEU B C 1
ATOM 2611 O O . LEU B 1 8 ? 11.695 1.617 -1.795 1 91 8 LEU B O 1
ATOM 2615 N N . MET B 1 9 ? 13.531 2.865 -1.832 1 90.25 9 MET B N 1
ATOM 2616 C CA . MET B 1 9 ? 12.797 4.055 -1.401 1 90.25 9 MET B CA 1
ATOM 2617 C C . MET B 1 9 ? 11.773 4.473 -2.451 1 90.25 9 MET B C 1
ATOM 2619 O O . MET B 1 9 ? 10.633 4.809 -2.117 1 90.25 9 MET B O 1
ATOM 2623 N N . LYS B 1 10 ? 12.164 4.453 -3.598 1 89.94 10 LYS B N 1
ATOM 2624 C CA . LYS B 1 10 ? 11.258 4.766 -4.699 1 89.94 10 LYS B CA 1
ATOM 2625 C C . LYS B 1 10 ? 10.086 3.781 -4.746 1 89.94 10 LYS B C 1
ATOM 2627 O O . LYS B 1 10 ? 8.945 4.18 -4.965 1 89.94 10 LYS B O 1
ATOM 2632 N N . SER B 1 11 ? 10.383 2.562 -4.539 1 92.06 11 SER B N 1
ATOM 2633 C CA . SER B 1 11 ? 9.352 1.524 -4.531 1 92.06 11 SER B CA 1
ATOM 2634 C C . SER B 1 11 ? 8.352 1.751 -3.404 1 92.06 11 SER B C 1
ATOM 2636 O O . SER B 1 11 ? 7.148 1.572 -3.594 1 92.06 11 SER B O 1
ATOM 2638 N N . LEU B 1 12 ? 8.875 2.1 -2.301 1 93.81 12 LEU B N 1
ATOM 2639 C CA . LEU B 1 12 ? 8.023 2.385 -1.151 1 93.81 12 LEU B CA 1
ATOM 2640 C C . LEU B 1 12 ? 7.059 3.529 -1.458 1 93.81 12 LEU B C 1
ATOM 2642 O O . LEU B 1 12 ? 5.859 3.428 -1.186 1 93.81 12 LEU B O 1
ATOM 2646 N N . GLU B 1 13 ? 7.559 4.539 -2.047 1 93.5 13 GLU B N 1
ATOM 2647 C CA . GLU B 1 13 ? 6.754 5.707 -2.385 1 93.5 13 GLU B CA 1
ATOM 2648 C C . GLU B 1 13 ? 5.734 5.379 -3.473 1 93.5 13 GLU B C 1
ATOM 2650 O O . GLU B 1 13 ? 4.59 5.828 -3.412 1 93.5 13 GLU B O 1
ATOM 2655 N N . GLU B 1 14 ? 6.121 4.605 -4.414 1 92.38 14 GLU B N 1
ATOM 2656 C CA . GLU B 1 14 ? 5.199 4.18 -5.469 1 92.38 14 GLU B CA 1
ATOM 2657 C C . GLU B 1 14 ? 4.066 3.334 -4.898 1 92.38 14 GLU B C 1
ATOM 2659 O O . GLU B 1 14 ? 2.9 3.525 -5.254 1 92.38 14 GLU B O 1
ATOM 2664 N N . LEU B 1 15 ? 4.434 2.434 -4.074 1 94.5 15 LEU B N 1
ATOM 2665 C CA . LEU B 1 15 ? 3.418 1.592 -3.449 1 94.5 15 LEU B CA 1
ATOM 2666 C C . LEU B 1 15 ? 2.469 2.428 -2.598 1 94.5 15 LEU B C 1
ATOM 2668 O O . LEU B 1 15 ? 1.265 2.166 -2.564 1 94.5 15 LEU B O 1
ATOM 2672 N N . ASN B 1 16 ? 2.973 3.389 -1.893 1 93.88 16 ASN B N 1
ATOM 2673 C CA . ASN B 1 16 ? 2.125 4.266 -1.093 1 93.88 16 ASN B CA 1
ATOM 2674 C C . ASN B 1 16 ? 1.134 5.031 -1.964 1 93.88 16 ASN B C 1
ATOM 2676 O O . ASN B 1 16 ? -0.022 5.219 -1.581 1 93.88 16 ASN B O 1
ATOM 2680 N N . LEU B 1 17 ? 1.612 5.504 -3.078 1 92.38 17 LEU B N 1
ATOM 2681 C CA . LEU B 1 17 ? 0.714 6.207 -3.988 1 92.38 17 LEU B CA 1
ATOM 2682 C C . LEU B 1 17 ? -0.411 5.289 -4.457 1 92.38 17 LEU B C 1
ATOM 2684 O O . LEU B 1 17 ? -1.563 5.715 -4.559 1 92.38 17 LEU B O 1
ATOM 2688 N N . LYS B 1 18 ? -0.086 4.047 -4.715 1 91.5 18 LYS B N 1
ATOM 2689 C CA . LYS B 1 18 ? -1.115 3.07 -5.059 1 91.5 18 LYS B CA 1
ATOM 2690 C C . LYS B 1 18 ? -2.113 2.896 -3.92 1 91.5 18 LYS B C 1
ATOM 2692 O O . LYS B 1 18 ? -3.318 2.789 -4.152 1 91.5 18 LYS B O 1
ATOM 2697 N N . TYR B 1 19 ? -1.585 2.832 -2.742 1 93.56 19 TYR B N 1
ATOM 2698 C CA . TYR B 1 19 ? -2.422 2.725 -1.554 1 93.56 19 TYR B CA 1
ATOM 2699 C C . TYR B 1 19 ? -3.379 3.906 -1.452 1 93.56 19 TYR B C 1
ATOM 2701 O O . TYR B 1 19 ? -4.578 3.723 -1.223 1 93.56 19 TYR B O 1
ATOM 2709 N N . ILE B 1 20 ? -2.777 5.07 -1.641 1 91.88 20 ILE B N 1
ATOM 2710 C CA . ILE B 1 20 ? -3.559 6.297 -1.548 1 91.88 20 ILE B CA 1
ATOM 2711 C C . ILE B 1 20 ? -4.652 6.293 -2.613 1 91.88 20 ILE B C 1
ATOM 2713 O O . ILE B 1 20 ? -5.801 6.645 -2.332 1 91.88 20 ILE B O 1
ATOM 2717 N N . ASP B 1 21 ? -4.336 5.871 -3.787 1 89.88 21 ASP B N 1
ATOM 2718 C CA . ASP B 1 21 ? -5.312 5.793 -4.867 1 89.88 21 ASP B CA 1
ATOM 2719 C C . ASP B 1 21 ? -6.434 4.812 -4.527 1 89.88 21 ASP B C 1
ATOM 2721 O O . ASP B 1 21 ? -7.605 5.082 -4.793 1 89.88 21 ASP B O 1
ATOM 2725 N N . LEU B 1 22 ? -6.051 3.738 -3.963 1 91.06 22 LEU B N 1
ATOM 2726 C CA . LEU B 1 22 ? -7.039 2.746 -3.555 1 91.06 22 LEU B CA 1
ATOM 2727 C C . LEU B 1 22 ? -7.965 3.309 -2.482 1 91.06 22 LEU B C 1
ATOM 2729 O O . LEU B 1 22 ? -9.18 3.143 -2.555 1 91.06 22 LEU B O 1
ATOM 2733 N N . GLN B 1 23 ? -7.406 3.941 -1.533 1 89.56 23 GLN B N 1
ATOM 2734 C CA . GLN B 1 23 ? -8.156 4.543 -0.436 1 89.56 23 GLN B CA 1
ATOM 2735 C C . GLN B 1 23 ? -9.188 5.543 -0.955 1 89.56 23 GLN B C 1
ATOM 2737 O O . GLN B 1 23 ? -10.242 5.727 -0.35 1 89.56 23 GLN B O 1
ATOM 2742 N N . ASN B 1 24 ? -8.844 6.133 -2.055 1 87.44 24 ASN B N 1
ATOM 2743 C CA . ASN B 1 24 ? -9.703 7.18 -2.598 1 87.44 24 ASN B CA 1
ATOM 2744 C C . ASN B 1 24 ? -10.477 6.695 -3.816 1 87.44 24 ASN B C 1
ATOM 2746 O O . ASN B 1 24 ? -11.078 7.496 -4.539 1 87.44 24 ASN B O 1
ATOM 2750 N N . SER B 1 25 ? -10.461 5.41 -4.078 1 89.12 25 SER B N 1
ATOM 2751 C CA . SER B 1 25 ? -11.148 4.852 -5.234 1 89.12 25 SER B CA 1
ATOM 2752 C C . SER B 1 25 ? -12.656 5.008 -5.105 1 89.12 25 SER B C 1
ATOM 2754 O O . SER B 1 25 ? -13.172 5.223 -4.008 1 89.12 25 SER B O 1
ATOM 2756 N N . LYS B 1 26 ? -13.328 4.914 -6.188 1 89.25 26 LYS B N 1
ATOM 2757 C CA . LYS B 1 26 ? -14.789 5 -6.215 1 89.25 26 LYS B CA 1
ATOM 2758 C C . LYS B 1 26 ? -15.422 3.893 -5.379 1 89.25 26 LYS B C 1
ATOM 2760 O O . LYS B 1 26 ? -16.359 4.137 -4.625 1 89.25 26 LYS B O 1
ATOM 2765 N N . GLU B 1 27 ? -14.914 2.727 -5.445 1 90.19 27 GLU B N 1
ATOM 2766 C CA . GLU B 1 27 ? -15.414 1.585 -4.688 1 90.19 27 GLU B CA 1
ATOM 2767 C C . GLU B 1 27 ? -15.359 1.85 -3.188 1 90.19 27 GLU B C 1
ATOM 2769 O O . GLU B 1 27 ? -16.328 1.604 -2.469 1 90.19 27 GLU B O 1
ATOM 2774 N N . MET B 1 28 ? -14.242 2.338 -2.785 1 89.94 28 MET B N 1
ATOM 2775 C CA . MET B 1 28 ? -14.055 2.611 -1.363 1 89.94 28 MET B CA 1
ATOM 2776 C C . MET B 1 28 ? -15.023 3.678 -0.876 1 89.94 28 MET B C 1
ATOM 2778 O O . MET B 1 28 ? -15.641 3.529 0.183 1 89.94 28 MET B O 1
ATOM 2782 N N . ARG B 1 29 ? -15.141 4.699 -1.63 1 87.38 29 ARG B N 1
ATOM 2783 C CA . ARG B 1 29 ? -16.031 5.793 -1.262 1 87.38 29 ARG B CA 1
ATOM 2784 C C . ARG B 1 29 ? -17.484 5.309 -1.148 1 87.38 29 ARG B C 1
ATOM 2786 O O . ARG B 1 29 ? -18.172 5.617 -0.174 1 87.38 29 ARG B O 1
ATOM 2793 N N . VAL B 1 30 ? -17.891 4.543 -2.119 1 88.56 30 VAL B N 1
ATOM 2794 C CA . VAL B 1 30 ? -19.25 4.004 -2.123 1 88.56 30 VAL B CA 1
ATOM 2795 C C . VAL B 1 30 ? -19.422 3.062 -0.934 1 88.56 30 VAL B C 1
ATOM 2797 O O . VAL B 1 30 ? -20.438 3.135 -0.228 1 88.56 30 VAL B O 1
ATOM 2800 N N . GLY B 1 31 ? -18.469 2.295 -0.744 1 90.12 31 GLY B N 1
ATOM 2801 C CA . GLY B 1 31 ? -18.547 1.372 0.378 1 90.12 31 GLY B CA 1
ATOM 2802 C C . GLY B 1 31 ? -18.656 2.072 1.72 1 90.12 31 GLY B C 1
ATOM 2803 O O . GLY B 1 31 ? -19.469 1.692 2.559 1 90.12 31 GLY B O 1
ATOM 2804 N N . ARG B 1 32 ? -17.844 3.064 1.897 1 86.75 32 ARG B N 1
ATOM 2805 C CA . ARG B 1 32 ? -17.875 3.828 3.141 1 86.75 32 ARG B CA 1
ATOM 2806 C C . ARG B 1 32 ? -19.234 4.5 3.338 1 86.75 32 ARG B C 1
ATOM 2808 O O . ARG B 1 32 ? -19.781 4.504 4.445 1 86.75 32 ARG B O 1
ATOM 2815 N N . ASN B 1 33 ? -19.734 5.039 2.289 1 85.12 33 ASN B N 1
ATOM 2816 C CA . ASN B 1 33 ? -21.031 5.703 2.346 1 85.12 33 ASN B CA 1
ATOM 2817 C C . ASN B 1 33 ? -22.141 4.73 2.73 1 85.12 33 ASN B C 1
ATOM 2819 O O . ASN B 1 33 ? -22.969 5.027 3.605 1 85.12 33 ASN B O 1
ATOM 2823 N N . VAL B 1 34 ? -22.156 3.631 2.127 1 86.38 34 VAL B N 1
ATOM 2824 C CA . VAL B 1 34 ? -23.188 2.625 2.375 1 86.38 34 VAL B CA 1
ATOM 2825 C C . VAL B 1 34 ? -23.109 2.141 3.82 1 86.38 34 VAL B C 1
ATOM 2827 O O . VAL B 1 34 ? -24.125 2.037 4.512 1 86.38 34 VAL B O 1
ATOM 2830 N N . LEU B 1 35 ? -21.953 1.918 4.188 1 87.19 35 LEU B N 1
ATOM 2831 C CA . LEU B 1 35 ? -21.781 1.411 5.543 1 87.19 35 LEU B CA 1
ATOM 2832 C C . LEU B 1 35 ? -22.141 2.48 6.57 1 87.19 35 LEU B C 1
ATOM 2834 O O . LEU B 1 35 ? -22.688 2.172 7.633 1 87.19 35 LEU B O 1
ATOM 2838 N N . SER B 1 36 ? -21.75 3.707 6.301 1 80.75 36 SER B N 1
ATOM 2839 C CA . SER B 1 36 ? -22.109 4.805 7.191 1 80.75 36 SER B CA 1
ATOM 2840 C C . SER B 1 36 ? -23.625 4.941 7.32 1 80.75 36 SER B C 1
ATOM 2842 O O . SER B 1 36 ? -24.141 5.148 8.422 1 80.75 36 SER B O 1
ATOM 2844 N N . ILE B 1 37 ? -24.312 4.797 6.246 1 78.94 37 ILE B N 1
ATOM 2845 C CA . ILE B 1 37 ? -25.766 4.875 6.23 1 78.94 37 ILE B CA 1
ATOM 2846 C C . ILE B 1 37 ? -26.359 3.695 6.996 1 78.94 37 ILE B C 1
ATOM 2848 O O . ILE B 1 37 ? -27.266 3.865 7.809 1 78.94 37 ILE B O 1
ATOM 2852 N N . LYS B 1 38 ? -25.859 2.541 6.711 1 80.81 38 LYS B N 1
ATOM 2853 C CA . LYS B 1 38 ? -26.312 1.347 7.41 1 80.81 38 LYS B CA 1
ATOM 2854 C C . LYS B 1 38 ? -26.156 1.493 8.922 1 80.81 38 LYS B C 1
ATOM 2856 O O . LYS B 1 38 ? -27.047 1.119 9.688 1 80.81 38 LYS B O 1
ATOM 2861 N N . ASN B 1 39 ? -25.031 1.985 9.242 1 78.75 39 ASN B N 1
ATOM 2862 C CA . ASN B 1 39 ? -24.766 2.184 10.664 1 78.75 39 ASN B CA 1
ATOM 2863 C C . ASN B 1 39 ? -25.703 3.227 11.266 1 78.75 39 ASN B C 1
ATOM 2865 O O . ASN B 1 39 ? -26.141 3.088 12.414 1 78.75 39 ASN B O 1
ATOM 2869 N N . ALA B 1 40 ? -25.938 4.262 10.523 1 71.62 40 ALA B N 1
ATOM 2870 C CA . ALA B 1 40 ? -26.859 5.297 10.969 1 71.62 40 ALA B CA 1
ATOM 2871 C C . ALA B 1 40 ? -28.281 4.738 11.141 1 71.62 40 ALA B C 1
ATOM 2873 O O . ALA B 1 40 ? -28.969 5.082 12.094 1 71.62 40 ALA B O 1
ATOM 2874 N N . ILE B 1 41 ? -28.625 3.848 10.281 1 72.31 41 ILE B N 1
ATOM 2875 C CA . ILE B 1 41 ? -29.938 3.225 10.328 1 72.31 41 ILE B CA 1
ATOM 2876 C C . ILE B 1 41 ? -30.016 2.273 11.516 1 72.31 41 ILE B C 1
ATOM 2878 O O . ILE B 1 41 ? -31 2.281 12.266 1 72.31 41 ILE B O 1
ATOM 2882 N N . LYS B 1 42 ? -29.125 1.396 11.555 1 69.94 42 LYS B N 1
ATOM 2883 C CA . LYS B 1 42 ? -29.094 0.412 12.633 1 69.94 42 LYS B CA 1
ATOM 2884 C C . LYS B 1 42 ? -29.172 1.09 14 1 69.94 42 LYS B C 1
ATOM 2886 O O . LYS B 1 42 ? -29.797 0.566 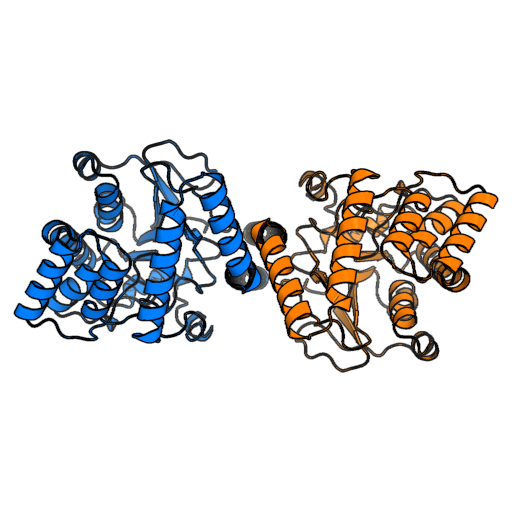14.922 1 69.94 42 LYS B O 1
ATOM 2891 N N . LYS B 1 43 ? -28.562 2.111 14.117 1 63.47 43 LYS B N 1
ATOM 2892 C CA . LYS B 1 43 ? -28.562 2.799 15.406 1 63.47 43 LYS B CA 1
ATOM 2893 C C . LYS B 1 43 ? -29.812 3.66 15.57 1 63.47 43 LYS B C 1
ATOM 2895 O O . LYS B 1 43 ? -29.953 4.379 16.562 1 63.47 43 LYS B O 1
ATOM 2900 N N . ALA B 1 44 ? -30.797 3.383 14.828 1 59.5 44 ALA B N 1
ATOM 2901 C CA . ALA B 1 44 ? -32.156 3.928 14.961 1 59.5 44 ALA B CA 1
ATOM 2902 C C . ALA B 1 44 ? -32.125 5.453 14.938 1 59.5 44 ALA B C 1
ATOM 2904 O O . ALA B 1 44 ? -33.094 6.102 15.375 1 59.5 44 ALA B O 1
ATOM 2905 N N . HIS B 1 45 ? -30.859 6.121 14.68 1 55.59 45 HIS B N 1
ATOM 2906 C CA . HIS B 1 45 ? -30.906 7.57 14.836 1 55.59 45 HIS B CA 1
ATOM 2907 C C . HIS B 1 45 ? -31.109 8.266 13.492 1 55.59 45 HIS B C 1
ATOM 2909 O O . HIS B 1 45 ? -30.141 8.57 12.797 1 55.59 45 HIS B O 1
ATOM 2915 N N . LEU B 1 46 ? -32.281 8.266 13.078 1 55.12 46 LEU B N 1
ATOM 2916 C CA . LEU B 1 46 ? -32.75 8.914 11.859 1 55.12 46 LEU B CA 1
ATOM 2917 C C . LEU B 1 46 ? -32.125 10.289 11.688 1 55.12 46 LEU B C 1
ATOM 2919 O O . LEU B 1 46 ? -31.875 10.727 10.562 1 55.12 46 LEU B O 1
ATOM 2923 N N . SER B 1 47 ? -31.906 10.828 12.812 1 57.5 47 SER B N 1
ATOM 2924 C CA . SER B 1 47 ? -31.312 12.164 12.789 1 57.5 47 SER B CA 1
ATOM 2925 C C . SER B 1 47 ? -29.906 12.141 12.188 1 57.5 47 SER B C 1
ATOM 2927 O O . SER B 1 47 ? -29.5 13.078 11.492 1 57.5 47 SER B O 1
ATOM 2929 N N . ASP B 1 48 ? -29.281 11.047 12.281 1 60.03 48 ASP B N 1
ATOM 2930 C CA . ASP B 1 48 ? -27.922 10.914 11.781 1 60.03 48 ASP B CA 1
ATOM 2931 C C . ASP B 1 48 ? -27.906 10.82 10.258 1 60.03 48 ASP B C 1
ATOM 2933 O O . ASP B 1 48 ? -27 11.336 9.602 1 60.03 48 ASP B O 1
ATOM 2937 N N . ILE B 1 49 ? -29.016 10.289 9.812 1 62.84 49 ILE B N 1
ATOM 2938 C CA . ILE B 1 49 ? -29.125 10.18 8.359 1 62.84 49 ILE B CA 1
ATOM 2939 C C . ILE B 1 49 ? -29.328 11.57 7.758 1 62.84 49 ILE B C 1
ATOM 2941 O O . ILE B 1 49 ? -28.719 11.898 6.734 1 62.84 49 ILE B O 1
ATOM 2945 N N . SER B 1 50 ? -30.141 12.305 8.461 1 60.53 50 SER B N 1
ATOM 2946 C CA . SER B 1 50 ? -30.375 13.664 7.992 1 60.53 50 SER B CA 1
ATOM 2947 C C . SER B 1 50 ? -29.094 14.492 7.996 1 60.53 50 SER B C 1
ATOM 2949 O O . SER B 1 50 ? -28.859 15.273 7.078 1 60.53 50 SER B O 1
ATOM 2951 N N . LEU B 1 51 ? -28.344 14.234 8.945 1 61.25 51 LEU B N 1
ATOM 2952 C CA . LEU B 1 51 ? -27.094 14.969 9.07 1 61.25 51 LEU B CA 1
ATOM 2953 C C . LEU B 1 51 ? -26.109 14.562 7.973 1 61.25 51 LEU B C 1
ATOM 2955 O O . LEU B 1 51 ? -25.422 15.414 7.41 1 61.25 51 LEU B O 1
ATOM 2959 N N . ILE B 1 52 ? -26.172 13.312 7.676 1 63.47 52 ILE B N 1
ATOM 2960 C CA . ILE B 1 52 ? -25.297 12.82 6.621 1 63.47 52 ILE B CA 1
ATOM 2961 C C . ILE B 1 52 ? -25.734 13.406 5.277 1 63.47 52 ILE B C 1
ATOM 2963 O O . ILE B 1 52 ? -24.891 13.867 4.496 1 63.47 52 ILE B O 1
ATOM 2967 N N . LEU B 1 53 ? -26.953 13.414 5.18 1 65.81 53 LEU B N 1
ATOM 2968 C CA . LEU B 1 53 ? -27.484 13.938 3.924 1 65.81 53 LEU B CA 1
ATOM 2969 C C . LEU B 1 53 ? -27.25 15.438 3.814 1 65.81 53 LEU B C 1
ATOM 2971 O O . LEU B 1 53 ? -26.938 15.945 2.732 1 65.81 53 LEU B O 1
ATOM 2975 N N . LYS B 1 54 ? -27.344 16.031 4.914 1 60.19 54 LYS B N 1
ATOM 2976 C CA . LYS B 1 54 ? -27.094 17.469 4.934 1 60.19 54 LYS B CA 1
ATOM 2977 C C . LYS B 1 54 ? -25.625 17.781 4.605 1 60.19 54 LYS B C 1
ATOM 2979 O O . LYS B 1 54 ? -25.344 18.719 3.846 1 60.19 54 LYS B O 1
ATOM 2984 N N . LYS B 1 55 ? -24.828 16.969 5.109 1 63.03 55 LYS B N 1
ATOM 2985 C C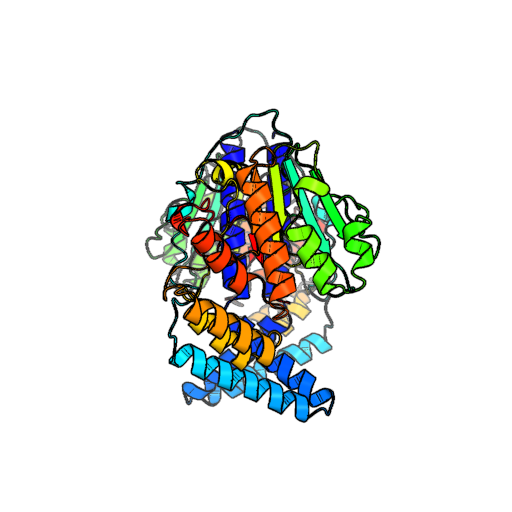A . LYS B 1 55 ? -23.406 17.172 4.84 1 63.03 55 LYS B CA 1
ATOM 2986 C C . LYS B 1 55 ? -23.094 16.906 3.371 1 63.03 55 LYS B C 1
ATOM 2988 O O . LYS B 1 55 ? -22.297 17.641 2.768 1 63.03 55 LYS B O 1
ATOM 2993 N N . ARG B 1 56 ? -23.734 15.938 2.893 1 63.81 56 ARG B N 1
ATOM 2994 C CA . ARG B 1 56 ? -23.484 15.602 1.492 1 63.81 56 ARG B CA 1
ATOM 2995 C C . ARG B 1 56 ? -24 16.703 0.572 1 63.81 56 ARG B C 1
ATOM 2997 O O . ARG B 1 56 ? -23.359 17.047 -0.425 1 63.81 56 ARG B O 1
ATOM 3004 N N . ARG B 1 57 ? -25.078 17.297 0.924 1 60.06 57 ARG B N 1
ATOM 3005 C CA . ARG B 1 57 ? -25.625 18.406 0.148 1 60.06 57 ARG B CA 1
ATOM 3006 C C . ARG B 1 57 ? -24.734 19.641 0.244 1 60.06 57 ARG B C 1
ATOM 3008 O O . ARG B 1 57 ? -24.516 20.328 -0.75 1 60.06 57 ARG B O 1
ATOM 3015 N N . GLY B 1 58 ? -24.312 19.828 1.44 1 57.34 58 GLY B N 1
ATOM 3016 C CA . GLY B 1 58 ? -23.375 20.922 1.633 1 57.34 58 GLY B CA 1
ATOM 3017 C C . GLY B 1 58 ? -22.109 20.781 0.816 1 57.34 58 GLY B C 1
ATOM 3018 O O . GLY B 1 58 ? -21.641 21.75 0.211 1 57.34 58 GLY B O 1
ATOM 3019 N N . GLN B 1 59 ? -21.656 19.516 0.745 1 61.84 59 GLN B N 1
ATOM 3020 C CA . GLN B 1 59 ? -20.453 19.25 -0.037 1 61.84 59 GLN B CA 1
ATOM 3021 C C . GLN B 1 59 ? -20.703 19.5 -1.522 1 61.84 59 GLN B C 1
ATOM 3023 O O . GLN B 1 59 ? -19.859 20.078 -2.205 1 61.84 59 GLN B O 1
ATOM 3028 N N . LYS B 1 60 ? -21.797 19.078 -1.925 1 61.91 60 LYS B N 1
ATOM 3029 C CA . LYS B 1 60 ? -22.125 19.281 -3.332 1 61.91 60 LYS B CA 1
ATOM 3030 C C . LYS B 1 60 ? -22.203 20.766 -3.66 1 61.91 60 LYS B C 1
ATOM 3032 O O . LYS B 1 60 ? -21.766 21.203 -4.734 1 61.91 60 LYS B O 1
ATOM 3037 N N . ILE B 1 61 ? -22.734 21.531 -2.777 1 56.97 61 ILE B N 1
ATOM 3038 C CA . ILE B 1 61 ? -22.875 22.984 -2.969 1 56.97 61 ILE B CA 1
ATOM 3039 C C . ILE B 1 61 ? -21.484 23.609 -3.045 1 56.97 61 ILE B C 1
ATOM 3041 O O . ILE B 1 61 ? -21.234 24.453 -3.91 1 56.97 61 ILE B O 1
ATOM 3045 N N . ILE B 1 62 ? -20.719 23.172 -2.189 1 59.38 62 ILE B N 1
ATOM 3046 C CA . ILE B 1 62 ? -19.3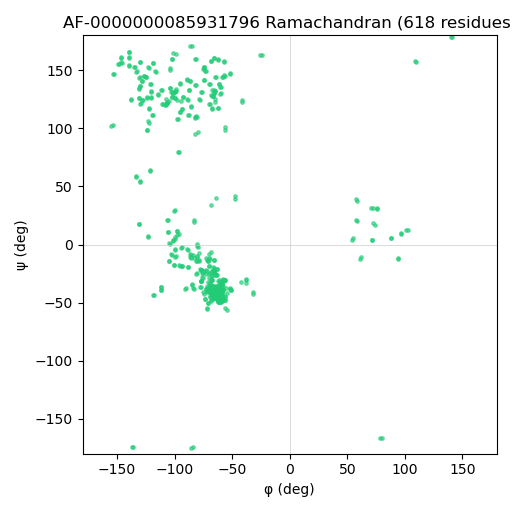91 23.75 -2.141 1 59.38 62 ILE B CA 1
ATOM 3047 C C . ILE B 1 62 ? -18.594 23.328 -3.381 1 59.38 62 ILE B C 1
ATOM 3049 O O . ILE B 1 62 ? -17.891 24.141 -3.977 1 59.38 62 ILE B O 1
ATOM 3053 N N . ASP B 1 63 ? -18.766 22.016 -3.629 1 62.47 63 ASP B N 1
ATOM 3054 C CA . ASP B 1 63 ? -18.062 21.531 -4.812 1 62.47 63 ASP B CA 1
ATOM 3055 C C . ASP B 1 63 ? -18.5 22.281 -6.062 1 62.47 63 ASP B C 1
ATOM 3057 O O . ASP B 1 63 ? -17.688 22.547 -6.957 1 62.47 63 ASP B O 1
ATOM 3061 N N . ALA B 1 64 ? -19.719 22.594 -5.992 1 61.38 64 ALA B N 1
ATOM 3062 C CA . ALA B 1 64 ? -20.266 23.328 -7.125 1 61.38 64 ALA B CA 1
ATOM 3063 C C . ALA B 1 64 ? -19.781 24.766 -7.129 1 61.38 64 ALA B C 1
ATOM 3065 O O . ALA B 1 64 ? -19.5 25.344 -8.195 1 61.38 64 ALA B O 1
ATOM 3066 N N . LYS B 1 65 ? -19.859 25.328 -6.031 1 58.75 65 LYS B N 1
ATOM 3067 C CA . LYS B 1 65 ? -19.484 26.734 -5.906 1 58.75 65 LYS B CA 1
ATOM 3068 C C . LYS B 1 65 ? -17.984 26.922 -6.117 1 58.75 65 LYS B C 1
ATOM 3070 O O . LYS B 1 65 ? -17.562 27.953 -6.66 1 58.75 65 LYS B O 1
ATOM 3075 N N . TYR B 1 66 ? -17.328 25.984 -5.551 1 54.47 66 TYR B N 1
ATOM 3076 C CA . TYR B 1 66 ? -15.883 26.078 -5.656 1 54.47 66 TYR B CA 1
ATOM 3077 C C . TYR B 1 66 ? -15.297 24.844 -6.332 1 54.47 66 TYR B C 1
ATOM 3079 O O . TYR B 1 66 ? -14.797 23.953 -5.664 1 54.47 66 TYR B O 1
ATOM 3087 N N . PRO B 1 67 ? -15.688 24.703 -7.543 1 54.09 67 PRO B N 1
ATOM 3088 C CA . PRO B 1 67 ? -15.18 23.5 -8.211 1 54.09 67 PRO B CA 1
ATOM 3089 C C . PRO B 1 67 ? -13.68 23.312 -8.016 1 54.09 67 PRO B C 1
ATOM 3091 O O . PRO B 1 67 ? -12.891 24.172 -8.422 1 54.09 67 PRO B O 1
ATOM 3094 N N . GLY B 1 68 ? -13.32 23.609 -6.902 1 50.94 68 GLY B N 1
ATOM 3095 C CA . GLY B 1 68 ? -11.914 23.531 -6.52 1 50.94 68 GLY B CA 1
ATOM 3096 C C . GLY B 1 68 ? -11.117 22.562 -7.367 1 50.94 68 GLY B C 1
ATOM 3097 O O . GLY B 1 68 ? -11.664 21.906 -8.258 1 50.94 68 GLY B O 1
ATOM 3098 N N . LYS B 1 69 ? -9.695 22.703 -7.32 1 49.44 69 LYS B N 1
ATOM 3099 C CA . LYS B 1 69 ? -8.773 21.75 -7.93 1 49.44 69 LYS B CA 1
ATOM 3100 C C . LYS B 1 69 ? -9.008 20.328 -7.402 1 49.44 69 LYS B C 1
ATOM 3102 O O . LYS B 1 69 ? -9.164 20.125 -6.199 1 49.44 69 LYS B O 1
ATOM 3107 N N . LYS B 1 70 ? -9.656 19.719 -8.133 1 44.31 70 LYS B N 1
ATOM 3108 C CA . LYS B 1 70 ? -9.891 18.359 -7.668 1 44.31 70 LYS B CA 1
ATOM 3109 C C . LYS B 1 70 ? -8.617 17.75 -7.07 1 44.31 70 LYS B C 1
ATOM 3111 O O . LYS B 1 70 ? -7.52 17.984 -7.574 1 44.31 70 LYS B O 1
ATOM 3116 N N . PRO B 1 71 ? -8.781 17.328 -5.848 1 41.47 71 PRO B N 1
ATOM 3117 C CA . PRO B 1 71 ? -7.605 16.719 -5.215 1 41.47 71 PRO B CA 1
ATOM 3118 C C . PRO B 1 71 ? -6.703 16 -6.215 1 41.47 71 PRO B C 1
ATOM 3120 O O . PRO B 1 71 ? -5.48 15.984 -6.043 1 41.47 71 PRO B O 1
ATOM 3123 N N . GLY B 1 72 ? -7.25 15.32 -7.07 1 41.22 72 GLY B N 1
ATOM 3124 C CA . GLY B 1 72 ? -6.531 14.469 -8.008 1 41.22 72 GLY B CA 1
ATOM 3125 C C . GLY B 1 72 ? -5.691 15.25 -9 1 41.22 72 GLY B C 1
ATOM 3126 O O . GLY B 1 72 ? -4.906 14.672 -9.75 1 41.22 72 GLY B O 1
ATOM 3127 N N . ASP B 1 73 ? -6.074 16.438 -9.266 1 43.94 73 ASP B N 1
ATOM 3128 C CA . ASP B 1 73 ? -5.473 17.172 -10.383 1 43.94 73 ASP B CA 1
ATOM 3129 C C . ASP B 1 73 ? -4.039 17.578 -10.062 1 43.94 73 ASP B C 1
ATOM 3131 O O . ASP B 1 73 ? -3.213 17.734 -10.961 1 43.94 73 ASP B O 1
ATOM 3135 N N . ASN B 1 74 ? -3.791 18.125 -9.039 1 43.09 74 ASN B N 1
ATOM 3136 C CA . ASN B 1 74 ? -2.521 18.797 -8.797 1 43.09 74 ASN B CA 1
ATOM 3137 C C . ASN B 1 74 ? -1.411 17.812 -8.461 1 43.09 74 ASN B C 1
ATOM 3139 O O . ASN B 1 74 ? -0.344 18.203 -7.988 1 43.09 74 ASN B O 1
ATOM 3143 N N . LEU B 1 75 ? -1.624 16.688 -8.289 1 42.25 75 LEU B N 1
ATOM 3144 C CA . LEU B 1 75 ? -0.604 15.781 -7.789 1 42.25 75 LEU B CA 1
ATOM 3145 C C . LEU B 1 75 ? 0.548 15.656 -8.781 1 42.25 75 LEU B C 1
ATOM 3147 O O . LEU B 1 75 ? 0.509 14.812 -9.68 1 42.25 75 LEU B O 1
ATOM 3151 N N . ARG B 1 76 ? 0.961 16.719 -9.398 1 40.59 76 ARG B N 1
ATOM 3152 C CA . ARG B 1 76 ? 2.037 16.312 -10.297 1 40.59 76 ARG B CA 1
ATOM 3153 C C . ARG B 1 76 ? 3.242 15.797 -9.516 1 40.59 76 ARG B C 1
ATOM 3155 O O . ARG B 1 76 ? 3.605 16.375 -8.484 1 40.59 76 ARG B O 1
ATOM 3162 N N . ILE B 1 77 ? 3.703 14.656 -9.688 1 45.91 77 ILE B N 1
ATOM 3163 C CA . ILE B 1 77 ? 4.918 13.945 -9.305 1 45.91 77 ILE B CA 1
ATOM 3164 C C . ILE B 1 77 ? 6.113 14.898 -9.375 1 45.91 77 ILE B C 1
ATOM 3166 O O . ILE B 1 77 ? 7.125 14.688 -8.703 1 45.91 77 ILE B O 1
ATOM 3170 N N . GLU B 1 78 ? 6.059 15.844 -10.242 1 42.75 78 GLU B N 1
ATOM 3171 C CA . GLU B 1 78 ? 7.191 16.688 -10.617 1 42.75 78 GLU B CA 1
ATOM 3172 C C . GLU B 1 78 ? 7.809 17.359 -9.391 1 42.75 78 GLU B C 1
ATOM 3174 O O . GLU B 1 78 ? 9.008 17.625 -9.367 1 42.75 78 GLU B O 1
ATOM 3179 N N . ASP B 1 79 ? 7.004 17.75 -8.469 1 48.22 79 ASP B N 1
ATOM 3180 C CA . ASP B 1 79 ? 7.57 18.562 -7.395 1 48.22 79 ASP B CA 1
ATOM 3181 C C . ASP B 1 79 ? 8.477 17.734 -6.492 1 48.22 79 ASP B C 1
ATOM 3183 O O . ASP B 1 79 ? 9.078 18.25 -5.555 1 48.22 79 ASP B O 1
ATOM 3187 N N . ARG B 1 80 ? 8.492 16.438 -6.695 1 47.19 80 ARG B N 1
ATOM 3188 C CA . ARG B 1 80 ? 9.289 15.453 -5.984 1 47.19 80 ARG B CA 1
ATOM 3189 C C . ARG B 1 80 ? 10.773 15.812 -6.035 1 47.19 80 ARG B C 1
ATOM 3191 O O . ARG B 1 80 ? 11.484 15.664 -5.039 1 47.19 80 ARG B O 1
ATOM 3198 N N . GLU B 1 81 ? 11.266 15.961 -7.227 1 49.41 81 GLU B N 1
ATOM 3199 C CA . GLU B 1 81 ? 12.711 16.047 -7.414 1 49.41 81 GLU B CA 1
ATOM 3200 C C . GLU B 1 81 ? 13.258 17.375 -6.93 1 49.41 81 GLU B C 1
ATOM 3202 O O . GLU B 1 81 ? 14.422 17.484 -6.527 1 49.41 81 GLU B O 1
ATOM 3207 N N . ASN B 1 82 ? 12.43 18.297 -6.941 1 49.19 82 ASN B N 1
ATOM 3208 C CA . ASN B 1 82 ? 13.023 19.609 -6.746 1 49.19 82 ASN B CA 1
ATOM 3209 C C . ASN B 1 82 ? 13.328 19.875 -5.277 1 49.19 82 ASN B C 1
ATOM 3211 O O . ASN B 1 82 ? 14.023 20.844 -4.949 1 49.19 82 ASN B O 1
ATOM 3215 N N . ASN B 1 83 ? 12.797 19.078 -4.438 1 53.47 83 ASN B N 1
ATOM 3216 C CA . ASN B 1 83 ? 12.977 19.484 -3.047 1 53.47 83 ASN B CA 1
ATOM 3217 C C . ASN B 1 83 ? 14.008 18.609 -2.336 1 53.47 83 ASN B C 1
ATOM 3219 O O . ASN B 1 83 ? 13.977 18.484 -1.109 1 53.47 83 ASN B O 1
ATOM 3223 N N . ILE B 1 84 ? 14.852 17.984 -3.186 1 60.81 84 ILE B N 1
ATOM 3224 C CA . ILE B 1 84 ? 15.828 17.125 -2.514 1 60.81 84 ILE B CA 1
ATOM 3225 C C . ILE B 1 84 ? 17 17.969 -2.014 1 60.81 84 ILE B C 1
ATOM 3227 O O . ILE B 1 84 ? 17.594 18.719 -2.781 1 60.81 84 ILE B O 1
ATOM 3231 N N . CYS B 1 85 ? 16.906 18.359 -0.732 1 66.25 85 CYS B N 1
ATOM 3232 C CA . CYS B 1 85 ? 18.031 19.062 -0.117 1 66.25 85 CYS B CA 1
ATOM 3233 C C . CYS B 1 85 ? 18.625 18.234 1.026 1 66.25 85 CYS B C 1
ATOM 3235 O O . CYS B 1 85 ? 18.031 17.234 1.449 1 66.25 85 CYS B O 1
ATOM 3237 N N . HIS B 1 86 ? 19.906 18.406 1.189 1 73.69 86 HIS B N 1
ATOM 3238 C CA . HIS B 1 86 ? 20.594 17.703 2.264 1 73.69 86 HIS B CA 1
ATOM 3239 C C . HIS B 1 86 ? 20.922 18.625 3.418 1 73.69 86 HIS B C 1
ATOM 3241 O O . HIS B 1 86 ? 21.391 19.75 3.199 1 73.69 86 HIS B O 1
ATOM 3247 N N . ILE B 1 87 ? 20.422 18.219 4.602 1 74 87 ILE B N 1
ATOM 3248 C CA . ILE B 1 87 ? 20.844 18.938 5.805 1 74 87 ILE B CA 1
ATOM 3249 C C . ILE B 1 87 ? 22.156 18.359 6.309 1 74 87 ILE B C 1
ATOM 3251 O O . ILE B 1 87 ? 22.609 17.312 5.828 1 74 87 ILE B O 1
ATOM 3255 N N . ARG B 1 88 ? 22.656 19.125 7.293 1 77.25 88 ARG B N 1
ATOM 3256 C CA . ARG B 1 88 ? 23.891 18.641 7.902 1 77.25 88 ARG B CA 1
ATOM 3257 C C . ARG B 1 88 ? 23.703 17.25 8.492 1 77.25 88 ARG B C 1
ATOM 3259 O O . ARG B 1 88 ? 22.656 16.953 9.062 1 77.25 88 ARG B O 1
ATOM 3266 N N . SER B 1 89 ? 24.688 16.516 8.383 1 79.94 89 SER B N 1
ATOM 3267 C CA . SER B 1 89 ? 24.625 15.141 8.852 1 79.94 89 SER B CA 1
ATOM 3268 C C . SER B 1 89 ? 24.5 15.07 10.367 1 79.94 89 SER B C 1
ATOM 3270 O O . SER B 1 89 ? 23.969 14.102 10.914 1 79.94 89 SER B O 1
ATOM 3272 N N . ASP B 1 90 ? 24.938 16.141 11.039 1 87.75 90 ASP B N 1
ATOM 3273 C CA . ASP B 1 90 ? 24.922 16.109 12.5 1 87.75 90 ASP B CA 1
ATOM 3274 C C . ASP B 1 90 ? 23.703 16.844 13.055 1 87.75 90 ASP B C 1
ATOM 3276 O O . ASP B 1 90 ? 23.594 17.031 14.266 1 87.75 90 ASP B O 1
ATOM 3280 N N . ALA B 1 91 ? 22.859 17.266 12.148 1 93.5 91 ALA B N 1
ATOM 3281 C CA . ALA B 1 91 ? 21.656 17.969 12.602 1 93.5 91 ALA B CA 1
ATOM 3282 C C . ALA B 1 91 ? 20.734 17.047 13.391 1 93.5 91 ALA B C 1
ATOM 3284 O O . ALA B 1 91 ? 20.531 15.891 13.008 1 93.5 91 ALA B O 1
ATOM 3285 N N . ARG B 1 92 ? 20.281 17.531 14.531 1 96.5 92 ARG B N 1
ATOM 3286 C CA . ARG B 1 92 ? 19.328 16.781 15.336 1 96.5 92 ARG B CA 1
ATOM 3287 C C . ARG B 1 92 ? 17.891 17.094 14.922 1 96.5 92 ARG B C 1
ATOM 3289 O O . ARG B 1 92 ? 17.484 18.25 14.898 1 96.5 92 ARG B O 1
ATOM 3296 N N . VAL B 1 93 ? 17.156 16.047 14.586 1 97.69 93 VAL B N 1
ATOM 3297 C CA . VAL B 1 93 ? 15.805 16.219 14.062 1 97.69 93 VAL B CA 1
ATOM 3298 C C . VAL B 1 93 ? 14.805 15.5 14.969 1 97.69 93 VAL B C 1
ATOM 3300 O O . VAL B 1 93 ? 14.977 14.328 15.297 1 97.69 93 VAL B O 1
ATOM 3303 N N . ALA B 1 94 ? 13.773 16.203 15.438 1 98.5 94 ALA B N 1
ATOM 3304 C CA . ALA B 1 94 ? 12.672 15.625 16.203 1 98.5 94 ALA B CA 1
ATOM 3305 C C . ALA B 1 94 ? 11.398 15.555 15.359 1 98.5 94 ALA B C 1
ATOM 3307 O O . ALA B 1 94 ? 10.969 16.562 14.789 1 98.5 94 ALA B O 1
ATOM 3308 N N . VAL B 1 95 ? 10.844 14.391 15.203 1 98.62 95 VAL B N 1
ATOM 3309 C CA . VAL B 1 95 ? 9.523 14.203 14.625 1 98.62 95 VAL B CA 1
ATOM 3310 C C . VAL B 1 95 ? 8.492 14 15.734 1 98.62 95 VAL B C 1
ATOM 3312 O O . VAL B 1 95 ? 8.719 13.203 16.656 1 98.62 95 VAL B O 1
ATOM 3315 N N . TYR B 1 96 ? 7.375 14.734 15.664 1 98.38 96 TYR B N 1
ATOM 3316 C CA . TYR B 1 96 ? 6.484 14.578 16.812 1 98.38 96 TYR B CA 1
ATOM 3317 C C . TYR B 1 96 ? 5.027 14.75 16.391 1 98.38 96 TYR B C 1
ATOM 3319 O O . TYR B 1 96 ? 4.738 15.32 15.336 1 98.38 96 TYR B O 1
ATOM 3327 N N . THR B 1 97 ? 4.191 14.172 17.156 1 96.94 97 THR B N 1
ATOM 3328 C CA . THR B 1 97 ? 2.742 14.258 17 1 96.94 97 THR B CA 1
ATOM 3329 C C . THR B 1 97 ? 2.059 14.391 18.359 1 96.94 97 THR B C 1
ATOM 3331 O O . THR B 1 97 ? 2.717 14.336 19.406 1 96.94 97 THR B O 1
ATOM 3334 N N . CYS B 1 98 ? 0.833 14.766 18.266 1 94.88 98 CYS B N 1
ATOM 3335 C CA . CYS B 1 98 ? 0.028 14.922 19.469 1 94.88 98 CYS B CA 1
ATOM 3336 C C . CYS B 1 98 ? -1.299 14.18 19.344 1 94.88 98 CYS B C 1
ATOM 3338 O O . CYS B 1 98 ? -2.049 14.406 18.391 1 94.88 98 CYS B O 1
ATOM 3340 N N . ILE B 1 99 ? -1.507 13.281 20.266 1 90.94 99 ILE B N 1
ATOM 3341 C CA . ILE B 1 99 ? -2.758 12.531 20.297 1 90.94 99 ILE B CA 1
ATOM 3342 C C . ILE B 1 99 ? -3.422 12.688 21.656 1 90.94 99 ILE B C 1
ATOM 3344 O O . ILE B 1 99 ? -3.064 11.992 22.609 1 90.94 99 ILE B O 1
ATOM 3348 N N . VAL B 1 100 ? -4.32 13.523 21.75 1 87.25 100 VAL B N 1
ATOM 3349 C CA . VAL B 1 100 ? -5.031 13.766 23 1 87.25 100 VAL B CA 1
ATOM 3350 C C . VAL B 1 100 ? -6.523 13.508 22.797 1 87.25 100 VAL B C 1
ATOM 3352 O O . VAL B 1 100 ? -7.078 13.82 21.734 1 87.25 100 VAL B O 1
ATOM 3355 N N . GLY B 1 101 ? -7.289 12.844 23.75 1 76.56 101 GLY B N 1
ATOM 3356 C CA . GLY B 1 101 ? -8.727 12.625 23.703 1 76.56 101 GLY B CA 1
ATOM 3357 C C . GLY B 1 101 ? -9.102 11.258 23.156 1 76.56 101 GLY B C 1
ATOM 3358 O O . GLY B 1 101 ? -10.281 10.898 23.125 1 76.56 101 GLY B O 1
ATOM 3359 N N . GLY B 1 102 ? -8.164 10.312 22.953 1 66.19 102 GLY B N 1
ATOM 3360 C CA . GLY B 1 102 ? -8.406 8.922 22.594 1 66.19 102 GLY B CA 1
ATOM 3361 C C . GLY B 1 102 ? -8.898 8.75 21.172 1 66.19 102 GLY B C 1
ATOM 3362 O O . GLY B 1 102 ? -9.406 7.684 20.812 1 66.19 102 GLY B O 1
ATOM 3363 N N . TYR B 1 103 ? -9 9.766 20.391 1 56.81 103 TYR B N 1
ATOM 3364 C CA . TYR B 1 103 ? -9.664 9.641 19.094 1 56.81 103 TYR B CA 1
ATOM 3365 C C . TYR B 1 103 ? -8.781 8.906 18.094 1 56.81 103 TYR B C 1
ATOM 3367 O O . TYR B 1 103 ? -9.258 8.062 17.344 1 56.81 103 TYR B O 1
ATOM 3375 N N . ASP B 1 104 ? -7.449 9.18 18.016 1 62.41 104 ASP B N 1
ATOM 3376 C CA . ASP B 1 104 ? -6.652 8.656 16.922 1 62.41 104 ASP B CA 1
ATOM 3377 C C . ASP B 1 104 ? -5.828 7.449 17.359 1 62.41 104 ASP B C 1
ATOM 3379 O O . ASP B 1 104 ? -5.344 7.398 18.484 1 62.41 104 ASP B O 1
ATOM 3383 N N . LYS B 1 105 ? -5.969 6.441 16.484 1 73.44 105 LYS B N 1
ATOM 3384 C CA . LYS B 1 105 ? -4.996 5.367 16.641 1 73.44 105 LYS B CA 1
ATOM 3385 C C . LYS B 1 105 ? -3.678 5.719 15.961 1 73.44 105 LYS B C 1
ATOM 3387 O O . LYS B 1 105 ? -3.646 5.977 14.758 1 73.44 105 LYS B O 1
ATOM 3392 N N . LEU B 1 106 ? -2.666 5.953 16.875 1 84.25 106 LEU B N 1
ATOM 3393 C CA . LEU B 1 106 ? -1.345 6.297 16.359 1 84.25 106 LEU B CA 1
ATOM 3394 C C . LEU B 1 106 ? -0.695 5.098 15.672 1 84.25 106 LEU B C 1
ATOM 3396 O O . LEU B 1 106 ? -0.643 4.008 16.25 1 84.25 106 LEU B O 1
ATOM 3400 N N . SER B 1 107 ? -0.399 5.301 14.461 1 87.06 107 SER B N 1
ATOM 3401 C CA . SER B 1 107 ? 0.315 4.262 13.727 1 87.06 107 SER B CA 1
ATOM 3402 C C . SER B 1 107 ? 1.819 4.508 13.734 1 87.06 107 SER B C 1
ATOM 3404 O O . SER B 1 107 ? 2.266 5.652 13.609 1 87.06 107 SER B O 1
ATOM 3406 N N . ASP B 1 108 ? 2.529 3.477 13.914 1 92.94 108 ASP B N 1
ATOM 3407 C CA . ASP B 1 108 ? 3.973 3.605 13.734 1 92.94 108 ASP B CA 1
ATOM 3408 C C . ASP B 1 108 ? 4.32 3.949 12.289 1 92.94 108 ASP B C 1
ATOM 3410 O O . ASP B 1 108 ? 3.639 3.508 11.359 1 92.94 108 ASP B O 1
ATOM 3414 N N . PRO B 1 109 ? 5.359 4.766 12.148 1 95.06 109 PRO B N 1
ATOM 3415 C CA . PRO B 1 109 ? 5.844 4.969 10.781 1 95.06 109 PRO B CA 1
ATOM 3416 C C . PRO B 1 109 ? 6.234 3.66 10.094 1 95.06 109 PRO B C 1
ATOM 3418 O O . PRO B 1 109 ? 6.707 2.73 10.75 1 95.06 109 PRO B O 1
ATOM 3421 N N . ILE B 1 110 ? 6.004 3.615 8.828 1 93.88 110 ILE B N 1
ATOM 3422 C CA . ILE B 1 110 ? 6.422 2.457 8.047 1 93.88 110 ILE B CA 1
ATOM 3423 C C . ILE B 1 110 ? 7.941 2.471 7.879 1 93.88 110 ILE B C 1
ATOM 3425 O O . ILE B 1 110 ? 8.586 1.423 7.945 1 93.88 110 ILE B O 1
ATOM 3429 N N . PHE B 1 111 ? 8.484 3.695 7.68 1 93.31 111 PHE B N 1
ATOM 3430 C CA . PHE B 1 111 ? 9.914 3.941 7.641 1 93.31 111 PHE B CA 1
ATOM 3431 C C . PHE B 1 111 ? 10.297 5.066 8.594 1 93.31 111 PHE B C 1
ATOM 3433 O O . PHE B 1 111 ? 9.727 6.156 8.539 1 93.31 111 PHE B O 1
ATOM 3440 N N . ALA B 1 112 ? 11.211 4.758 9.492 1 93.5 112 ALA B N 1
ATOM 3441 C CA . ALA B 1 112 ? 11.75 5.758 10.406 1 93.5 112 ALA B CA 1
ATOM 3442 C C . ALA B 1 112 ? 13.211 6.078 10.078 1 93.5 112 ALA B C 1
ATOM 3444 O O . ALA B 1 112 ? 14.062 5.188 10.086 1 93.5 112 ALA B O 1
ATOM 3445 N N . ASN B 1 113 ? 13.438 7.348 9.781 1 91 113 ASN B N 1
ATOM 3446 C CA . ASN B 1 113 ? 14.805 7.754 9.469 1 91 113 ASN B CA 1
ATOM 3447 C C . ASN B 1 113 ? 15.75 7.484 10.633 1 91 113 ASN B C 1
ATOM 3449 O O . ASN B 1 113 ? 15.445 7.832 11.773 1 91 113 ASN B O 1
ATOM 3453 N N . ASP B 1 114 ? 16.906 6.922 10.234 1 88.25 114 ASP B N 1
ATOM 3454 C CA . ASP B 1 114 ? 17.938 6.719 11.242 1 88.25 114 ASP B CA 1
ATOM 3455 C C . ASP B 1 114 ? 18.438 8.055 11.789 1 88.25 114 ASP B C 1
ATOM 3457 O O . ASP B 1 114 ? 18.672 8.992 11.031 1 88.25 114 ASP B O 1
ATOM 3461 N N . GLY B 1 115 ? 18.516 8.141 13.102 1 90.88 115 GLY B N 1
ATOM 3462 C CA . GLY B 1 115 ? 19.047 9.344 13.727 1 90.88 115 GLY B CA 1
ATOM 3463 C C . GLY B 1 115 ? 17.969 10.344 14.102 1 90.88 115 GLY B C 1
ATOM 3464 O O . GLY B 1 115 ? 18.25 11.359 14.742 1 90.88 115 GLY B O 1
ATOM 3465 N N . TYR B 1 116 ? 16.781 10.148 13.625 1 95.81 116 TYR B N 1
ATOM 3466 C CA . TYR B 1 116 ? 15.68 11.023 14.016 1 95.81 116 TYR B CA 1
ATOM 3467 C C . TYR B 1 116 ? 14.984 10.508 15.266 1 95.81 116 TYR B C 1
ATOM 3469 O O . TYR B 1 116 ? 14.891 9.297 15.477 1 95.81 116 TYR B O 1
ATOM 3477 N N . ASP B 1 117 ? 14.594 11.359 16.109 1 97.56 117 ASP B N 1
ATOM 3478 C CA . ASP B 1 117 ? 13.828 10.984 17.297 1 97.56 117 ASP B CA 1
ATOM 3479 C C . ASP B 1 117 ? 12.336 11.242 17.094 1 97.56 117 ASP B C 1
ATOM 3481 O O . ASP B 1 117 ? 11.93 12.344 16.719 1 97.56 117 ASP B O 1
ATOM 3485 N N . PHE B 1 118 ? 11.562 10.203 17.312 1 98.31 118 PHE B N 1
ATOM 3486 C CA . PHE B 1 118 ? 10.117 10.281 17.156 1 98.31 118 PHE B CA 1
ATOM 3487 C C . PHE B 1 118 ? 9.445 10.391 18.516 1 98.31 118 PHE B C 1
ATOM 3489 O O . PHE B 1 118 ? 9.633 9.539 19.391 1 98.31 118 PHE B O 1
ATOM 3496 N N . PHE B 1 119 ? 8.57 11.438 18.688 1 98.12 119 PHE B N 1
ATOM 3497 C CA . PHE B 1 119 ? 7.926 11.664 19.969 1 98.12 119 PHE B CA 1
ATOM 3498 C C . PHE B 1 119 ? 6.414 11.742 19.812 1 98.12 119 PHE B C 1
ATOM 3500 O O . PHE B 1 119 ? 5.914 12.234 18.797 1 98.12 119 PHE B O 1
ATOM 3507 N N . VAL B 1 120 ? 5.719 11.242 20.797 1 97 120 VAL B N 1
ATOM 3508 C CA . VAL B 1 120 ? 4.273 11.422 20.859 1 97 120 VAL B CA 1
ATOM 3509 C C . VAL B 1 120 ? 3.887 12.07 22.188 1 97 120 VAL B C 1
ATOM 3511 O O . VAL B 1 120 ? 4.359 11.656 23.25 1 97 120 VAL B O 1
ATOM 3514 N N . PHE B 1 121 ? 3.176 13.133 22.094 1 96.62 121 PHE B N 1
ATOM 3515 C CA . PHE B 1 121 ? 2.514 13.742 23.25 1 96.62 121 PHE B CA 1
ATOM 3516 C C . PHE B 1 121 ? 1.08 13.242 23.375 1 96.62 121 PHE B C 1
ATOM 3518 O O . PHE B 1 121 ? 0.275 13.406 22.453 1 96.62 121 PHE B O 1
ATOM 3525 N N . SER B 1 122 ? 0.806 12.578 24.422 1 93.31 122 SER B N 1
ATOM 3526 C CA . SER B 1 122 ? -0.514 11.984 24.594 1 93.31 122 SER B CA 1
ATOM 3527 C C . SER B 1 122 ? -0.945 11.984 26.047 1 93.31 122 SER B C 1
ATOM 3529 O O . SER B 1 122 ? -0.116 12.148 26.953 1 93.31 122 SER B O 1
ATOM 3531 N N . ASP B 1 123 ? -2.27 11.938 26.281 1 88.94 123 ASP B N 1
ATOM 3532 C CA . ASP B 1 123 ? -2.809 11.852 27.625 1 88.94 123 ASP B CA 1
ATOM 3533 C C . ASP B 1 123 ? -2.67 10.43 28.188 1 88.94 123 ASP B C 1
ATOM 3535 O O . ASP B 1 123 ? -2.727 10.227 29.406 1 88.94 123 ASP B O 1
ATOM 3539 N N . LYS B 1 124 ? -2.537 9.477 27.312 1 87.88 124 LYS B N 1
ATOM 3540 C CA . LYS B 1 124 ? -2.316 8.086 27.688 1 87.88 124 LYS B CA 1
ATOM 3541 C C . LYS B 1 124 ? -1.035 7.543 27.062 1 87.88 124 LYS B C 1
ATOM 3543 O O . LYS B 1 124 ? -0.61 8.008 26 1 87.88 124 LYS B O 1
ATOM 3548 N N . LYS B 1 125 ? -0.514 6.621 27.734 1 88.62 125 LYS B N 1
ATOM 3549 C CA . LYS B 1 125 ? 0.699 6.008 27.203 1 88.62 125 LYS B CA 1
ATOM 3550 C C . LYS B 1 125 ? 0.411 5.262 25.906 1 88.62 125 LYS B C 1
ATOM 3552 O O . LYS B 1 125 ? -0.547 4.488 25.828 1 88.62 125 LYS B O 1
ATOM 3557 N N . VAL B 1 126 ? 1.24 5.574 24.953 1 89.06 126 VAL B N 1
ATOM 3558 C CA . VAL B 1 126 ? 1.11 4.914 23.656 1 89.06 126 VAL B CA 1
ATOM 3559 C C . VAL B 1 126 ? 2.125 3.779 23.562 1 89.06 126 VAL B C 1
ATOM 3561 O O . VAL B 1 126 ? 3.301 3.955 23.891 1 89.06 126 VAL B O 1
ATOM 3564 N N . LYS B 1 127 ? 1.679 2.611 23.109 1 89.81 127 LYS B N 1
ATOM 3565 C CA . LYS B 1 127 ? 2.578 1.491 22.859 1 89.81 127 LYS B CA 1
ATOM 3566 C C . LYS B 1 127 ? 3.135 1.548 21.438 1 89.81 127 LYS B C 1
ATOM 3568 O O . LYS B 1 127 ? 2.381 1.452 20.469 1 89.81 127 LYS B O 1
ATOM 3573 N N . SER B 1 128 ? 4.371 1.797 21.406 1 92.56 128 SER B N 1
ATOM 3574 C CA . SER B 1 128 ? 5.047 1.898 20.125 1 92.56 128 SER B CA 1
ATOM 3575 C C . SER B 1 128 ? 6.527 1.547 20.25 1 92.56 128 SER B C 1
ATOM 3577 O O . SER B 1 128 ? 7.156 1.829 21.266 1 92.56 128 SER B O 1
ATOM 3579 N N . ASP B 1 129 ? 7.051 0.953 19.172 1 90.19 129 ASP B N 1
ATOM 3580 C CA . ASP B 1 129 ? 8.484 0.659 19.125 1 90.19 129 ASP B CA 1
ATOM 3581 C C . ASP B 1 129 ? 9.273 1.854 18.594 1 90.19 129 ASP B C 1
ATOM 3583 O O . ASP B 1 129 ? 10.5 1.897 18.719 1 90.19 129 ASP B O 1
ATOM 3587 N N . ILE B 1 130 ? 8.555 2.834 18.078 1 94.69 130 ILE B N 1
ATOM 3588 C CA . ILE B 1 130 ? 9.227 3.943 17.406 1 94.69 130 ILE B CA 1
ATOM 3589 C C . ILE B 1 130 ? 8.922 5.25 18.141 1 94.69 130 ILE B C 1
ATOM 3591 O O . ILE B 1 130 ? 9.836 5.992 18.5 1 94.69 130 ILE B O 1
ATOM 3595 N N . TRP B 1 131 ? 7.711 5.461 18.516 1 96.56 131 TRP B N 1
ATOM 3596 C CA . TRP B 1 131 ? 7.305 6.691 19.188 1 96.56 131 TRP B CA 1
ATOM 3597 C C . TRP B 1 131 ? 7.707 6.664 20.672 1 96.56 131 TRP B C 1
ATOM 3599 O O . TRP B 1 131 ? 7.395 5.715 21.391 1 96.56 131 TRP B O 1
ATOM 3609 N N . LYS B 1 132 ? 8.406 7.625 21.062 1 97 132 LYS B N 1
ATOM 3610 C CA . LYS B 1 132 ? 8.727 7.812 22.484 1 97 132 LYS B CA 1
ATOM 3611 C C . LYS B 1 132 ? 7.715 8.727 23.156 1 97 132 LYS B C 1
ATOM 3613 O O . LYS B 1 132 ? 7.461 9.836 22.688 1 97 132 LYS B O 1
ATOM 3618 N N . ASN B 1 133 ? 7.18 8.242 24.219 1 95.94 133 ASN B N 1
ATOM 3619 C CA . ASN B 1 133 ? 6.242 9.062 24.984 1 95.94 133 ASN B CA 1
ATOM 3620 C C . ASN B 1 133 ? 6.945 10.242 25.641 1 95.94 133 ASN B C 1
ATOM 3622 O O . ASN B 1 133 ? 7.984 10.078 26.281 1 95.94 133 ASN B O 1
ATOM 3626 N N . ARG B 1 134 ? 6.398 11.336 25.391 1 96.06 134 ARG B N 1
ATOM 3627 C CA . ARG B 1 134 ? 6.871 12.547 26.047 1 96.06 134 ARG B CA 1
ATOM 3628 C C . ARG B 1 134 ? 5.734 13.258 26.781 1 96.06 134 ARG B C 1
ATOM 3630 O O . ARG B 1 134 ? 4.609 13.305 26.281 1 96.06 134 ARG B O 1
ATOM 3637 N N . GLU B 1 135 ? 6.02 13.812 27.844 1 94.62 135 GLU B N 1
ATOM 3638 C CA . GLU B 1 135 ? 4.996 14.477 28.656 1 94.62 135 GLU B CA 1
ATOM 3639 C C . GLU B 1 135 ? 4.59 15.805 28.031 1 94.62 135 GLU B C 1
ATOM 3641 O O . GLU B 1 135 ? 5.438 16.547 27.516 1 94.62 135 GLU B O 1
ATOM 3646 N N . ILE B 1 136 ? 3.336 16.078 28.109 1 95.38 136 ILE B N 1
ATOM 3647 C CA . ILE B 1 136 ? 2.824 17.375 27.703 1 95.38 136 ILE B CA 1
ATOM 3648 C C . ILE B 1 136 ? 3.346 18.453 28.641 1 95.38 136 ILE B C 1
ATOM 3650 O O . ILE B 1 136 ? 3.238 18.328 29.859 1 95.38 136 ILE B O 1
ATOM 3654 N N . PRO B 1 137 ? 3.926 19.484 28.125 1 95.31 137 PRO B N 1
ATOM 3655 C CA . PRO B 1 137 ? 4.461 20.531 29 1 95.31 137 PRO B CA 1
ATOM 3656 C C . PRO B 1 137 ? 3.375 21.219 29.828 1 95.31 137 PRO B C 1
ATOM 3658 O O . PRO B 1 137 ? 2.217 21.281 29.406 1 95.31 137 PRO B O 1
ATOM 3661 N N . GLN B 1 138 ? 3.783 21.812 30.859 1 93.56 138 GLN B N 1
ATOM 3662 C CA . GLN B 1 138 ? 2.857 22.438 31.797 1 93.56 138 GLN B CA 1
ATOM 3663 C C . GLN B 1 138 ? 2.096 23.594 31.141 1 93.56 138 GLN B C 1
ATOM 3665 O O . GLN B 1 138 ? 0.911 23.797 31.406 1 93.56 138 GLN B O 1
ATOM 3670 N N . SER B 1 139 ? 2.732 24.297 30.328 1 93.06 139 SER B N 1
ATOM 3671 C CA . SER B 1 139 ? 2.121 25.422 29.609 1 93.06 139 SER B CA 1
ATOM 3672 C C . SER B 1 139 ? 0.921 24.969 28.797 1 93.06 139 SER B C 1
ATOM 3674 O O . SER B 1 139 ? -0.069 25.688 28.672 1 93.06 139 SER B O 1
ATOM 3676 N N . ALA B 1 140 ? 1.021 23.781 28.266 1 93.06 140 ALA B N 1
ATOM 3677 C CA . ALA B 1 140 ? -0.077 23.219 27.484 1 93.06 140 ALA B CA 1
ATOM 3678 C C . ALA B 1 140 ? -1.122 22.562 28.391 1 93.06 140 ALA B C 1
ATOM 3680 O O . ALA B 1 140 ? -2.324 22.703 28.156 1 93.06 140 ALA B O 1
ATOM 3681 N N . GLN B 1 141 ? -0.684 21.938 29.422 1 91.5 141 GLN B N 1
ATOM 3682 C CA . GLN B 1 141 ? -1.579 21.234 30.344 1 91.5 141 GLN B CA 1
ATOM 3683 C C . GLN B 1 141 ? -2.576 22.188 30.984 1 91.5 141 GLN B C 1
ATOM 3685 O O . GLN B 1 141 ? -3.73 21.828 31.219 1 91.5 141 GLN B O 1
ATOM 3690 N N . LYS B 1 142 ? -2.176 23.359 31.219 1 91.62 142 LYS B N 1
ATOM 3691 C CA . LYS B 1 142 ? -2.982 24.375 31.906 1 91.62 142 LYS B CA 1
ATOM 3692 C C . LYS B 1 142 ? -4.195 24.766 31.078 1 91.62 142 LYS B C 1
ATOM 3694 O O . LYS B 1 142 ? -5.18 25.281 31.609 1 91.62 142 LYS B O 1
ATOM 3699 N N . LEU B 1 143 ? -4.145 24.578 29.797 1 91.25 143 LEU B N 1
ATOM 3700 C CA . LEU B 1 143 ? -5.219 24.984 28.891 1 91.25 143 LEU B CA 1
ATOM 3701 C C . LEU B 1 143 ? -6.453 24.109 29.094 1 91.25 143 LEU B C 1
ATOM 3703 O O . LEU B 1 143 ? -7.574 24.531 28.797 1 91.25 143 LEU B O 1
ATOM 3707 N N . LYS B 1 144 ? -6.371 22.844 29.594 1 85.56 144 LYS B N 1
ATOM 3708 C CA . LYS B 1 144 ? -7.402 21.891 29.984 1 85.56 144 LYS B CA 1
ATOM 3709 C C . LYS B 1 144 ? -8.281 21.516 28.797 1 85.56 144 LYS B C 1
ATOM 3711 O O . LYS B 1 144 ? -9.172 20.672 28.922 1 85.56 144 LYS B O 1
ATOM 3716 N N . ASP B 1 145 ? -8.18 22.203 27.672 1 89.69 145 ASP B N 1
ATOM 3717 C CA . ASP B 1 145 ? -8.883 21.875 26.438 1 89.69 145 ASP B CA 1
ATOM 3718 C C . ASP B 1 145 ? -7.984 21.094 25.484 1 89.69 145 ASP B C 1
ATOM 3720 O O . ASP B 1 145 ? -6.902 21.547 25.125 1 89.69 145 ASP B O 1
ATOM 3724 N N . LYS B 1 146 ? -8.492 19.953 25.109 1 89.88 146 LYS B N 1
ATOM 3725 C CA . LYS B 1 146 ? -7.688 19.031 24.297 1 89.88 146 LYS B CA 1
ATOM 3726 C C . LYS B 1 146 ? -7.336 19.641 22.953 1 89.88 146 LYS B C 1
ATOM 3728 O O . LYS B 1 146 ? -6.238 19.422 22.438 1 89.88 146 LYS B O 1
ATOM 3733 N N . THR B 1 147 ? -8.258 20.359 22.391 1 89.44 147 THR B N 1
ATOM 3734 C CA . THR B 1 147 ? -8 21.031 21.109 1 89.44 147 THR B CA 1
ATOM 3735 C C . THR B 1 147 ? -6.91 22.078 21.266 1 89.44 147 THR B C 1
ATOM 3737 O O . THR B 1 147 ? -6.016 22.188 20.422 1 89.44 147 THR B O 1
ATOM 3740 N N . LEU B 1 148 ? -6.973 22.797 22.391 1 93.94 148 LEU B N 1
ATOM 3741 C CA . LEU B 1 148 ? -5.988 23.844 22.641 1 93.94 148 LEU B CA 1
ATOM 3742 C C . LEU B 1 148 ? -4.613 23.234 22.922 1 93.94 148 LEU B C 1
ATOM 3744 O O . LEU B 1 148 ? -3.598 23.766 22.469 1 93.94 148 LEU B O 1
ATOM 3748 N N . ILE B 1 149 ? -4.633 22.156 23.594 1 94.75 149 ILE B N 1
ATOM 3749 C CA . ILE B 1 149 ? -3.377 21.469 23.875 1 94.75 149 ILE B CA 1
ATOM 3750 C C . ILE B 1 149 ? -2.723 21.031 22.578 1 94.75 149 ILE B C 1
ATOM 3752 O O . ILE B 1 149 ? -1.528 21.25 22.359 1 94.75 149 ILE B O 1
ATOM 3756 N N . ASN B 1 150 ? -3.475 20.406 21.734 1 94.38 150 ASN B N 1
ATOM 3757 C CA . ASN B 1 150 ? -2.977 19.969 20.438 1 94.38 150 ASN B CA 1
ATOM 3758 C C . ASN B 1 150 ? -2.396 21.125 19.641 1 94.38 150 ASN B C 1
ATOM 3760 O O . ASN B 1 150 ? -1.278 21.031 19.125 1 94.38 150 ASN B O 1
ATOM 3764 N N . ARG B 1 151 ? -3.146 22.25 19.562 1 95.88 151 ARG B N 1
ATOM 3765 C CA . ARG B 1 151 ? -2.693 23.406 18.797 1 95.88 151 ARG B CA 1
ATOM 3766 C C . ARG B 1 151 ? -1.468 24.047 19.438 1 95.88 151 ARG B C 1
ATOM 3768 O O . ARG B 1 151 ? -0.58 24.547 18.75 1 95.88 151 ARG B O 1
ATOM 3775 N N . TYR B 1 152 ? -1.447 24.047 20.75 1 97.12 152 TYR B N 1
ATOM 3776 C CA . TYR B 1 152 ? -0.295 24.594 21.453 1 97.12 152 TYR B CA 1
ATOM 3777 C C . TYR B 1 152 ? 0.983 23.859 21.062 1 97.12 152 TYR B C 1
ATOM 3779 O O . TYR B 1 152 ? 1.989 24.484 20.734 1 97.12 152 TYR B O 1
ATOM 3787 N N . LEU B 1 153 ? 0.915 22.578 21.094 1 97.31 153 LEU B N 1
ATOM 3788 C CA . LEU B 1 153 ? 2.084 21.766 20.781 1 97.31 153 LEU B CA 1
ATOM 3789 C C . LEU B 1 153 ? 2.482 21.953 19.312 1 97.31 153 LEU B C 1
ATOM 3791 O O . LEU B 1 153 ? 3.67 21.984 18.984 1 97.31 153 LEU B O 1
ATOM 3795 N N . LYS B 1 154 ? 1.535 22.062 18.469 1 97.75 154 LYS B N 1
ATOM 3796 C CA . LYS B 1 154 ? 1.771 22.281 17.047 1 97.75 154 LYS B CA 1
ATOM 3797 C C . LYS B 1 154 ? 2.51 23.609 16.812 1 97.75 154 LYS B C 1
ATOM 3799 O O . LYS B 1 154 ? 3.377 23.688 15.945 1 97.75 154 LYS B O 1
ATOM 3804 N N . MET B 1 155 ? 2.242 24.641 17.625 1 98.31 155 MET B N 1
ATOM 3805 C CA . MET B 1 155 ? 2.719 26 17.328 1 98.31 155 MET B CA 1
ATOM 3806 C C . MET B 1 155 ? 3.898 26.359 18.234 1 98.31 155 MET B C 1
ATOM 3808 O O . MET B 1 155 ? 4.449 27.453 18.125 1 98.31 155 MET B O 1
ATOM 3812 N N . HIS B 1 156 ? 4.336 25.391 19.141 1 97.94 156 HIS B N 1
ATOM 3813 C CA . HIS B 1 156 ? 5.426 25.719 20.047 1 97.94 156 HIS B CA 1
ATOM 3814 C C . HIS B 1 156 ? 6.508 24.641 20.031 1 97.94 156 HIS B C 1
ATOM 3816 O O . HIS B 1 156 ? 6.926 24.172 21.094 1 97.94 156 HIS B O 1
ATOM 3822 N N . PRO B 1 157 ? 7.008 24.328 18.891 1 98.06 157 PRO B N 1
ATOM 3823 C CA . PRO B 1 157 ? 8.078 23.328 18.828 1 98.06 157 PRO B CA 1
ATOM 3824 C C . PRO B 1 157 ? 9.344 23.781 19.562 1 98.06 157 PRO B C 1
ATOM 3826 O O . PRO B 1 157 ? 10.102 22.953 20.062 1 98.06 157 PRO B O 1
ATOM 3829 N N . PHE B 1 158 ? 9.578 25.141 19.688 1 97.5 158 PHE B N 1
ATOM 3830 C CA . PHE B 1 158 ? 10.773 25.719 20.297 1 97.5 158 PHE B CA 1
ATOM 3831 C C . PHE B 1 158 ? 10.812 25.422 21.797 1 97.5 158 PHE B C 1
ATOM 3833 O O . PHE B 1 158 ? 11.891 25.297 22.391 1 97.5 158 PHE B O 1
ATOM 3840 N N . GLU B 1 159 ? 9.68 25.328 22.344 1 96.12 159 GLU B N 1
ATOM 3841 C CA . GLU B 1 159 ? 9.586 25.047 23.781 1 96.12 159 GLU B CA 1
ATOM 3842 C C . GLU B 1 159 ? 9.844 23.578 24.062 1 96.12 159 GLU B C 1
ATOM 3844 O O . GLU B 1 159 ? 10.523 23.234 25.047 1 96.12 159 GLU B O 1
ATOM 3849 N N . VAL B 1 160 ? 9.422 22.703 23.25 1 95.06 160 VAL B N 1
ATOM 3850 C CA . VAL B 1 160 ? 9.414 21.281 23.578 1 95.06 160 VAL B CA 1
ATOM 3851 C C . VAL B 1 160 ? 10.695 20.625 23.062 1 95.06 160 VAL B C 1
ATOM 3853 O O . VAL B 1 160 ? 11.102 19.562 23.547 1 95.06 160 VAL B O 1
ATOM 3856 N N . PHE B 1 161 ? 11.398 21.297 22.094 1 97.44 161 PHE B N 1
ATOM 3857 C CA . PHE B 1 161 ? 12.594 20.688 21.531 1 97.44 161 PHE B CA 1
ATOM 3858 C C . PHE B 1 161 ? 13.734 21.703 21.469 1 97.44 161 PHE B C 1
ATOM 3860 O O . PHE B 1 161 ? 14.352 21.891 20.422 1 97.44 161 PHE B O 1
ATOM 3867 N N . PRO B 1 162 ? 14.125 22.266 22.578 1 94.88 162 PRO B N 1
ATOM 3868 C CA . PRO B 1 162 ? 15.172 23.297 22.547 1 94.88 162 PRO B CA 1
ATOM 3869 C C . PRO B 1 162 ? 16.531 22.734 22.125 1 94.88 162 PRO B C 1
ATOM 3871 O O . PRO B 1 162 ? 17.375 23.484 21.625 1 94.88 162 PRO B O 1
ATOM 3874 N N . GLU B 1 163 ? 16.781 21.438 22.203 1 96 163 GLU B N 1
ATOM 3875 C CA . GLU B 1 163 ? 18.078 20.828 21.922 1 96 163 GLU B CA 1
ATOM 3876 C C . GLU B 1 163 ? 18.188 20.359 20.484 1 96 163 GLU B C 1
ATOM 3878 O O . GLU B 1 163 ? 19.219 19.812 20.078 1 96 163 GLU B O 1
ATOM 3883 N N . TYR B 1 164 ? 17.188 20.5 19.75 1 97.81 164 TYR B N 1
ATOM 3884 C CA . TYR B 1 164 ? 17.172 20 18.375 1 97.81 164 TYR B CA 1
ATOM 3885 C C . TYR B 1 164 ? 17.375 21.125 17.391 1 97.81 164 TYR B C 1
ATOM 3887 O O . TYR B 1 164 ? 17.219 22.312 17.719 1 97.81 164 TYR B O 1
ATOM 3895 N N . ASP B 1 165 ? 17.781 20.797 16.203 1 97.75 165 ASP B N 1
ATOM 3896 C CA . ASP B 1 165 ? 17.984 21.766 15.133 1 97.75 165 ASP B CA 1
ATOM 3897 C C . ASP B 1 165 ? 16.719 21.938 14.312 1 97.75 165 ASP B C 1
ATOM 3899 O O . ASP B 1 165 ? 16.391 23.047 13.891 1 97.75 165 ASP B O 1
ATOM 3903 N N . TYR B 1 166 ? 16 20.859 14.07 1 98.19 166 TYR B N 1
ATOM 3904 C CA . TYR B 1 166 ? 14.758 20.859 13.312 1 98.19 166 TYR B CA 1
ATOM 3905 C C . TYR B 1 166 ? 13.68 20.062 14.031 1 98.19 166 TYR B C 1
ATOM 3907 O O . TYR B 1 166 ? 13.984 19.125 14.789 1 98.19 166 TYR B O 1
ATOM 3915 N N . ALA B 1 167 ? 12.469 20.438 13.859 1 98.62 167 ALA B N 1
ATOM 3916 C CA . ALA B 1 167 ? 11.305 19.672 14.312 1 98.62 167 ALA B CA 1
ATOM 3917 C C . ALA B 1 167 ? 10.312 19.469 13.172 1 98.62 167 ALA B C 1
ATOM 3919 O O . ALA B 1 167 ? 10.133 20.359 12.328 1 98.62 167 ALA B O 1
ATOM 3920 N N . ILE B 1 168 ? 9.742 18.344 13.086 1 98.56 168 ILE B N 1
ATOM 3921 C CA . ILE B 1 168 ? 8.695 18.016 12.125 1 98.56 168 ILE B CA 1
ATOM 3922 C C . ILE B 1 168 ? 7.414 17.625 12.867 1 98.56 168 ILE B C 1
ATOM 3924 O O . ILE B 1 168 ? 7.363 16.578 13.516 1 98.56 168 ILE B O 1
ATOM 3928 N N . TYR B 1 169 ? 6.445 18.453 12.758 1 98.62 169 TYR B N 1
ATOM 3929 C CA . TYR B 1 169 ? 5.133 18.125 13.289 1 98.62 169 TYR B CA 1
ATOM 3930 C C . TYR B 1 169 ? 4.301 17.359 12.273 1 98.62 169 TYR B C 1
ATOM 3932 O O . TYR B 1 169 ? 4.258 17.719 11.094 1 98.62 169 TYR B O 1
ATOM 3940 N N . ILE B 1 170 ? 3.695 16.297 12.719 1 97.31 170 ILE B N 1
ATOM 3941 C CA . ILE B 1 170 ? 2.729 15.594 11.883 1 97.31 170 ILE B CA 1
ATOM 3942 C C . ILE B 1 170 ? 1.438 15.359 12.664 1 97.31 170 ILE B C 1
ATOM 3944 O O . ILE B 1 170 ? 1.476 15 13.844 1 97.31 170 ILE B O 1
ATOM 3948 N N . ASP B 1 171 ? 0.272 15.586 12.047 1 94.94 171 ASP B N 1
ATOM 3949 C CA . ASP B 1 171 ? -1.009 15.305 12.688 1 94.94 171 ASP B CA 1
ATOM 3950 C C . ASP B 1 171 ? -1.098 13.836 13.109 1 94.94 171 ASP B C 1
ATOM 3952 O O . ASP B 1 171 ? -0.411 12.984 12.555 1 94.94 171 ASP B O 1
ATOM 3956 N N . GLY B 1 172 ? -1.958 13.609 14.062 1 92.31 172 GLY B N 1
ATOM 3957 C CA . GLY B 1 172 ? -2.086 12.273 14.617 1 92.31 172 GLY B CA 1
ATOM 3958 C C . GLY B 1 172 ? -2.566 11.25 13.594 1 92.31 172 GLY B C 1
ATOM 3959 O O . GLY B 1 172 ? -2.307 10.055 13.742 1 92.31 172 GLY B O 1
ATOM 3960 N N . ASN B 1 173 ? -3.176 11.688 12.562 1 91.69 173 ASN B N 1
ATOM 3961 C CA . ASN B 1 173 ? -3.719 10.773 11.562 1 91.69 173 ASN B CA 1
ATOM 3962 C C . ASN B 1 173 ? -2.777 10.625 10.375 1 91.69 173 ASN B C 1
ATOM 3964 O O . ASN B 1 173 ? -3.182 10.133 9.312 1 91.69 173 ASN B O 1
ATOM 3968 N N . VAL B 1 174 ? -1.579 11.109 10.5 1 94.56 174 VAL B N 1
ATOM 3969 C CA . VAL B 1 174 ? -0.595 11.023 9.43 1 94.56 174 VAL B CA 1
ATOM 3970 C C . VAL B 1 174 ? 0.427 9.938 9.75 1 94.56 174 VAL B C 1
ATOM 3972 O O . VAL B 1 174 ? 0.905 9.844 10.883 1 94.56 174 VAL B O 1
ATOM 3975 N N . CYS B 1 175 ? 0.749 9.117 8.812 1 95.38 175 CYS B N 1
ATOM 3976 C CA . CYS B 1 175 ? 1.776 8.094 8.938 1 95.38 175 CYS B CA 1
ATOM 3977 C C . CYS B 1 175 ? 2.947 8.383 8 1 95.38 175 CYS B C 1
ATOM 3979 O O . CYS B 1 175 ? 2.75 8.641 6.812 1 95.38 175 CYS B O 1
ATOM 3981 N N . VAL B 1 176 ? 4.133 8.359 8.539 1 96.12 176 VAL B N 1
ATOM 3982 C CA . VAL B 1 176 ? 5.328 8.5 7.711 1 96.12 176 VAL B CA 1
ATOM 3983 C C . VAL B 1 176 ? 5.613 7.191 6.988 1 96.12 176 VAL B C 1
ATOM 3985 O O . VAL B 1 176 ? 5.699 6.133 7.617 1 96.12 176 VAL B O 1
ATOM 3988 N N . ILE B 1 177 ? 5.828 7.305 5.723 1 95.69 177 ILE B N 1
ATOM 3989 C CA . ILE B 1 177 ? 5.922 6.098 4.91 1 95.69 177 ILE B CA 1
ATOM 3990 C C . ILE B 1 177 ? 7.352 5.922 4.41 1 95.69 177 ILE B C 1
ATOM 3992 O O . ILE B 1 177 ? 7.836 4.797 4.27 1 95.69 177 ILE B O 1
ATOM 3996 N N . SER B 1 178 ? 8 7.023 4.043 1 93.38 178 SER B N 1
ATOM 3997 C CA . SER B 1 178 ? 9.312 6.957 3.41 1 93.38 178 SER B CA 1
ATOM 3998 C C . SER B 1 178 ? 10.258 8.008 3.986 1 93.38 178 SER B C 1
ATOM 4000 O O . SER B 1 178 ? 9.961 8.617 5.016 1 93.38 178 SER B O 1
ATOM 4002 N N . ASP B 1 179 ? 11.445 8.109 3.396 1 91.44 179 ASP B N 1
ATOM 4003 C CA . ASP B 1 179 ? 12.5 9.008 3.844 1 91.44 179 ASP B CA 1
ATOM 4004 C C . ASP B 1 179 ? 12.055 10.469 3.76 1 91.44 179 ASP B C 1
ATOM 4006 O O . ASP B 1 179 ? 11.805 10.984 2.668 1 91.44 179 ASP B O 1
ATOM 4010 N N . ILE B 1 180 ? 12.008 11.109 4.945 1 93.25 180 ILE B N 1
ATOM 4011 C CA . ILE B 1 180 ? 11.539 12.492 4.953 1 93.25 180 ILE B CA 1
ATOM 4012 C C . ILE B 1 180 ? 12.727 13.445 5.047 1 93.25 180 ILE B C 1
ATOM 4014 O O . ILE B 1 180 ? 12.555 14.664 5.039 1 93.25 180 ILE B O 1
ATOM 4018 N N . SER B 1 181 ? 13.969 12.953 5.031 1 91.75 181 SER B N 1
ATOM 4019 C CA . SER B 1 181 ? 15.172 13.766 5.188 1 91.75 181 SER B CA 1
ATOM 4020 C C . SER B 1 181 ? 15.281 14.805 4.074 1 91.75 181 SER B C 1
ATOM 4022 O O . SER B 1 181 ? 15.695 15.938 4.316 1 91.75 181 SER B O 1
ATOM 4024 N N . PRO B 1 182 ? 14.836 14.438 2.867 1 89.56 182 PRO B N 1
ATOM 4025 C CA . PRO B 1 182 ? 14.992 15.43 1.797 1 89.56 182 PRO B CA 1
ATOM 4026 C C . PRO B 1 182 ? 14.062 16.625 1.958 1 89.56 182 PRO B C 1
ATOM 4028 O O . PRO B 1 182 ? 14.234 17.641 1.277 1 89.56 182 PRO B O 1
ATOM 4031 N N . LEU B 1 183 ? 13.094 16.578 2.826 1 92.56 183 LEU B N 1
ATOM 4032 C CA . LEU B 1 183 ? 12.109 17.641 2.973 1 92.56 183 LEU B CA 1
ATOM 4033 C C . LEU B 1 183 ? 12.594 18.688 3.965 1 92.56 183 LEU B C 1
ATOM 4035 O O . LEU B 1 183 ? 12.094 19.828 3.973 1 92.56 183 LEU B O 1
ATOM 4039 N N . ILE B 1 184 ? 13.531 18.375 4.797 1 94.12 184 ILE B N 1
ATOM 4040 C CA . ILE B 1 184 ? 13.828 19.156 5.996 1 94.12 184 ILE B CA 1
ATOM 4041 C C . ILE B 1 184 ? 14.398 20.516 5.598 1 94.12 184 ILE B C 1
ATOM 4043 O O . ILE B 1 184 ? 14.039 21.531 6.184 1 94.12 184 ILE B O 1
ATOM 4047 N N . CYS B 1 185 ? 15.156 20.562 4.586 1 91.5 185 CYS B N 1
ATOM 4048 C CA . CYS B 1 185 ? 15.844 21.797 4.203 1 91.5 185 CYS B CA 1
ATOM 4049 C C . CYS B 1 185 ? 14.859 22.812 3.645 1 91.5 185 CYS B C 1
ATOM 4051 O O . CYS B 1 185 ? 15.203 23.984 3.492 1 91.5 185 CYS B O 1
ATOM 4053 N N . ALA B 1 186 ? 13.672 22.375 3.332 1 93.62 186 ALA B N 1
ATOM 4054 C CA . ALA B 1 186 ? 12.648 23.312 2.854 1 93.62 186 ALA B CA 1
ATOM 4055 C C . ALA B 1 186 ? 12.422 24.438 3.857 1 93.62 186 ALA B C 1
ATOM 4057 O O . ALA B 1 186 ? 12.102 25.562 3.471 1 93.62 186 ALA B O 1
ATOM 4058 N N . ALA B 1 187 ? 12.602 24.156 5.125 1 95.75 187 ALA B N 1
ATOM 4059 C CA . ALA B 1 187 ? 12.422 25.172 6.168 1 95.75 187 ALA B CA 1
ATOM 4060 C C . ALA B 1 187 ? 13.461 26.266 6.043 1 95.75 187 ALA B C 1
ATOM 4062 O O . ALA B 1 187 ? 13.242 27.391 6.496 1 95.75 187 ALA B O 1
ATOM 4063 N N . ASP B 1 188 ? 14.555 25.938 5.391 1 94 188 ASP B N 1
ATOM 4064 C CA . ASP B 1 188 ? 15.648 26.891 5.246 1 94 188 ASP B CA 1
ATOM 4065 C C . ASP B 1 188 ? 15.555 27.641 3.92 1 94 188 ASP B C 1
ATOM 4067 O O . ASP B 1 188 ? 16.219 28.656 3.727 1 94 188 ASP B O 1
ATOM 4071 N N . LYS B 1 189 ? 14.828 27.109 3.045 1 91.94 189 LYS B N 1
ATOM 4072 C CA . LYS B 1 189 ? 14.758 27.688 1.707 1 91.94 189 LYS B CA 1
ATOM 4073 C C . LYS B 1 189 ? 13.797 28.875 1.669 1 91.94 189 LYS B C 1
ATOM 4075 O O . LYS B 1 189 ? 13.938 29.766 0.831 1 91.94 189 LYS B O 1
ATOM 4080 N N . GLY B 1 190 ? 12.867 28.875 2.584 1 92.69 190 GLY B N 1
ATOM 4081 C CA . GLY B 1 190 ? 11.992 30.031 2.709 1 92.69 190 GLY B CA 1
ATOM 4082 C C . GLY B 1 190 ? 12.57 31.125 3.578 1 92.69 190 GLY B C 1
ATOM 4083 O O . GLY B 1 190 ? 13.719 31.031 4.02 1 92.69 190 GLY B O 1
ATOM 4084 N N . LYS B 1 191 ? 11.742 32.125 3.781 1 97.12 191 LYS B N 1
ATOM 4085 C CA . LYS B 1 191 ? 12.172 33.281 4.582 1 97.12 191 LYS B CA 1
ATOM 4086 C C . LYS B 1 191 ? 11.648 33.156 6.008 1 97.12 191 LYS B C 1
ATOM 4088 O O . LYS B 1 191 ? 12.102 33.906 6.898 1 97.12 191 LYS B O 1
ATOM 4093 N N . THR B 1 192 ? 10.789 32.219 6.207 1 98.38 192 THR B N 1
ATOM 4094 C CA . THR B 1 192 ? 10.023 32.25 7.453 1 98.38 192 THR B CA 1
ATOM 4095 C C . THR B 1 192 ? 10.602 31.266 8.453 1 98.38 192 THR B C 1
ATOM 4097 O O . THR B 1 192 ? 10.281 31.312 9.648 1 98.38 192 THR B O 1
ATOM 4100 N N . GLY B 1 193 ? 11.398 30.344 7.969 1 98.25 193 GLY B N 1
ATOM 4101 C CA . GLY B 1 193 ? 12.008 29.375 8.859 1 98.25 193 GLY B CA 1
ATOM 4102 C C . GLY B 1 193 ? 11.148 28.156 9.094 1 98.25 193 GLY B C 1
ATOM 4103 O O . GLY B 1 193 ? 11.445 27.328 9.969 1 98.25 193 GLY B O 1
ATOM 4104 N N . PHE B 1 194 ? 10.031 28.016 8.422 1 98.44 194 PHE B N 1
ATOM 4105 C CA . PHE B 1 194 ? 9.219 26.812 8.453 1 98.44 194 PHE B CA 1
ATOM 4106 C C . PHE B 1 194 ? 8.68 26.469 7.066 1 98.44 194 PHE B C 1
ATOM 4108 O O . PHE B 1 194 ? 8.781 27.281 6.145 1 98.44 194 PHE B O 1
ATOM 4115 N N . ALA B 1 195 ? 8.281 25.25 6.906 1 97.56 195 ALA B N 1
ATOM 4116 C CA . ALA B 1 195 ? 7.77 24.766 5.625 1 97.56 195 ALA B CA 1
ATOM 4117 C C . ALA B 1 195 ? 6.445 24.031 5.809 1 97.56 195 ALA B C 1
ATOM 4119 O O . ALA B 1 195 ? 6.242 23.359 6.82 1 97.56 195 ALA B O 1
ATOM 4120 N N . MET B 1 196 ? 5.562 24.203 4.848 1 97.25 196 MET B N 1
ATOM 4121 C CA . MET B 1 196 ? 4.242 23.578 4.855 1 97.25 196 MET B CA 1
ATOM 4122 C C . MET B 1 196 ? 3.793 23.234 3.439 1 97.25 196 MET B C 1
ATOM 4124 O O . MET B 1 196 ? 4.367 23.719 2.465 1 97.25 196 MET B O 1
ATOM 4128 N N . HIS B 1 197 ? 2.832 22.359 3.375 1 94.5 197 HIS B N 1
ATOM 4129 C CA . HIS B 1 197 ? 2.119 22.172 2.115 1 94.5 197 HIS B CA 1
ATOM 4130 C C . HIS B 1 197 ? 1.149 23.312 1.852 1 94.5 197 HIS B C 1
ATOM 4132 O O . HIS B 1 197 ? 0.657 23.953 2.791 1 94.5 197 HIS B O 1
ATOM 4138 N N . GLN B 1 198 ? 0.909 23.578 0.613 1 92.31 198 GLN B N 1
ATOM 4139 C CA . GLN B 1 198 ? -0.184 24.469 0.252 1 92.31 198 GLN B CA 1
ATOM 4140 C C . GLN B 1 198 ? -1.538 23.797 0.459 1 92.31 198 GLN B C 1
ATOM 4142 O O . GLN B 1 198 ? -1.644 22.578 0.399 1 92.31 198 GLN B O 1
ATOM 4147 N N . HIS B 1 199 ? -2.484 24.625 0.78 1 91.56 199 HIS B N 1
ATOM 4148 C CA . HIS B 1 199 ? -3.834 24.078 0.875 1 91.56 199 HIS B CA 1
ATOM 4149 C C . HIS B 1 199 ? -4.293 23.516 -0.463 1 91.56 199 HIS B C 1
ATOM 4151 O O . HIS B 1 199 ? -4.102 24.141 -1.509 1 91.56 199 HIS B O 1
ATOM 4157 N N . VAL B 1 200 ? -4.898 22.438 -0.437 1 84.5 200 VAL B N 1
ATOM 4158 C CA . VAL B 1 200 ? -5.168 21.656 -1.643 1 84.5 200 VAL B CA 1
ATOM 4159 C C . VAL B 1 200 ? -6.332 22.281 -2.408 1 84.5 200 VAL B C 1
ATOM 4161 O O . VAL B 1 200 ? -6.34 22.297 -3.641 1 84.5 200 VAL B O 1
ATOM 4164 N N . LEU B 1 201 ? -7.254 22.891 -1.725 1 81.88 201 LEU B N 1
ATOM 4165 C CA . LEU B 1 201 ? -8.516 23.234 -2.369 1 81.88 201 LEU B CA 1
ATOM 4166 C C . LEU B 1 201 ? -8.656 24.734 -2.527 1 81.88 201 LEU B C 1
ATOM 4168 O O . LEU B 1 201 ? -9.195 25.219 -3.531 1 81.88 201 LEU B O 1
ATOM 4172 N N . ARG B 1 202 ? -8.164 25.469 -1.526 1 86.44 202 ARG B N 1
ATOM 4173 C CA . ARG B 1 202 ? -8.484 26.891 -1.497 1 86.44 202 ARG B CA 1
ATOM 4174 C C . ARG B 1 202 ? -7.219 27.719 -1.312 1 86.44 202 ARG B C 1
ATOM 4176 O O . ARG B 1 202 ? -6.227 27.25 -0.761 1 86.44 202 ARG B O 1
ATOM 4183 N N . ASP B 1 203 ? -7.402 28.969 -1.766 1 92.12 203 ASP B N 1
ATOM 4184 C CA . ASP B 1 203 ? -6.305 29.922 -1.591 1 92.12 203 ASP B CA 1
ATOM 4185 C C . ASP B 1 203 ? -6.797 31.234 -0.988 1 92.12 203 ASP B C 1
ATOM 4187 O O . ASP B 1 203 ? -6.121 32.25 -1.079 1 92.12 203 ASP B O 1
ATOM 4191 N N . CYS B 1 204 ? -8.008 31.141 -0.402 1 94.38 204 CYS B N 1
ATOM 4192 C CA . CYS B 1 204 ? -8.641 32.344 0.152 1 94.38 204 CYS B CA 1
ATOM 4193 C C . CYS B 1 204 ? -9.289 32.031 1.497 1 94.38 204 CYS B C 1
ATOM 4195 O O . CYS B 1 204 ? -10.18 31.172 1.585 1 94.38 204 CYS B O 1
ATOM 4197 N N . ILE B 1 205 ? -8.898 32.781 2.506 1 95.88 205 ILE B N 1
ATOM 4198 C CA . ILE B 1 205 ? -9.391 32.5 3.848 1 95.88 205 ILE B CA 1
ATOM 4199 C C . ILE B 1 205 ? -10.891 32.812 3.928 1 95.88 205 ILE B C 1
ATOM 4201 O O . ILE B 1 205 ? -11.609 32.219 4.738 1 95.88 205 ILE B O 1
ATOM 4205 N N . TYR B 1 206 ? -11.367 33.75 3.152 1 94.81 206 TYR B N 1
ATOM 4206 C CA . TYR B 1 206 ? -12.781 34.125 3.168 1 94.81 206 TYR B CA 1
ATOM 4207 C C . TYR B 1 206 ? -13.633 32.969 2.631 1 94.81 206 TYR B C 1
ATOM 4209 O O . TYR B 1 206 ? -14.664 32.625 3.215 1 94.81 206 TYR B O 1
ATOM 4217 N N . GLU B 1 207 ? -13.164 32.375 1.594 1 90.81 207 GLU B N 1
ATOM 4218 C CA . GLU B 1 207 ? -13.828 31.188 1.062 1 90.81 207 GLU B CA 1
ATOM 4219 C C . GLU B 1 207 ? -13.742 30.031 2.043 1 90.81 207 GLU B C 1
ATOM 4221 O O . GLU B 1 207 ? -14.703 29.266 2.207 1 90.81 207 GLU B O 1
ATOM 4226 N N . GLU B 1 208 ? -12.594 29.906 2.633 1 92.06 208 GLU B N 1
ATOM 4227 C CA . GLU B 1 208 ? -12.398 28.828 3.609 1 92.06 208 GLU B CA 1
ATOM 4228 C C . GLU B 1 208 ? -13.344 29 4.797 1 92.06 208 GLU B C 1
ATOM 4230 O O . GLU B 1 208 ? -13.906 28.016 5.285 1 92.06 208 GLU B O 1
ATOM 4235 N N . ALA B 1 209 ? -13.477 30.172 5.238 1 92.94 209 ALA B N 1
ATOM 4236 C CA . ALA B 1 209 ? -14.383 30.438 6.355 1 92.94 209 ALA B CA 1
ATOM 4237 C C . ALA B 1 209 ? -15.812 30.047 6.004 1 92.94 209 ALA B C 1
ATOM 4239 O O . ALA B 1 209 ? -16.516 29.422 6.812 1 92.94 209 ALA B O 1
ATOM 4240 N N . GLU B 1 210 ? -16.219 30.391 4.848 1 88.44 210 GLU B N 1
ATOM 4241 C CA . GLU B 1 210 ? -17.547 30.031 4.387 1 88.44 210 GLU B CA 1
ATOM 4242 C C . GLU B 1 210 ? -17.734 28.516 4.355 1 88.44 210 GLU B C 1
ATOM 4244 O O . GLU B 1 210 ? -18.766 27.984 4.793 1 88.44 210 GLU B O 1
ATOM 4249 N N . ALA B 1 211 ? -16.766 27.906 3.84 1 85.38 211 ALA B N 1
ATOM 4250 C CA . ALA B 1 211 ? -16.797 26.438 3.777 1 85.38 211 ALA B CA 1
ATOM 4251 C C . ALA B 1 211 ? -16.875 25.844 5.176 1 85.38 211 ALA B C 1
ATOM 4253 O O . ALA B 1 211 ? -17.656 24.906 5.41 1 85.38 211 ALA B O 1
ATOM 4254 N N . CYS B 1 212 ? -16.047 26.359 6.082 1 88.62 212 CYS B N 1
ATOM 4255 C CA . CYS B 1 212 ? -16.031 25.859 7.453 1 88.62 212 CYS B CA 1
ATOM 4256 C C . CYS B 1 212 ? -17.422 26 8.094 1 88.62 212 CYS B C 1
ATOM 4258 O O . CYS B 1 212 ? -17.906 25.078 8.742 1 88.62 212 CYS B O 1
ATOM 4260 N N . ILE B 1 213 ? -17.969 27.125 7.914 1 85.69 213 ILE B N 1
ATOM 4261 C CA . ILE B 1 213 ? -19.297 27.391 8.469 1 85.69 213 ILE B CA 1
ATOM 4262 C C . ILE B 1 213 ? -20.312 26.406 7.875 1 85.69 213 ILE B C 1
ATOM 4264 O O . ILE B 1 213 ? -21.109 25.812 8.602 1 85.69 213 ILE B O 1
ATOM 4268 N N . LEU B 1 214 ? -20.219 26.219 6.633 1 80.12 214 LEU B N 1
ATOM 4269 C CA . LEU B 1 214 ? -21.125 25.328 5.938 1 80.12 214 LEU B CA 1
ATOM 4270 C C . LEU B 1 214 ? -20.953 23.891 6.414 1 80.12 214 LEU B C 1
ATOM 4272 O O . LEU B 1 214 ? -21.938 23.141 6.523 1 80.12 214 LEU B O 1
ATOM 4276 N N . TYR B 1 215 ? -19.703 23.5 6.719 1 79.94 215 TYR B N 1
ATOM 4277 C CA . TYR B 1 215 ? -19.422 22.125 7.125 1 79.94 215 TYR B CA 1
ATOM 4278 C C . TYR B 1 215 ? -19.562 21.953 8.633 1 79.94 215 TYR B C 1
ATOM 4280 O O . TYR B 1 215 ? -19.406 20.859 9.164 1 79.94 215 TYR B O 1
ATOM 4288 N N . GLY B 1 216 ? -19.812 23 9.273 1 82.94 216 GLY B N 1
ATOM 4289 C CA . GLY B 1 216 ? -20 22.938 10.711 1 82.94 216 GLY B CA 1
ATOM 4290 C C . GLY B 1 216 ? -18.688 22.781 11.469 1 82.94 216 GLY B C 1
ATOM 4291 O O . GLY B 1 216 ? -18.641 22.094 12.492 1 82.94 216 GLY B O 1
ATOM 4292 N N . LYS B 1 217 ? -17.703 23.344 10.852 1 86.38 217 LYS B N 1
ATOM 4293 C CA . LYS B 1 217 ? -16.391 23.266 11.484 1 86.38 217 LYS B CA 1
ATOM 4294 C C . LYS B 1 217 ? -16.047 24.578 12.195 1 86.38 217 LYS B C 1
ATOM 4296 O O . LYS B 1 217 ? -16.188 25.656 11.625 1 86.38 217 LYS B O 1
ATOM 4301 N N . GLY B 1 218 ? -15.648 24.422 13.43 1 89.81 218 GLY B N 1
ATOM 4302 C CA . GLY B 1 218 ? -15.289 25.594 14.211 1 89.81 218 GLY B CA 1
ATOM 4303 C C . GLY B 1 218 ? -16.5 26.312 14.781 1 89.81 218 GLY B C 1
ATOM 4304 O O . GLY B 1 218 ? -17.578 25.734 14.898 1 89.81 218 GLY B O 1
ATOM 4305 N N . ASN B 1 219 ? -16.172 27.562 15.258 1 93.44 219 ASN B N 1
ATOM 4306 C CA . ASN B 1 219 ? -17.219 28.438 15.789 1 93.44 219 ASN B CA 1
ATOM 4307 C C . ASN B 1 219 ? -17.672 29.453 14.742 1 93.44 219 ASN B C 1
ATOM 4309 O O . ASN B 1 219 ? -16.953 30.422 14.453 1 93.44 219 ASN B O 1
ATOM 4313 N N . PRO B 1 220 ? -18.859 29.25 14.242 1 93.75 220 PRO B N 1
ATOM 4314 C CA . PRO B 1 220 ? -19.281 30.078 13.117 1 93.75 220 PRO B CA 1
ATOM 4315 C C . PRO B 1 220 ? -19.344 31.562 13.477 1 93.75 220 PRO B C 1
ATOM 4317 O O . PRO B 1 220 ? -18.969 32.406 12.664 1 93.75 220 PRO B O 1
ATOM 4320 N N . LYS B 1 221 ? -19.828 31.875 14.625 1 96.38 221 LYS B N 1
ATOM 4321 C CA . LYS B 1 221 ? -19.906 33.281 15.039 1 96.38 221 LYS B CA 1
ATOM 4322 C C . LYS B 1 221 ? -18.516 33.906 15.125 1 96.38 221 LYS B C 1
ATOM 4324 O O . LYS B 1 221 ? -18.281 34.969 14.602 1 96.38 221 LYS B O 1
ATOM 4329 N N . LYS B 1 222 ? -17.672 33.188 15.766 1 97 222 LYS B N 1
ATOM 4330 C CA . LYS B 1 222 ? -16.312 33.688 15.953 1 97 222 LYS B CA 1
ATOM 4331 C C . LYS B 1 222 ? -15.555 33.719 14.633 1 97 222 LYS B C 1
ATOM 4333 O O . LYS B 1 222 ? -14.719 34.594 14.422 1 97 222 LYS B O 1
ATOM 4338 N N . LEU B 1 223 ? -15.867 32.781 13.812 1 96.75 223 LEU B N 1
ATOM 4339 C CA . LEU B 1 223 ? -15.281 32.812 12.477 1 96.75 223 LEU B CA 1
ATOM 4340 C C . LEU B 1 223 ? -15.719 34.031 11.711 1 96.75 223 LEU B C 1
ATOM 4342 O O . LEU B 1 223 ? -14.906 34.688 11.039 1 96.75 223 LEU B O 1
ATOM 4346 N N . GLY B 1 224 ? -16.938 34.344 11.828 1 96.56 224 GLY B N 1
ATOM 4347 C CA . GLY B 1 224 ? -17.453 35.562 11.203 1 96.56 224 GLY B CA 1
ATOM 4348 C C . GLY B 1 224 ? -16.781 36.812 11.719 1 96.56 224 GLY B C 1
ATOM 4349 O O . GLY B 1 224 ? -16.375 37.688 10.938 1 96.56 224 GLY B O 1
ATOM 4350 N N . GLU B 1 225 ? -16.641 36.906 12.953 1 97.75 225 GLU B N 1
ATOM 4351 C CA . GLU B 1 225 ? -15.984 38.031 13.57 1 97.75 225 GLU B CA 1
ATOM 4352 C C . GLU B 1 225 ? -14.531 38.156 13.125 1 97.75 225 GLU B C 1
ATOM 4354 O O . GLU B 1 225 ? -14.039 39.25 12.844 1 97.75 225 GLU B O 1
ATOM 4359 N N . GLN B 1 226 ? -13.906 37 13.062 1 97.88 226 GLN B N 1
ATOM 4360 C CA . GLN B 1 226 ? -12.5 36.938 12.672 1 97.88 226 GLN B CA 1
ATOM 4361 C C . GLN B 1 226 ? -12.297 37.469 11.25 1 97.88 226 GLN B C 1
ATOM 4363 O O . GLN B 1 226 ? -11.469 38.344 11.016 1 97.88 226 GLN B O 1
ATOM 4368 N N . ILE B 1 227 ? -13.062 37 10.352 1 97.44 227 ILE B N 1
ATOM 4369 C CA . ILE B 1 227 ? -12.883 37.344 8.945 1 97.44 227 ILE B CA 1
ATOM 4370 C C . ILE B 1 227 ? -13.281 38.812 8.734 1 97.44 227 ILE B C 1
ATOM 4372 O O . ILE B 1 227 ? -12.688 39.5 7.902 1 97.44 227 ILE B O 1
ATOM 4376 N N . ASN B 1 228 ? -14.297 39.25 9.438 1 97.69 228 ASN B N 1
ATOM 4377 C CA . ASN B 1 228 ? -14.688 40.656 9.344 1 97.69 228 ASN B CA 1
ATOM 4378 C C . ASN B 1 228 ? -13.57 41.594 9.828 1 97.69 228 ASN B C 1
ATOM 4380 O O . ASN B 1 228 ? -13.305 42.625 9.203 1 97.69 228 ASN B O 1
ATOM 4384 N N . ARG B 1 229 ? -13.016 41.188 10.859 1 98.25 229 ARG B N 1
ATOM 4385 C CA . ARG B 1 229 ? -11.891 41.938 11.367 1 98.25 229 ARG B CA 1
ATOM 4386 C C . ARG B 1 229 ? -10.766 42 10.344 1 98.25 229 ARG B C 1
ATOM 4388 O O . ARG B 1 229 ? -10.203 43.062 10.094 1 98.25 229 ARG B O 1
ATOM 4395 N N . TYR B 1 230 ? -10.438 40.844 9.82 1 98.44 230 TYR B N 1
ATOM 4396 C CA . TYR B 1 230 ? -9.367 40.781 8.828 1 98.44 230 TYR B CA 1
ATOM 4397 C C . TYR B 1 230 ? -9.688 41.656 7.625 1 98.44 230 TYR B C 1
ATOM 4399 O O . TYR B 1 230 ? -8.812 42.375 7.121 1 98.44 230 TYR B O 1
ATOM 4407 N N . LYS B 1 231 ? -10.859 41.625 7.223 1 97.75 231 LYS B N 1
ATOM 4408 C CA . LYS B 1 231 ? -11.297 42.438 6.094 1 97.75 231 LYS B CA 1
ATOM 4409 C C . LYS B 1 231 ? -11.164 43.938 6.406 1 97.75 231 LYS B C 1
ATOM 4411 O O . LYS B 1 231 ? -10.688 44.688 5.57 1 97.75 231 LYS B O 1
ATOM 4416 N N . GLN B 1 232 ? -11.562 44.312 7.523 1 98.06 232 GLN B N 1
ATOM 4417 C CA . GLN B 1 232 ? -11.5 45.688 7.941 1 98.06 232 GLN B CA 1
ATOM 4418 C C . GLN B 1 232 ? -10.062 46.188 7.996 1 98.06 232 GLN B C 1
ATOM 4420 O O . GLN B 1 232 ? -9.789 47.344 7.707 1 98.06 232 GLN B O 1
ATOM 4425 N N . GLU B 1 233 ? -9.203 45.281 8.297 1 98.12 233 GLU B N 1
ATOM 4426 C CA . GLU B 1 233 ? -7.793 45.625 8.391 1 98.12 233 GLU B CA 1
ATOM 4427 C C . GLU B 1 233 ? -7.133 45.625 7.012 1 98.12 233 GLU B C 1
ATOM 4429 O O . GLU B 1 233 ? -5.973 46 6.871 1 98.12 233 GLU B O 1
ATOM 4434 N N . GLY B 1 234 ? -7.844 45.094 6.031 1 97.94 234 GLY B N 1
ATOM 4435 C CA . GLY B 1 234 ? -7.371 45.219 4.66 1 97.94 234 GLY B CA 1
ATOM 4436 C C . GLY B 1 234 ? -6.727 43.938 4.152 1 97.94 234 GLY B C 1
ATOM 4437 O O . GLY B 1 234 ? -6.047 43.938 3.125 1 97.94 234 GLY B O 1
ATOM 4438 N N . PHE B 1 235 ? -6.879 42.844 4.855 1 98.19 235 PHE B N 1
ATOM 4439 C CA . PHE B 1 235 ? -6.309 41.594 4.367 1 98.19 235 PHE B CA 1
ATOM 4440 C C . PHE B 1 235 ? -6.887 41.219 3.004 1 98.19 235 PHE B C 1
ATOM 4442 O O . PHE B 1 235 ? -8.109 41.219 2.824 1 98.19 235 PHE B O 1
ATOM 4449 N N . PRO B 1 236 ? -6.09 40.906 2.043 1 97.94 236 PRO B N 1
ATOM 4450 C CA . PRO B 1 236 ? -6.586 40.75 0.675 1 97.94 236 PRO B CA 1
ATOM 4451 C C . PRO B 1 236 ? -7.195 39.375 0.444 1 97.94 236 PRO B C 1
ATOM 4453 O O . PRO B 1 236 ? -6.906 38.438 1.187 1 97.94 236 PRO B O 1
ATOM 4456 N N . GLU B 1 237 ? -8 39.25 -0.551 1 96.25 237 GLU B N 1
ATOM 4457 C CA . GLU B 1 237 ? -8.492 37.969 -1.038 1 96.25 237 GLU B CA 1
ATOM 4458 C C . GLU B 1 237 ? -7.41 37.219 -1.81 1 96.25 237 GLU B C 1
ATOM 4460 O O . GLU B 1 237 ? -6.473 37.812 -2.328 1 96.25 237 GLU B O 1
ATOM 4465 N N . LYS B 1 238 ? -7.516 35.906 -1.814 1 95.31 238 LYS B N 1
ATOM 4466 C CA . LYS B 1 238 ? -6.664 35.031 -2.611 1 95.31 238 LYS B CA 1
ATOM 4467 C C . LYS B 1 238 ? -5.191 35.25 -2.27 1 95.31 238 LYS B C 1
ATOM 4469 O O . LYS B 1 238 ? -4.34 35.281 -3.162 1 95.31 238 LYS B O 1
ATOM 4474 N N . TYR B 1 239 ? -4.941 35.438 -1.009 1 96.75 239 TYR B N 1
ATOM 4475 C CA . TYR B 1 239 ? -3.582 35.625 -0.513 1 96.75 239 TYR B CA 1
ATOM 4476 C C . TYR B 1 239 ? -2.834 34.281 -0.52 1 96.75 239 TYR B C 1
ATOM 4478 O O . TYR B 1 239 ? -1.603 34.25 -0.573 1 96.75 239 TYR B O 1
ATOM 4486 N N . GLY B 1 240 ? -3.482 33.219 -0.487 1 95.94 240 GLY B N 1
ATOM 4487 C CA . GLY B 1 240 ? -2.939 31.891 -0.337 1 95.94 240 GLY B CA 1
ATOM 4488 C C . GLY B 1 240 ? -3.246 31.266 1.014 1 95.94 240 GLY B C 1
ATOM 4489 O O . GLY B 1 240 ? -3.619 31.969 1.955 1 95.94 240 GLY B O 1
ATOM 4490 N N . MET B 1 241 ? -3.182 29.906 0.988 1 95.88 241 MET B N 1
ATOM 4491 C CA . MET B 1 241 ? -3.42 29.172 2.225 1 95.88 241 MET B CA 1
ATOM 4492 C C . MET B 1 241 ? -2.443 28 2.359 1 95.88 241 MET B C 1
ATOM 4494 O O . MET B 1 241 ? -1.91 27.516 1.362 1 95.88 241 MET B O 1
ATOM 4498 N N . LEU B 1 242 ? -2.232 27.656 3.561 1 96.31 242 LEU B N 1
ATOM 4499 C CA . LEU B 1 242 ? -1.337 26.547 3.873 1 96.31 242 LEU B CA 1
ATOM 4500 C C . LEU B 1 242 ? -2.082 25.438 4.602 1 96.31 242 LEU B C 1
ATOM 4502 O O . LEU B 1 242 ? -3.172 25.656 5.137 1 96.31 242 LEU B O 1
ATOM 4506 N N . GLU B 1 243 ? -1.492 24.25 4.457 1 94.62 243 GLU B N 1
ATOM 4507 C CA . GLU B 1 243 ? -1.987 23.062 5.164 1 94.62 243 GLU B CA 1
ATOM 4508 C C . GLU B 1 243 ? -1.049 22.672 6.301 1 94.62 243 GLU B C 1
ATOM 4510 O O . GLU B 1 243 ? 0.128 22.391 6.07 1 94.62 243 GLU B O 1
ATOM 4515 N N . ALA B 1 244 ? -1.57 22.641 7.465 1 96.38 244 ALA B N 1
ATOM 4516 C CA . ALA B 1 244 ? -0.712 22.469 8.633 1 96.38 244 ALA B CA 1
ATOM 4517 C C . ALA B 1 244 ? -0.732 21.016 9.117 1 96.38 244 ALA B C 1
ATOM 4519 O O . ALA B 1 244 ? -0.642 20.766 10.312 1 96.38 244 ALA B O 1
ATOM 4520 N N . THR B 1 245 ? -0.936 20.062 8.227 1 95.81 245 THR B N 1
ATOM 4521 C CA . THR B 1 245 ? -0.938 18.641 8.539 1 95.81 245 THR B CA 1
ATOM 4522 C C . THR B 1 245 ? 0.475 18.141 8.844 1 95.81 245 THR B C 1
ATOM 4524 O O . THR B 1 245 ? 0.667 17.297 9.711 1 95.81 245 THR B O 1
ATOM 4527 N N . VAL B 1 246 ? 1.385 18.672 8.094 1 97.56 246 VAL B N 1
ATOM 4528 C CA . VAL B 1 246 ? 2.816 18.453 8.281 1 97.56 246 VAL B CA 1
ATOM 4529 C C . VAL B 1 246 ? 3.551 19.797 8.266 1 97.56 246 VAL B C 1
ATOM 4531 O O . VAL B 1 246 ? 3.396 20.578 7.324 1 97.56 246 VAL B O 1
ATOM 4534 N N . ILE B 1 247 ? 4.332 20.062 9.297 1 98.62 247 ILE B N 1
ATOM 4535 C CA . ILE B 1 247 ? 5.094 21.297 9.375 1 98.62 247 ILE B CA 1
ATOM 4536 C C . ILE B 1 247 ? 6.547 21 9.727 1 98.62 247 ILE B C 1
ATOM 4538 O O . ILE B 1 247 ? 6.824 20.188 10.609 1 98.62 247 ILE B O 1
ATOM 4542 N N . ILE B 1 248 ? 7.434 21.594 9.031 1 98.38 248 ILE B N 1
ATOM 4543 C CA . ILE B 1 248 ? 8.852 21.484 9.352 1 98.38 248 ILE B CA 1
ATOM 4544 C C . ILE B 1 248 ? 9.375 22.828 9.867 1 98.38 248 ILE B C 1
ATOM 4546 O O . ILE B 1 248 ? 9.133 23.875 9.25 1 98.38 248 ILE B O 1
ATOM 4550 N N . PHE B 1 249 ? 10.125 22.766 10.984 1 98.69 249 PHE B N 1
ATOM 4551 C CA . PHE B 1 249 ? 10.617 23.969 11.633 1 98.69 249 PHE B CA 1
ATOM 4552 C C . PHE B 1 249 ? 12.141 23.969 11.695 1 98.69 249 PHE B C 1
ATOM 4554 O O . PHE B 1 249 ? 12.75 22.969 12.078 1 98.69 249 PHE B O 1
ATOM 4561 N N . ASN B 1 250 ? 12.711 25.078 11.289 1 98.19 250 ASN B N 1
ATOM 4562 C CA . ASN B 1 250 ? 14.07 25.391 11.711 1 98.19 250 ASN B CA 1
ATOM 4563 C C . ASN B 1 250 ? 14.086 26.016 13.109 1 98.19 250 ASN B C 1
ATOM 4565 O O . ASN B 1 250 ? 13.727 27.172 13.281 1 98.19 250 ASN B O 1
ATOM 4569 N N . LEU B 1 251 ? 14.562 25.281 14.086 1 98.25 251 LEU B N 1
ATOM 4570 C CA . LEU B 1 251 ? 14.422 25.688 15.484 1 98.25 251 LEU B CA 1
ATOM 4571 C C . LEU B 1 251 ? 15.477 26.719 15.875 1 98.25 251 LEU B C 1
ATOM 4573 O O . LEU B 1 251 ? 15.453 27.234 16.984 1 98.25 251 LEU B O 1
ATOM 4577 N N . LYS B 1 252 ? 16.297 27.078 14.984 1 96.44 252 LYS B N 1
ATOM 4578 C CA . LYS B 1 252 ? 17.297 28.125 15.211 1 96.44 252 LYS B CA 1
ATOM 4579 C C . LYS B 1 252 ? 16.828 29.453 14.625 1 96.44 252 LYS B C 1
ATOM 4581 O O . LYS B 1 252 ? 17.484 30.484 14.812 1 96.44 252 LYS B O 1
ATOM 4586 N N . SER B 1 253 ? 15.719 29.438 13.969 1 97.62 253 SER B N 1
ATOM 4587 C CA . SER B 1 253 ? 15.211 30.641 13.328 1 97.62 253 SER B CA 1
ATOM 4588 C C . SER B 1 253 ? 14.391 31.484 14.305 1 97.62 253 SER B C 1
ATOM 4590 O O . SER B 1 253 ? 13.32 31.078 14.742 1 97.62 253 SER B O 1
ATOM 4592 N N . GLN B 1 254 ? 14.844 32.688 14.539 1 97.31 254 GLN B N 1
ATOM 4593 C CA . GLN B 1 254 ? 14.109 33.594 15.406 1 97.31 254 GLN B CA 1
ATOM 4594 C C . GLN B 1 254 ? 12.828 34.062 14.734 1 97.31 254 GLN B C 1
ATOM 4596 O O . GLN B 1 254 ? 11.812 34.281 15.406 1 97.31 254 GLN B O 1
ATOM 4601 N N . GLU B 1 255 ? 12.922 34.156 13.461 1 98.06 255 GLU B N 1
ATOM 4602 C CA . GLU B 1 255 ? 11.742 34.531 12.695 1 98.06 255 GLU B CA 1
ATOM 4603 C C . GLU B 1 255 ? 10.641 33.5 12.82 1 98.06 255 GLU B C 1
ATOM 4605 O O . GLU B 1 255 ? 9.469 33.812 13.016 1 98.06 255 GLU B O 1
ATOM 4610 N N . CYS B 1 256 ? 11.039 32.281 12.742 1 98.5 256 CYS B N 1
ATOM 4611 C CA . CYS B 1 256 ? 10.086 31.188 12.914 1 98.5 256 CYS B CA 1
ATOM 4612 C C . CYS B 1 256 ? 9.438 31.234 14.289 1 98.5 256 CYS B C 1
ATOM 4614 O O . CYS B 1 256 ? 8.211 31.156 14.398 1 98.5 256 CYS B O 1
ATOM 4616 N N . LYS B 1 257 ? 10.234 31.422 15.258 1 98.38 257 LYS B N 1
ATOM 4617 C CA . LYS B 1 257 ? 9.742 31.484 16.625 1 98.38 257 LYS B CA 1
ATOM 4618 C C . LYS B 1 257 ? 8.719 32.625 16.781 1 98.38 257 LYS B C 1
ATOM 4620 O O . LYS B 1 257 ? 7.66 32.406 17.375 1 98.38 257 LYS B O 1
ATOM 4625 N N . LYS B 1 258 ? 9.039 33.719 16.266 1 98.56 258 LYS B N 1
ATOM 4626 C CA . LYS B 1 258 ? 8.156 34.875 16.328 1 98.56 258 LYS B CA 1
ATOM 4627 C C . LYS B 1 258 ? 6.824 34.594 15.641 1 98.56 258 LYS B C 1
ATOM 4629 O O . LYS B 1 258 ? 5.758 34.812 16.219 1 98.56 258 LYS B O 1
ATOM 4634 N N . LEU B 1 259 ? 6.891 34.094 14.469 1 98.69 259 LEU B N 1
ATOM 4635 C CA . LEU B 1 259 ? 5.691 33.875 13.672 1 98.69 259 LEU B CA 1
ATOM 4636 C C . LEU B 1 259 ? 4.805 32.812 14.312 1 98.69 259 LEU B C 1
ATOM 4638 O O . LEU B 1 259 ? 3.578 32.938 14.32 1 98.69 259 LEU B O 1
ATOM 4642 N N . MET B 1 260 ? 5.438 31.766 14.883 1 98.62 260 MET B N 1
ATOM 4643 C CA . MET B 1 260 ? 4.656 30.734 15.555 1 98.62 260 MET B CA 1
ATOM 4644 C C . MET B 1 260 ? 3.977 31.281 16.797 1 98.62 260 MET B C 1
ATOM 4646 O O . MET B 1 260 ? 2.824 30.953 17.078 1 98.62 260 MET B O 1
ATOM 4650 N N . SER B 1 261 ? 4.648 32.094 17.516 1 98.19 261 SER B N 1
ATOM 4651 C CA . SER B 1 261 ? 4.066 32.719 18.703 1 98.19 261 SER B CA 1
ATOM 4652 C C . SER B 1 261 ? 2.881 33.625 18.328 1 98.19 261 SER B C 1
ATOM 4654 O O . SER B 1 261 ? 1.842 33.594 18.984 1 98.19 261 SER B O 1
ATOM 4656 N N . GLU B 1 262 ? 3.008 34.375 17.297 1 98.69 262 GLU B N 1
ATOM 4657 C CA . GLU B 1 262 ? 1.932 35.25 16.844 1 98.69 262 GLU B CA 1
ATOM 4658 C C . GLU B 1 262 ? 0.761 34.438 16.297 1 98.69 262 GLU B C 1
ATOM 4660 O O . GLU B 1 262 ? -0.399 34.812 16.469 1 98.69 262 GLU B O 1
ATOM 4665 N N . TRP B 1 263 ? 1.081 33.344 15.625 1 98.69 263 TRP B N 1
ATOM 4666 C CA . TRP B 1 263 ? 0.045 32.438 15.141 1 98.69 263 TRP B CA 1
ATOM 4667 C C . TRP B 1 263 ? -0.799 31.906 16.297 1 98.69 263 TRP B C 1
ATOM 4669 O O . TRP B 1 263 ? -2.029 31.953 16.234 1 98.69 263 TRP B O 1
ATOM 4679 N N . TRP B 1 264 ? -0.126 31.516 17.375 1 98.31 264 TRP B N 1
ATOM 4680 C CA . TRP B 1 264 ? -0.804 31.016 18.562 1 98.31 264 TRP B CA 1
ATOM 4681 C C . TRP B 1 264 ? -1.687 32.094 19.188 1 98.31 264 TRP B C 1
ATOM 4683 O O . TRP B 1 264 ? -2.863 31.844 19.469 1 98.31 264 TRP B O 1
ATOM 4693 N N . LYS B 1 265 ? -1.155 33.25 19.328 1 98.12 265 LYS B N 1
ATOM 4694 C CA . LYS B 1 265 ? -1.896 34.344 19.938 1 98.12 265 LYS B CA 1
ATOM 4695 C C . LYS B 1 265 ? -3.146 34.688 19.125 1 98.12 265 LYS B C 1
ATOM 4697 O O . LYS B 1 265 ? -4.227 34.875 19.688 1 98.12 265 LYS B O 1
ATOM 4702 N N . GLU B 1 266 ? -2.986 34.75 17.844 1 98.25 266 GLU B N 1
ATOM 4703 C CA . GLU B 1 266 ? -4.129 35.062 17 1 98.25 266 GLU B CA 1
ATOM 4704 C C . GLU B 1 266 ? -5.164 33.938 17.016 1 98.25 266 GLU B C 1
ATOM 4706 O O . GLU B 1 266 ? -6.367 34.188 16.953 1 98.25 266 GLU B O 1
ATOM 4711 N N . PHE B 1 267 ? -4.703 32.75 17.094 1 97.5 267 PHE B N 1
ATOM 4712 C CA . PHE B 1 267 ? -5.602 31.609 17.203 1 97.5 267 PHE B CA 1
ATOM 4713 C C . PHE B 1 267 ? -6.461 31.703 18.453 1 97.5 267 PHE B C 1
ATOM 4715 O O . PHE B 1 267 ? -7.676 31.516 18.391 1 97.5 267 PHE B O 1
ATOM 4722 N N . LEU B 1 268 ? -5.84 32.031 19.531 1 96.25 268 LEU B N 1
ATOM 4723 C CA . LEU B 1 268 ? -6.562 32.219 20.781 1 96.25 268 LEU B CA 1
ATOM 4724 C C . LEU B 1 268 ? -7.531 33.375 20.703 1 96.25 268 LEU B C 1
ATOM 4726 O O . LEU B 1 268 ? -8.695 33.25 21.094 1 96.25 268 LEU B O 1
ATOM 4730 N N . ASN B 1 269 ? -7.004 34.406 20.156 1 96.5 269 ASN B N 1
ATOM 4731 C CA . ASN B 1 269 ? -7.781 35.656 20.094 1 96.5 269 ASN B CA 1
ATOM 4732 C C . ASN B 1 269 ? -9.039 35.469 19.25 1 96.5 269 ASN B C 1
ATOM 4734 O O . ASN B 1 269 ? -10.094 36 19.578 1 96.5 269 ASN B O 1
ATOM 4738 N N . SER B 1 270 ? -8.891 34.812 18.141 1 95.81 270 SER B N 1
ATOM 4739 C CA . SER B 1 270 ? -10.016 34.625 17.234 1 95.81 270 SER B CA 1
ATOM 4740 C C . SER B 1 270 ? -11.078 33.719 17.844 1 95.81 270 SER B C 1
ATOM 4742 O O . SER B 1 270 ? -12.273 33.875 17.578 1 95.81 270 SER B O 1
ATOM 4744 N N . ASP B 1 271 ? -10.641 32.719 18.578 1 94.75 271 ASP B N 1
ATOM 4745 C CA . ASP B 1 271 ? -11.508 31.734 19.203 1 94.75 271 ASP B CA 1
ATOM 4746 C C . ASP B 1 271 ? -12.375 31.031 18.172 1 94.75 271 ASP B C 1
ATOM 4748 O O . ASP B 1 271 ? -13.477 30.562 18.484 1 94.75 271 ASP B O 1
ATOM 4752 N N . SER B 1 272 ? -12.016 31.031 16.922 1 94.62 272 SER B N 1
ATOM 4753 C CA . SER B 1 272 ? -12.758 30.391 15.844 1 94.62 272 SER B CA 1
ATOM 4754 C C . SER B 1 272 ? -12.531 28.891 15.836 1 94.62 272 SER B C 1
ATOM 4756 O O . SER B 1 272 ? -13.273 28.141 15.188 1 94.62 272 SER B O 1
ATOM 4758 N N . LYS B 1 273 ? -11.438 28.484 16.453 1 92 273 LYS B N 1
ATOM 4759 C CA . LYS B 1 273 ? -11.008 27.094 16.531 1 92 273 LYS B CA 1
ATOM 4760 C C . LYS B 1 273 ? -10.477 26.594 15.195 1 92 273 LYS B C 1
ATOM 4762 O O . LYS B 1 273 ? -10.414 25.391 14.953 1 92 273 LYS B O 1
ATOM 4767 N N . ARG B 1 274 ? -10.133 27.516 14.32 1 93.19 274 ARG B N 1
ATOM 4768 C CA . ARG B 1 274 ? -9.547 27.172 13.023 1 93.19 274 ARG B CA 1
ATOM 4769 C C . ARG B 1 274 ? -8.195 27.859 12.844 1 93.19 274 ARG B C 1
ATOM 4771 O O . ARG B 1 274 ? -8.125 29.047 12.531 1 93.19 274 ARG B O 1
ATOM 4778 N N . ASP B 1 275 ? -7.18 27.078 12.953 1 93.31 275 ASP B N 1
ATOM 4779 C CA . ASP B 1 275 ? -5.836 27.641 12.906 1 93.31 275 ASP B CA 1
ATOM 4780 C C . ASP B 1 275 ? -5.438 28 11.469 1 93.31 275 ASP B C 1
ATOM 4782 O O . ASP B 1 275 ? -4.641 28.906 11.25 1 93.31 275 ASP B O 1
ATOM 4786 N N . GLN B 1 276 ? -6.012 27.375 10.438 1 94.19 276 GLN B N 1
ATOM 4787 C CA . GLN B 1 276 ? -5.633 27.562 9.039 1 94.19 276 GLN B CA 1
ATOM 4788 C C . GLN B 1 276 ? -6.055 28.953 8.547 1 94.19 276 GLN B C 1
ATOM 4790 O O . GLN B 1 276 ? -5.527 29.438 7.547 1 94.19 276 GLN B O 1
ATOM 4795 N N . ILE B 1 277 ? -6.945 29.578 9.211 1 95.81 277 ILE B N 1
ATOM 4796 C CA . ILE B 1 277 ? -7.426 30.906 8.82 1 95.81 277 ILE B CA 1
ATOM 4797 C C . ILE B 1 277 ? -6.496 31.969 9.375 1 95.81 277 ILE B C 1
ATOM 4799 O O . ILE B 1 277 ? -6.234 32.969 8.711 1 95.81 277 ILE B O 1
ATOM 4803 N N . ALA B 1 278 ? -5.941 31.781 10.508 1 97.69 278 ALA B N 1
ATOM 4804 C CA . ALA B 1 278 ? -5.148 32.781 11.219 1 97.69 278 ALA B CA 1
ATOM 4805 C C . ALA B 1 278 ? -3.758 32.906 10.609 1 97.69 278 ALA B C 1
ATOM 4807 O O . ALA B 1 278 ? -3.186 34 10.578 1 97.69 278 ALA B O 1
ATOM 4808 N N . LEU B 1 279 ? -3.207 31.844 10.062 1 98.19 279 LEU B N 1
ATOM 4809 C CA . LEU B 1 279 ? -1.799 31.812 9.68 1 98.19 279 LEU B CA 1
ATOM 4810 C C . LEU B 1 279 ? -1.537 32.75 8.516 1 98.19 279 LEU B C 1
ATOM 4812 O O . LEU B 1 279 ? -0.621 33.594 8.57 1 98.19 279 LEU B O 1
ATOM 4816 N N . PRO B 1 280 ? -2.326 32.719 7.445 1 98.31 280 PRO B N 1
ATOM 4817 C CA . PRO B 1 280 ? -2.078 33.688 6.359 1 98.31 280 PRO B CA 1
ATOM 4818 C C . PRO B 1 280 ? -2.143 35.125 6.82 1 98.31 280 PRO B C 1
ATOM 4820 O O . PRO B 1 280 ? -1.352 35.969 6.367 1 98.31 280 PRO B O 1
ATOM 4823 N N . TYR B 1 281 ? -3.057 35.438 7.695 1 98.5 281 TYR B N 1
ATOM 4824 C CA . TYR B 1 281 ? -3.197 36.781 8.227 1 98.5 281 TYR B CA 1
ATOM 4825 C C . TYR B 1 281 ? -1.933 37.219 8.969 1 98.5 281 TYR B C 1
ATOM 4827 O O . TYR B 1 281 ? -1.457 38.344 8.797 1 98.5 281 TYR B O 1
ATOM 4835 N N . ILE B 1 282 ? -1.395 36.312 9.773 1 98.69 282 ILE B N 1
ATOM 4836 C CA . ILE B 1 282 ? -0.182 36.594 10.531 1 98.69 282 ILE B CA 1
ATOM 4837 C C . ILE B 1 282 ? 0.986 36.812 9.57 1 98.69 282 ILE B C 1
ATOM 4839 O O . ILE B 1 282 ? 1.814 37.719 9.781 1 98.69 282 ILE B O 1
ATOM 4843 N N . LEU B 1 283 ? 1.069 36 8.508 1 98.69 283 LEU B N 1
ATOM 4844 C CA . LEU B 1 283 ? 2.107 36.188 7.504 1 98.69 283 LEU B CA 1
ATOM 4845 C C . LEU B 1 283 ? 1.994 37.562 6.859 1 98.69 283 LEU B C 1
ATOM 4847 O O . LEU B 1 283 ? 2.986 38.281 6.754 1 98.69 283 LEU B O 1
ATOM 4851 N N . TRP B 1 284 ? 0.837 37.938 6.531 1 98.62 284 TRP B N 1
ATOM 4852 C CA . TRP B 1 284 ? 0.57 39.219 5.898 1 98.62 284 TRP B CA 1
ATOM 4853 C C . TRP B 1 284 ? 0.942 40.375 6.828 1 98.62 284 TRP B C 1
ATOM 4855 O O . TRP B 1 284 ? 1.61 41.344 6.414 1 98.62 284 TRP B O 1
ATOM 4865 N N . LYS B 1 285 ? 0.513 40.281 8.062 1 98.31 285 LYS B N 1
ATOM 4866 C CA . LYS B 1 285 ? 0.808 41.312 9.047 1 98.31 285 LYS B CA 1
ATOM 4867 C C . LYS B 1 285 ? 2.312 41.531 9.203 1 98.31 285 LYS B C 1
ATOM 4869 O O . LYS B 1 285 ? 2.773 42.625 9.492 1 98.31 285 LYS B O 1
ATOM 4874 N N . ASN B 1 286 ? 3.041 40.469 9 1 98.44 286 ASN B N 1
ATOM 4875 C CA . ASN B 1 286 ? 4.492 40.531 9.148 1 98.44 286 ASN B CA 1
ATOM 4876 C C . ASN B 1 286 ? 5.184 40.719 7.801 1 98.44 286 ASN B C 1
ATOM 4878 O O . ASN B 1 286 ? 6.398 40.531 7.691 1 98.44 286 ASN B O 1
ATOM 4882 N N . LYS B 1 287 ? 4.426 40.969 6.754 1 98.19 287 LYS B N 1
ATOM 4883 C CA . LYS B 1 287 ? 4.906 41.344 5.43 1 98.19 287 LYS B CA 1
ATOM 4884 C C . LYS B 1 287 ? 5.547 40.156 4.719 1 98.19 287 LYS B C 1
ATOM 4886 O O . LYS B 1 287 ? 6.555 40.312 4.027 1 98.19 287 LYS B O 1
ATOM 4891 N N . TYR B 1 288 ? 5.066 38.969 5 1 98.5 288 TYR B N 1
ATOM 4892 C CA . TYR B 1 288 ? 5.453 37.781 4.262 1 98.5 288 TYR B CA 1
ATOM 4893 C C . TYR B 1 288 ? 4.355 37.344 3.289 1 98.5 288 TYR B C 1
ATOM 4895 O O . TYR B 1 288 ? 3.176 37.625 3.527 1 98.5 288 TYR B O 1
ATOM 4903 N N . GLN B 1 289 ? 4.773 36.719 2.254 1 97.75 289 GLN B N 1
ATOM 4904 C CA . GLN B 1 289 ? 3.877 36.062 1.322 1 97.75 289 GLN B CA 1
ATOM 4905 C C . GLN B 1 289 ? 3.848 34.562 1.577 1 97.75 289 GLN B C 1
ATOM 4907 O O . GLN B 1 289 ? 4.734 34 2.246 1 97.75 289 GLN B O 1
ATOM 4912 N N . ILE B 1 290 ? 2.846 33.969 1.001 1 97.19 290 ILE B N 1
ATOM 4913 C CA . ILE B 1 290 ? 2.76 32.5 1.127 1 97.19 290 ILE B CA 1
ATOM 4914 C C . ILE B 1 290 ? 3.998 31.859 0.51 1 97.19 290 ILE B C 1
ATOM 4916 O O . ILE B 1 290 ? 4.512 30.875 1.028 1 97.19 290 ILE B O 1
ATOM 4920 N N . SER B 1 291 ? 4.52 32.5 -0.514 1 95.44 291 SER B N 1
ATOM 4921 C CA . SER B 1 291 ? 5.68 31.984 -1.23 1 95.44 291 SER B CA 1
ATOM 4922 C C . SER B 1 291 ? 6.949 32.125 -0.398 1 95.44 291 SER B C 1
ATOM 4924 O O . SER B 1 291 ? 7.98 31.531 -0.734 1 95.44 291 SER B O 1
ATOM 4926 N N . ASP B 1 292 ? 6.891 32.875 0.684 1 97.88 292 ASP B N 1
ATOM 4927 C CA . ASP B 1 292 ? 8.039 33.031 1.569 1 97.88 292 ASP B CA 1
ATOM 4928 C C . ASP B 1 292 ? 8.156 31.844 2.531 1 97.88 292 ASP B C 1
ATOM 4930 O O . ASP B 1 292 ? 9.18 31.672 3.188 1 97.88 292 ASP B O 1
ATOM 4934 N N . VAL B 1 293 ? 7.117 31.031 2.641 1 97.75 293 VAL B N 1
ATOM 4935 C CA . VAL B 1 293 ? 7.117 29.828 3.445 1 97.75 293 VAL B CA 1
ATOM 4936 C C . VAL B 1 293 ? 7.762 28.688 2.66 1 97.75 293 VAL B C 1
ATOM 4938 O O . VAL B 1 293 ? 7.57 28.562 1.447 1 97.75 293 VAL B O 1
ATOM 4941 N N . GLY B 1 294 ? 8.609 27.922 3.402 1 96 294 GLY B N 1
ATOM 4942 C CA . GLY B 1 294 ? 9.156 26.75 2.738 1 96 294 GLY B CA 1
ATOM 4943 C C . GLY B 1 294 ? 8.086 25.875 2.113 1 96 294 GLY B C 1
ATOM 4944 O O . GLY B 1 294 ? 7.008 25.688 2.689 1 96 294 GLY B O 1
ATOM 4945 N N . TYR B 1 295 ? 8.438 25.25 1.035 1 93.88 295 TYR B N 1
ATOM 4946 C CA . TYR B 1 295 ? 7.469 24.562 0.19 1 93.88 295 TYR B CA 1
ATOM 4947 C C . TYR B 1 295 ? 7.613 23.047 0.307 1 93.88 295 TYR B C 1
ATOM 4949 O O . TYR B 1 295 ? 8.664 22.5 -0.019 1 93.88 295 TYR B O 1
ATOM 4957 N N . LEU B 1 296 ? 6.527 22.375 0.757 1 93.75 296 LEU B N 1
ATOM 4958 C CA . LEU B 1 296 ? 6.57 20.922 0.895 1 93.75 296 LEU B CA 1
ATOM 4959 C C . LEU B 1 296 ? 5.781 20.234 -0.224 1 93.75 296 LEU B C 1
ATOM 4961 O O . LEU B 1 296 ? 5.871 19.031 -0.408 1 93.75 296 LEU B O 1
ATOM 4965 N N . GLY B 1 297 ? 4.973 21 -0.937 1 89.81 297 GLY B N 1
ATOM 4966 C CA . GLY B 1 297 ? 4.133 20.453 -1.993 1 89.81 297 GLY B CA 1
ATOM 4967 C C . GLY B 1 297 ? 2.748 21.078 -2.029 1 89.81 297 GLY B C 1
ATOM 4968 O O . GLY B 1 297 ? 2.393 21.859 -1.15 1 89.81 297 GLY B O 1
ATOM 4969 N N . ASN B 1 298 ? 1.973 20.656 -2.971 1 88.12 298 ASN B N 1
ATOM 4970 C CA . ASN B 1 298 ? 0.669 21.281 -3.188 1 88.12 298 ASN B CA 1
ATOM 4971 C C . ASN B 1 298 ? -0.46 20.422 -2.631 1 88.12 298 ASN B C 1
ATOM 4973 O O . ASN B 1 298 ? -1.612 20.844 -2.584 1 88.12 298 ASN B O 1
ATOM 4977 N N . ASN B 1 299 ? -0.07 19.266 -2.236 1 89.19 299 ASN B N 1
ATOM 4978 C CA . ASN B 1 299 ? -1.094 18.328 -1.781 1 89.19 299 ASN B CA 1
ATOM 4979 C C . ASN B 1 299 ? -0.524 17.297 -0.803 1 89.19 299 ASN B C 1
ATOM 4981 O O . ASN B 1 299 ? 0.077 16.312 -1.217 1 89.19 299 ASN B O 1
ATOM 4985 N N . VAL B 1 300 ? -0.778 17.5 0.432 1 91.69 300 VAL B N 1
ATOM 4986 C CA . VAL B 1 300 ? -0.249 16.609 1.451 1 91.69 300 VAL B CA 1
ATOM 4987 C C . VAL B 1 300 ? -0.874 15.219 1.293 1 91.69 300 VAL B C 1
ATOM 4989 O O . VAL B 1 300 ? -0.241 14.211 1.6 1 91.69 300 VAL B O 1
ATOM 4992 N N . TYR B 1 301 ? -2.023 15.102 0.698 1 89.88 301 TYR B N 1
ATOM 4993 C CA . TYR B 1 301 ? -2.764 13.852 0.58 1 89.88 301 TYR B CA 1
ATOM 4994 C C . TYR B 1 301 ? -2.219 13 -0.562 1 89.88 301 TYR B C 1
ATOM 4996 O O . TYR B 1 301 ? -2.562 11.82 -0.687 1 89.88 301 TYR B O 1
ATOM 5004 N N . LYS B 1 302 ? -1.371 13.578 -1.361 1 88.56 302 LYS B N 1
ATOM 5005 C CA . LYS B 1 302 ? -0.755 12.852 -2.467 1 88.56 302 LYS B CA 1
ATOM 5006 C C . LYS B 1 302 ? 0.767 12.891 -2.369 1 88.56 302 LYS B C 1
ATOM 5008 O O . LYS B 1 302 ? 1.464 12.641 -3.355 1 88.56 302 LYS B O 1
ATOM 5013 N N . ASN B 1 303 ? 1.235 13.438 -1.223 1 91 303 ASN B N 1
ATOM 5014 C CA . ASN B 1 303 ? 2.666 13.328 -0.961 1 91 303 ASN B CA 1
ATOM 5015 C C . ASN B 1 303 ? 3.078 11.883 -0.692 1 91 303 ASN B C 1
ATOM 5017 O O . ASN B 1 303 ? 2.59 11.258 0.251 1 91 303 ASN B O 1
ATOM 5021 N N . PRO B 1 304 ? 3.908 11.281 -1.494 1 92.44 304 PRO B N 1
ATOM 5022 C CA . PRO B 1 304 ? 4.207 9.852 -1.38 1 92.44 304 PRO B CA 1
ATOM 5023 C C . PRO B 1 304 ? 4.93 9.5 -0.081 1 92.44 304 PRO B C 1
ATOM 5025 O O . PRO B 1 304 ? 5.059 8.32 0.261 1 92.44 304 PRO B O 1
ATOM 5028 N N . LYS B 1 305 ? 5.441 10.508 0.631 1 93.94 305 LYS B N 1
ATOM 5029 C CA . LYS B 1 305 ? 6.219 10.25 1.839 1 93.94 305 LYS B CA 1
ATOM 5030 C C . LYS B 1 305 ? 5.312 10.117 3.059 1 93.94 305 LYS B C 1
ATOM 5032 O O . LYS B 1 305 ? 5.766 9.719 4.137 1 93.94 305 LYS B O 1
ATOM 5037 N N . PHE B 1 306 ? 3.998 10.438 2.82 1 94.56 306 PHE B N 1
ATOM 5038 C CA . PHE B 1 306 ? 3.049 10.43 3.928 1 94.56 306 PHE B CA 1
ATOM 5039 C C . PHE B 1 306 ? 1.757 9.727 3.525 1 94.56 306 PHE B C 1
ATOM 5041 O O . PHE B 1 306 ? 1.46 9.594 2.336 1 94.56 306 PHE B O 1
ATOM 5048 N N . GLN B 1 307 ? 1.137 9.203 4.523 1 93.75 307 GLN B N 1
ATOM 5049 C CA . GLN B 1 307 ? -0.229 8.703 4.395 1 93.75 307 GLN B CA 1
ATOM 5050 C C . GLN B 1 307 ? -1.163 9.391 5.387 1 93.75 307 GLN B C 1
ATOM 5052 O O . GLN B 1 307 ? -0.951 9.32 6.598 1 93.75 307 GLN B O 1
ATOM 5057 N N . VAL B 1 308 ? -2.102 10.086 4.852 1 91.31 308 VAL B N 1
ATOM 5058 C CA . VAL B 1 308 ? -3.084 10.75 5.707 1 91.31 308 VAL B CA 1
ATOM 5059 C C . VAL B 1 308 ? -4.324 9.867 5.844 1 91.31 308 VAL B C 1
ATOM 5061 O O . VAL B 1 308 ? -4.992 9.57 4.852 1 91.31 308 VAL B O 1
ATOM 5064 N N . GLU B 1 309 ? -4.566 9.406 6.945 1 82.5 309 GLU B N 1
ATOM 5065 C CA . GLU B 1 309 ? -5.699 8.523 7.195 1 82.5 309 GLU B CA 1
ATOM 5066 C C . GLU B 1 309 ? -6.965 9.312 7.5 1 82.5 309 GLU B C 1
ATOM 5068 O O . GLU B 1 309 ? -6.898 10.398 8.086 1 82.5 309 GLU B O 1
ATOM 5073 N N . SER B 1 310 ? -8.008 8.742 6.934 1 67 310 SER B N 1
ATOM 5074 C CA . SER B 1 310 ? -9.281 9.406 7.211 1 67 310 SER B CA 1
ATOM 5075 C C . SER B 1 310 ? -9.688 9.234 8.672 1 67 310 SER B C 1
ATOM 5077 O O . SER B 1 310 ? -9.406 8.203 9.281 1 67 310 SER B O 1
ATOM 5079 N N . HIS B 1 311 ? -10.188 10.266 9.305 1 56 311 HIS B N 1
ATOM 5080 C CA . HIS B 1 311 ? -10.711 10.211 10.664 1 56 311 HIS B CA 1
ATOM 5081 C C . HIS B 1 311 ? -11.961 9.352 10.742 1 56 311 HIS B C 1
ATOM 5083 O O . HIS B 1 311 ? -12.703 9.227 9.758 1 56 311 HIS B O 1
#

Sequence (622 aa):
MTELEYELMKSLEELNLKYIDLQNSKEMRVGRNVLSIKNAIKKAHLSDISLILKKRRGQKIIDAKYPGKKPGDNLRIEDRENNICHIRSDARVAVYTCIVGGYDKLSDPIFANDGYDFFVFSDKKVKSDIWKNREIPQSAQKLKDKTLINRYLKMHPFEVFPEYDYAIYIDGNVCVISDISPLICAADKGKTGFAMHQHVLRDCIYEEAEACILYGKGNPKKLGEQINRYKQEGFPEKYGMLEATVIIFNLKSQECKKLMSEWWKEFLNSDSKRDQIALPYILWKNKYQISDVGYLGNNVYKNPKFQVESHMTELEYELMKSLEELNLKYIDLQNSKEMRVGRNVLSIKNAIKKAHLSDISLILKKRRGQKIIDAKYPGKKPGDNLRIEDRENNICHIRSDARVAVYTCIVGGYDKLSDPIFANDGYDFFVFSDKKVKSDIWKNREIPQSAQKLKDKTLINRYLKMHPFEVFPEYDYAIYIDGNVCVISDISPLICAADKGKTGFAMHQHVLRDCIYEEAEACILYGKGNPKKLGEQINRYKQEGFPEKYGMLEATVIIFNLKSQECKKLMSEWWKEFLNSDSKRDQIALPYILWKNKYQISDVGYLGNNVYKNPKFQVESH

Radius of gyration: 28.83 Å; Cα contacts (8 Å, |Δi|>4): 1066; chains: 2; bounding box: 58×91×64 Å

Nearest PDB structures (foldseek):
  6v9a-assembly4_J  TM=4.182E-01  e=6.259E-03  Agrobacterium fabrum str. C58
  6v9a-assembly2_C  TM=4.351E-01  e=1.214E-02  Agrobacterium fabrum str. C58
  5w5t-assembly1_A  TM=3.987E-01  e=8.460E-03  Agrobacterium tumefaciens
  6b5e-assembly1_A  TM=3.963E-01  e=1.828E-01  Mycobacterium tuberculosis H37Rv
  6b5e-assembly2_G  TM=3.843E-01  e=2.624E-01  Mycobacterium tuberculosis H37Rv